Protein AF-0000000086150475 (afdb_homodimer)

pLDDT: mean 94.27, std 13.55, range [22.12, 98.94]

Sequence (758 aa):
MKFTTTAAAFAAITGTALAKKCQNITVPVTISARNGYFDPALVPANDVDVTNIILDLGQLGKNFTQMELKSYKTVHSSYELATTYCAPDKGAPNVVQVLTHGVGFDRSYWDLPFNNYNYSYVNVAVDHYGYATFSHDRLGIGMSSKGDPLNEIQVLLEVAALKALTNMLRAGHIPNVPKFQKVLHVGHSFGSIMSYALTAQHPTISDGLGLTGFSQNGSFIAEFLNGNNFRQANAFPQFAQLPKGYFAPASEQGVQLSFLSPGDFDPALLPVFFKSGQPVTIGELLTQGGAAGAPNPIKAPVHIITGERDVPFCGGNCFSAPTGLQSIPESSKAMFKNACPFKVSIIDGAAHGLNLLYSHKETYMSILDFFVQNGVAPGMKFTTTAAAFAAITGTALAKKCQNITVPVTISARNGYFDPALVPANDVDVTNIILDLGQLGKNFTQMELKSYKTVHSSYELATTYCAPDKGAPNVVQVLTHGVGFDRSYWDLPFNNYNYSYVNVAVDHYGYATFSHDRLGIGMSSKGDPLNEIQVLLEVAALKALTNMLRAGHIPNVPKFQKVLHVGHSFGSIMSYALTAQHPTISDGLGLTGFSQNGSFIAEFLNGNNFRQANAFPQFAQLPKGYFAPASEQGVQLSFLSPGDFDPALLPVFFKSGQPVTIGELLTQGGAAGAPNPIKAPVHIITGERDVPFCGGNCFSAPTGLQSIPESSKAMFKNACPFKVSIIDGAAHGLNLLYSHKETYMSILDFFVQNGVAPG

Structure (mmCIF, N/CA/C/O backbone):
data_AF-0000000086150475-model_v1
#
loop_
_entity.id
_entity.type
_entity.pdbx_description
1 polymer 'AB hydrolase-1 domain-containing protein'
#
loop_
_atom_site.group_PDB
_atom_site.id
_atom_site.type_symbol
_atom_site.label_atom_id
_atom_site.label_alt_id
_atom_site.label_comp_id
_atom_site.label_asym_id
_atom_site.label_entity_id
_atom_site.label_seq_id
_atom_site.pdbx_PDB_ins_code
_atom_site.Cartn_x
_atom_site.Cartn_y
_atom_site.Cartn_z
_atom_site.occupancy
_atom_site.B_iso_or_equiv
_atom_site.auth_seq_id
_atom_site.auth_comp_id
_atom_site.auth_asym_id
_atom_site.auth_atom_id
_atom_site.pdbx_PDB_model_num
ATOM 1 N N . MET A 1 1 ? -48.5 -16.188 -40.281 1 22.12 1 MET A N 1
ATOM 2 C CA . MET A 1 1 ? -47.5 -17.219 -40.125 1 22.12 1 MET A CA 1
ATOM 3 C C . MET A 1 1 ? -47 -17.312 -38.688 1 22.12 1 MET A C 1
ATOM 5 O O . MET A 1 1 ? -46.344 -16.375 -38.219 1 22.12 1 MET A O 1
ATOM 9 N N . LYS A 1 2 ? -47.938 -17.875 -37.875 1 32.53 2 LYS A N 1
ATOM 10 C CA . LYS A 1 2 ? -47.844 -18.062 -36.438 1 32.53 2 LYS A CA 1
ATOM 11 C C . LYS A 1 2 ? -46.594 -18.844 -36.062 1 32.53 2 LYS A C 1
ATOM 13 O O . LYS A 1 2 ? -46.406 -19.969 -36.5 1 32.53 2 LYS A O 1
ATOM 18 N N . PHE A 1 3 ? -45.469 -18.172 -35.844 1 28.14 3 PHE A N 1
ATOM 19 C CA . PHE A 1 3 ? -44.156 -18.688 -35.531 1 28.14 3 PHE A CA 1
ATOM 20 C C . PHE A 1 3 ? -44.188 -19.547 -34.25 1 28.14 3 PHE A C 1
ATOM 22 O O . PHE A 1 3 ? -44.562 -19.078 -33.188 1 28.14 3 PHE A O 1
ATOM 29 N N . THR A 1 4 ? -44.531 -20.844 -34.438 1 34.69 4 THR A N 1
ATOM 30 C CA . THR A 1 4 ? -44.5 -21.797 -33.344 1 34.69 4 THR A CA 1
ATOM 31 C C . THR A 1 4 ? -43.094 -21.938 -32.781 1 34.69 4 THR A C 1
ATOM 33 O O . THR A 1 4 ? -42.188 -22.281 -33.531 1 34.69 4 THR A O 1
ATOM 36 N N . THR A 1 5 ? -42.719 -21.156 -31.75 1 33.81 5 THR A N 1
ATOM 37 C CA . THR A 1 5 ? -41.438 -21.203 -31.062 1 33.81 5 THR A CA 1
ATOM 38 C C . THR A 1 5 ? -41.25 -22.562 -30.391 1 33.81 5 THR A C 1
ATOM 40 O O . THR A 1 5 ? -42.031 -22.953 -29.531 1 33.81 5 THR A O 1
ATOM 43 N N . THR A 1 6 ? -40.781 -23.531 -31.094 1 29.48 6 THR A N 1
ATOM 44 C CA . THR A 1 6 ? -40.438 -24.812 -30.484 1 29.48 6 THR A CA 1
ATOM 45 C C . THR A 1 6 ? -39.469 -24.625 -29.328 1 29.48 6 THR A C 1
ATOM 47 O O . THR A 1 6 ? -38.375 -24.094 -29.516 1 29.48 6 THR A O 1
ATOM 50 N N . ALA A 1 7 ? -39.906 -24.672 -28.125 1 38.78 7 ALA A N 1
ATOM 51 C CA . ALA A 1 7 ? -39.125 -24.703 -26.891 1 38.78 7 ALA A CA 1
ATOM 52 C C . ALA A 1 7 ? -38.219 -25.922 -26.875 1 38.78 7 ALA A C 1
ATOM 54 O O . ALA A 1 7 ? -38.688 -27.062 -26.906 1 38.78 7 ALA A O 1
ATOM 55 N N . ALA A 1 8 ? -36.906 -25.812 -27.391 1 37.59 8 ALA A N 1
ATOM 56 C CA . ALA A 1 8 ? -35.906 -26.859 -27.281 1 37.59 8 ALA A CA 1
ATOM 57 C C . ALA A 1 8 ? -35.75 -27.312 -25.828 1 37.59 8 ALA A C 1
ATOM 59 O O . ALA A 1 8 ? -35.562 -26.484 -24.922 1 37.59 8 ALA A O 1
ATOM 60 N N . ALA A 1 9 ? -36.156 -28.5 -25.5 1 37 9 ALA A N 1
ATOM 61 C CA . ALA A 1 9 ? -35.938 -29.172 -24.219 1 37 9 ALA A CA 1
ATOM 62 C C . ALA A 1 9 ? -34.438 -29.297 -23.906 1 37 9 ALA A C 1
ATOM 64 O O . ALA A 1 9 ? -33.719 -29.953 -24.656 1 37 9 ALA A O 1
ATOM 65 N N . PHE A 1 10 ? -33.812 -28.328 -23.344 1 32.72 10 PHE A N 1
ATOM 66 C CA . PHE A 1 10 ? -32.469 -28.531 -22.797 1 32.72 10 PHE A CA 1
ATOM 67 C C . PHE A 1 10 ? -32.469 -29.688 -21.812 1 32.72 10 PHE A C 1
ATOM 69 O O . PHE A 1 10 ? -33.188 -29.688 -20.828 1 32.72 10 PHE A O 1
ATOM 76 N N . ALA A 1 11 ? -32.25 -30.922 -22.359 1 33.72 11 ALA A N 1
ATOM 77 C CA . ALA A 1 11 ? -32.031 -32.062 -21.5 1 33.72 11 ALA A CA 1
ATOM 78 C C . ALA A 1 11 ? -31.031 -31.75 -20.391 1 33.72 11 ALA A C 1
ATOM 80 O O . ALA A 1 11 ? -29.906 -31.328 -20.672 1 33.72 11 ALA A O 1
ATOM 81 N N . ALA A 1 12 ? -31.547 -31.484 -19.266 1 37.06 12 ALA A N 1
ATOM 82 C CA . ALA A 1 12 ? -30.719 -31.453 -18.062 1 37.06 12 ALA A CA 1
ATOM 83 C C . ALA A 1 12 ? -29.984 -32.781 -17.875 1 37.06 12 ALA A C 1
ATOM 85 O O . ALA A 1 12 ? -30.594 -33.781 -17.5 1 37.06 12 ALA A O 1
ATOM 86 N N . ILE A 1 13 ? -28.953 -33.062 -18.688 1 34.19 13 ILE A N 1
ATOM 87 C CA . ILE A 1 13 ? -28.125 -34.188 -18.281 1 34.19 13 ILE A CA 1
ATOM 88 C C . ILE A 1 13 ? -27.766 -34.062 -16.797 1 34.19 13 ILE A C 1
ATOM 90 O O . ILE A 1 13 ? -27.094 -33.094 -16.406 1 34.19 13 ILE A O 1
ATOM 94 N N . THR A 1 14 ? -28.656 -34.469 -16 1 36.5 14 THR A N 1
ATOM 95 C CA . THR A 1 14 ? -28.266 -34.688 -14.609 1 36.5 14 THR A CA 1
ATOM 96 C C . THR A 1 14 ? -27.016 -35.594 -14.531 1 36.5 14 THR A C 1
ATOM 98 O O . THR A 1 14 ? -27.125 -36.812 -14.586 1 36.5 14 THR A O 1
ATOM 101 N N . GLY A 1 15 ? -25.875 -35.344 -15.258 1 35.81 15 GLY A N 1
ATOM 102 C CA . GLY A 1 15 ? -24.672 -36.125 -15.047 1 35.81 15 GLY A CA 1
ATOM 103 C C . GLY A 1 15 ? -24.344 -36.312 -13.578 1 35.81 15 GLY A C 1
ATOM 104 O O . GLY A 1 15 ? -24.391 -35.375 -12.805 1 35.81 15 GLY A O 1
ATOM 105 N N . THR A 1 16 ? -24.547 -37.438 -13 1 39.88 16 THR A N 1
ATOM 106 C CA . THR A 1 16 ? -23.859 -37.781 -11.75 1 39.88 16 THR A CA 1
ATOM 107 C C . THR A 1 16 ? -22.469 -37.188 -11.711 1 39.88 16 THR A C 1
ATOM 109 O O . THR A 1 16 ? -21.672 -37.375 -12.648 1 39.88 16 THR A O 1
ATOM 112 N N . ALA A 1 17 ? -22.234 -36.094 -11.18 1 47.25 17 ALA A N 1
ATOM 113 C CA . ALA A 1 17 ? -20.906 -35.5 -11.008 1 47.25 17 ALA A CA 1
ATOM 114 C C . ALA A 1 17 ? -19.875 -36.562 -10.641 1 47.25 17 ALA A C 1
ATOM 116 O O . ALA A 1 17 ? -19.953 -37.156 -9.562 1 47.25 17 ALA A O 1
ATOM 117 N N . LEU A 1 18 ? -19.312 -37.438 -11.492 1 51.41 18 LEU A N 1
ATOM 118 C CA . LEU A 1 18 ? -18.141 -38.312 -11.352 1 51.41 18 LEU A CA 1
ATOM 119 C C . LEU A 1 18 ? -17 -37.562 -10.664 1 51.41 18 LEU A C 1
ATOM 121 O O . LEU A 1 18 ? -16.609 -36.469 -11.109 1 51.41 18 LEU A O 1
ATOM 125 N N . ALA A 1 19 ? -16.781 -37.875 -9.32 1 68.25 19 ALA A N 1
ATOM 126 C CA . ALA A 1 19 ? -15.859 -37.25 -8.375 1 68.25 19 ALA A CA 1
ATOM 127 C C . ALA A 1 19 ? -14.414 -37.438 -8.828 1 68.25 19 ALA A C 1
ATOM 129 O O . ALA A 1 19 ? -14.016 -38.531 -9.227 1 68.25 19 ALA A O 1
ATOM 130 N N . LYS A 1 20 ? -13.609 -36.438 -9.078 1 80.12 20 LYS A N 1
ATOM 131 C CA . LYS A 1 20 ? -12.172 -36.438 -9.336 1 80.12 20 LYS A CA 1
ATOM 132 C C . LYS A 1 20 ? -11.461 -37.469 -8.438 1 80.12 20 LYS A C 1
ATOM 134 O O . LYS A 1 20 ? -11.859 -37.656 -7.285 1 80.12 20 LYS A O 1
ATOM 139 N N . LYS A 1 21 ? -10.594 -38.281 -9.102 1 90.62 21 LYS A N 1
ATOM 140 C CA . LYS A 1 21 ? -9.695 -39.125 -8.32 1 90.62 21 LYS A CA 1
ATOM 141 C C . LYS A 1 21 ? -8.367 -38.406 -8.039 1 90.62 21 LYS A C 1
ATOM 143 O O . LYS A 1 21 ? -7.609 -38.125 -8.969 1 90.62 21 LYS A O 1
ATOM 148 N N . CYS A 1 22 ? -8.141 -38.188 -6.848 1 95.88 22 CYS A N 1
ATOM 149 C CA . CYS A 1 22 ? -6.93 -37.438 -6.488 1 95.88 22 CYS A CA 1
ATOM 150 C C . CYS A 1 22 ? -6.039 -38.281 -5.57 1 95.88 22 CYS A C 1
ATOM 152 O O . CYS A 1 22 ? -6.531 -39.125 -4.824 1 95.88 22 CYS A O 1
ATOM 154 N N . GLN A 1 23 ? -4.758 -38.062 -5.676 1 96.25 23 GLN A N 1
ATOM 155 C CA . GLN A 1 23 ? -3.77 -38.688 -4.793 1 96.25 23 GLN A CA 1
ATOM 156 C C . GLN A 1 23 ? -2.705 -37.656 -4.375 1 96.25 23 GLN A C 1
ATOM 158 O O . GLN A 1 23 ? -2.217 -36.906 -5.203 1 96.25 23 GLN A O 1
ATOM 163 N N . ASN A 1 24 ? -2.41 -37.625 -3.107 1 98 24 ASN A N 1
ATOM 164 C CA . ASN A 1 24 ? -1.271 -36.844 -2.6 1 98 24 ASN A CA 1
ATOM 165 C C . ASN A 1 24 ? 0.02 -37.656 -2.68 1 98 24 ASN A C 1
ATOM 167 O O . ASN A 1 24 ? 0.05 -38.844 -2.285 1 98 24 ASN A O 1
ATOM 171 N N . ILE A 1 25 ? 0.982 -37.062 -3.256 1 98.56 25 ILE A N 1
ATOM 172 C CA . ILE A 1 25 ? 2.252 -37.75 -3.463 1 98.56 25 ILE A CA 1
ATOM 173 C C . ILE A 1 25 ? 3.402 -36.844 -3.02 1 98.56 25 ILE A C 1
ATOM 175 O O . ILE A 1 25 ? 3.467 -35.688 -3.404 1 98.56 25 ILE A O 1
ATOM 179 N N . THR A 1 26 ? 4.309 -37.312 -2.17 1 98.75 26 THR A N 1
ATOM 180 C CA . THR A 1 26 ? 5.57 -36.625 -1.889 1 98.75 26 THR A CA 1
ATOM 181 C C . THR A 1 26 ? 6.633 -37 -2.918 1 98.75 26 THR A C 1
ATOM 183 O O . THR A 1 26 ? 6.953 -38.188 -3.074 1 98.75 26 THR A O 1
ATOM 186 N N . VAL A 1 27 ? 7.152 -36.125 -3.611 1 98.81 27 VAL A N 1
ATOM 187 C CA . VAL A 1 27 ? 8.102 -36.375 -4.691 1 98.81 27 VAL A CA 1
ATOM 188 C C . VAL A 1 27 ? 9.484 -35.875 -4.293 1 98.81 27 VAL A C 1
ATOM 190 O O . VAL A 1 27 ? 9.695 -34.656 -4.137 1 98.81 27 VAL A O 1
ATOM 193 N N . PRO A 1 28 ? 10.461 -36.75 -4.133 1 98.69 28 PRO A N 1
ATOM 194 C CA . PRO A 1 28 ? 11.836 -36.281 -3.896 1 98.69 28 PRO A CA 1
ATOM 195 C C . PRO A 1 28 ? 12.516 -35.75 -5.16 1 98.69 28 PRO A C 1
ATOM 197 O O . PRO A 1 28 ? 12.328 -36.312 -6.246 1 98.69 28 PRO A O 1
ATOM 200 N N . VAL A 1 29 ? 13.195 -34.719 -5.02 1 98.62 29 VAL A N 1
ATOM 201 C CA . VAL A 1 29 ? 13.977 -34.188 -6.133 1 98.62 29 VAL A CA 1
ATOM 202 C C . VAL A 1 29 ? 15.367 -33.781 -5.648 1 98.62 29 VAL A C 1
ATOM 204 O O . VAL A 1 29 ? 15.547 -33.406 -4.488 1 98.62 29 VAL A O 1
ATOM 207 N N . THR A 1 30 ? 16.375 -33.938 -6.484 1 98.69 30 THR A N 1
ATOM 208 C CA . THR A 1 30 ? 17.703 -33.375 -6.328 1 98.69 30 THR A CA 1
ATOM 209 C C . THR A 1 30 ? 17.969 -32.312 -7.406 1 98.69 30 THR A C 1
ATOM 211 O O . THR A 1 30 ? 17.969 -32.656 -8.602 1 98.69 30 THR A O 1
ATOM 214 N N . ILE A 1 31 ? 18.188 -31.141 -6.926 1 98.69 31 ILE A N 1
ATOM 215 C CA . ILE A 1 31 ? 18.219 -30.062 -7.902 1 98.69 31 ILE A CA 1
ATOM 216 C C . ILE A 1 31 ? 19.359 -29.109 -7.582 1 98.69 31 ILE A C 1
ATOM 218 O O . ILE A 1 31 ? 19.953 -29.172 -6.504 1 98.69 31 ILE A O 1
ATOM 222 N N . SER A 1 32 ? 19.703 -28.25 -8.609 1 98.62 32 SER A N 1
ATOM 223 C CA . SER A 1 32 ? 20.703 -27.203 -8.531 1 98.62 32 SER A CA 1
ATOM 224 C C . SER A 1 32 ? 20.188 -25.906 -9.125 1 98.62 32 SER A C 1
ATOM 226 O O . SER A 1 32 ? 19.484 -25.906 -10.141 1 98.62 32 SER A O 1
ATOM 228 N N . ALA A 1 33 ? 20.5 -24.844 -8.477 1 98.38 33 ALA A N 1
ATOM 229 C CA . ALA A 1 33 ? 20.172 -23.516 -8.992 1 98.38 33 ALA A CA 1
ATOM 230 C C . ALA A 1 33 ? 21.219 -22.484 -8.586 1 98.38 33 ALA A C 1
ATOM 232 O O . ALA A 1 33 ? 21.703 -22.5 -7.453 1 98.38 33 ALA A O 1
ATOM 233 N N . ARG A 1 34 ? 21.547 -21.562 -9.508 1 98.12 34 ARG A N 1
ATOM 234 C CA . ARG A 1 34 ? 22.406 -20.438 -9.195 1 98.12 34 ARG A CA 1
ATOM 235 C C . ARG A 1 34 ? 21.609 -19.297 -8.57 1 98.12 34 ARG A C 1
ATOM 237 O O . ARG A 1 34 ? 21.031 -18.469 -9.289 1 98.12 34 ARG A O 1
ATOM 244 N N . ASN A 1 35 ? 21.656 -19.156 -7.242 1 98.38 35 ASN A N 1
ATOM 245 C CA . ASN A 1 35 ? 20.922 -18.156 -6.477 1 98.38 35 ASN A CA 1
ATOM 246 C C . ASN A 1 35 ? 21.734 -16.891 -6.27 1 98.38 35 ASN A C 1
ATOM 248 O O . ASN A 1 35 ? 22.969 -16.922 -6.324 1 98.38 35 ASN A O 1
ATOM 252 N N . GLY A 1 36 ? 21 -15.797 -6.172 1 98.38 36 GLY A N 1
ATOM 253 C CA . GLY A 1 36 ? 21.672 -14.641 -5.609 1 98.38 36 GLY A CA 1
ATOM 254 C C . GLY A 1 36 ? 22.109 -14.852 -4.172 1 98.38 36 GLY A C 1
ATOM 255 O O . GLY A 1 36 ? 21.406 -15.492 -3.389 1 98.38 36 GLY A O 1
ATOM 256 N N . TYR A 1 37 ? 23.297 -14.336 -3.832 1 98.81 37 TYR A N 1
ATOM 257 C CA . TYR A 1 37 ? 23.781 -14.422 -2.459 1 98.81 37 TYR A CA 1
ATOM 258 C C . TYR A 1 37 ? 23.719 -13.062 -1.77 1 98.81 37 TYR A C 1
ATOM 260 O O . TYR A 1 37 ? 24.281 -12.078 -2.258 1 98.81 37 TYR A O 1
ATOM 268 N N . PHE A 1 38 ? 23.047 -13.062 -0.656 1 98.88 38 PHE A N 1
ATOM 269 C CA . PHE A 1 38 ? 22.891 -11.859 0.153 1 98.88 38 PHE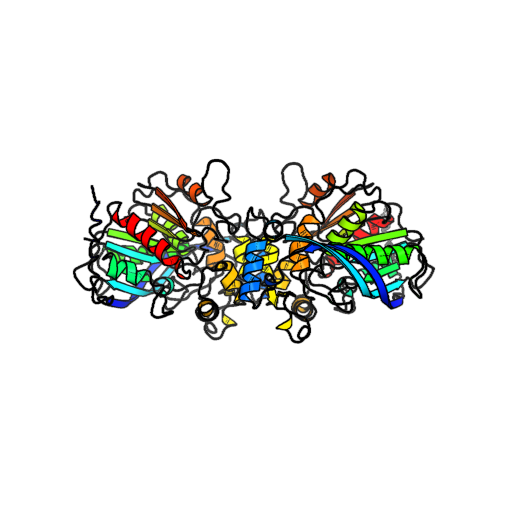 A CA 1
ATOM 270 C C . PHE A 1 38 ? 23.531 -12.031 1.521 1 98.88 38 PHE A C 1
ATOM 272 O O . PHE A 1 38 ? 23.641 -13.148 2.025 1 98.88 38 PHE A O 1
ATOM 279 N N . ASP A 1 39 ? 23.969 -10.922 2.141 1 98.69 39 ASP A N 1
ATOM 280 C CA . ASP A 1 39 ? 24.484 -10.953 3.502 1 98.69 39 ASP A CA 1
ATOM 281 C C . ASP A 1 39 ? 23.453 -11.5 4.48 1 98.69 39 ASP A C 1
ATOM 283 O O . ASP A 1 39 ? 22.344 -10.969 4.586 1 98.69 39 ASP A O 1
ATOM 287 N N . PRO A 1 40 ? 23.828 -12.57 5.227 1 98.38 40 PRO A N 1
ATOM 288 C CA . PRO A 1 40 ? 22.875 -13.164 6.168 1 98.38 40 PRO A CA 1
ATOM 289 C C . PRO A 1 40 ? 22.312 -12.148 7.16 1 98.38 40 PRO A C 1
ATOM 291 O O . PRO A 1 40 ? 21.219 -12.336 7.688 1 98.38 40 PRO A O 1
ATOM 294 N N . ALA A 1 41 ? 23 -11.055 7.371 1 98.06 41 ALA A N 1
ATOM 295 C CA . ALA A 1 41 ? 22.547 -10.008 8.281 1 98.06 41 ALA A CA 1
ATOM 296 C C . ALA A 1 41 ? 21.297 -9.312 7.746 1 98.06 41 ALA A C 1
ATOM 298 O O . ALA A 1 41 ? 20.625 -8.578 8.477 1 98.06 41 ALA A O 1
ATOM 299 N N . LEU A 1 42 ? 20.984 -9.586 6.5 1 98.5 42 LEU A N 1
ATOM 300 C CA . LEU A 1 42 ? 19.797 -8.992 5.883 1 98.5 42 LEU A CA 1
ATOM 301 C C . LEU A 1 42 ? 18.516 -9.641 6.422 1 98.5 42 LEU A C 1
ATOM 303 O O . LEU A 1 42 ? 17.438 -9.086 6.262 1 98.5 42 LEU A O 1
ATOM 307 N N . VAL A 1 43 ? 18.547 -10.844 7.039 1 98.81 43 VAL A N 1
ATOM 308 C CA . VAL A 1 43 ? 17.375 -11.445 7.676 1 98.81 43 VAL A CA 1
ATOM 309 C C . VAL A 1 43 ? 16.906 -10.547 8.812 1 98.81 43 VAL A C 1
ATOM 311 O O . VAL A 1 43 ? 17.656 -10.25 9.742 1 98.81 43 VAL A O 1
ATOM 314 N N . PRO A 1 44 ? 15.711 -10.148 8.727 1 98.62 44 PRO A N 1
ATOM 315 C CA . PRO A 1 44 ? 15.242 -9.203 9.742 1 98.62 44 PRO A CA 1
ATOM 316 C C . PRO A 1 44 ? 15.133 -9.836 11.125 1 98.62 44 PRO A C 1
ATOM 318 O O . PRO A 1 44 ? 14.648 -10.961 11.258 1 98.62 44 PRO A O 1
ATOM 321 N N . ALA A 1 45 ? 15.516 -9.086 12.102 1 97.75 45 ALA A N 1
ATOM 322 C CA . ALA A 1 45 ? 15.508 -9.578 13.477 1 97.75 45 ALA A CA 1
ATOM 323 C C . ALA A 1 45 ? 14.133 -9.406 14.117 1 97.75 45 ALA A C 1
ATOM 325 O O . ALA A 1 45 ? 13.773 -10.156 15.031 1 97.75 45 ALA A O 1
ATOM 326 N N . ASN A 1 46 ? 13.43 -8.453 13.719 1 97.62 46 ASN A N 1
ATOM 327 C CA . ASN A 1 46 ? 12.117 -8.133 14.266 1 97.62 46 ASN A CA 1
ATOM 328 C C . ASN A 1 46 ? 11.203 -7.531 13.211 1 97.62 46 ASN A C 1
ATOM 330 O O . ASN A 1 46 ? 11.586 -7.406 12.047 1 97.62 46 ASN A O 1
ATOM 334 N N . ASP A 1 47 ? 10 -7.191 13.57 1 98.25 47 ASP A N 1
ATOM 335 C CA . ASP A 1 47 ? 8.992 -6.734 12.625 1 98.25 47 ASP A CA 1
ATOM 336 C C . ASP A 1 47 ? 9.32 -5.34 12.094 1 98.25 47 ASP A C 1
ATOM 338 O O . ASP A 1 47 ? 8.984 -5.004 10.961 1 98.25 47 ASP A O 1
ATOM 342 N N . VAL A 1 48 ? 9.992 -4.461 12.859 1 98.56 48 VAL A N 1
ATOM 343 C CA . VAL A 1 48 ? 10.453 -3.168 12.359 1 98.56 48 VAL A CA 1
ATOM 344 C C . VAL A 1 48 ? 11.383 -3.377 11.164 1 98.56 48 VAL A C 1
ATOM 346 O O . VAL A 1 48 ? 11.25 -2.699 10.141 1 98.56 48 VAL A O 1
ATOM 349 N N . ASP A 1 49 ? 12.266 -4.371 11.305 1 98.56 49 ASP A N 1
ATOM 350 C CA . ASP A 1 49 ? 13.18 -4.695 10.219 1 98.56 49 ASP A CA 1
ATOM 351 C C . ASP A 1 49 ? 12.43 -5.203 8.992 1 98.56 49 ASP A C 1
ATOM 353 O O . ASP A 1 49 ? 12.805 -4.91 7.859 1 98.56 49 ASP A O 1
ATOM 357 N N . VAL A 1 50 ? 11.406 -6.016 9.219 1 98.81 50 VAL A N 1
ATOM 358 C CA . VAL A 1 50 ? 10.602 -6.508 8.102 1 98.81 50 VAL A CA 1
ATOM 359 C C . VAL A 1 50 ? 10.008 -5.328 7.328 1 98.81 50 VAL A C 1
ATOM 361 O O . VAL A 1 50 ? 10.141 -5.258 6.105 1 98.81 50 VAL A O 1
ATOM 364 N N . THR A 1 51 ? 9.406 -4.418 8.055 1 98.75 51 THR A N 1
ATOM 365 C CA . THR A 1 51 ? 8.789 -3.26 7.418 1 98.75 51 THR A CA 1
ATOM 366 C C . THR A 1 51 ? 9.844 -2.4 6.723 1 98.75 51 THR A C 1
ATOM 368 O O . THR A 1 51 ? 9.594 -1.859 5.645 1 98.75 51 THR A O 1
ATOM 371 N N . ASN A 1 52 ? 11.023 -2.283 7.328 1 98.69 52 ASN A N 1
ATOM 372 C CA . ASN A 1 52 ? 12.109 -1.566 6.676 1 98.69 52 ASN A CA 1
ATOM 373 C C . ASN A 1 52 ? 12.461 -2.186 5.328 1 98.69 52 ASN A C 1
ATOM 375 O O . ASN A 1 52 ? 12.633 -1.473 4.336 1 98.69 52 ASN A O 1
ATOM 379 N N . ILE A 1 53 ? 12.539 -3.461 5.266 1 98.69 53 ILE A N 1
ATOM 380 C CA . ILE A 1 53 ? 12.859 -4.172 4.035 1 98.69 53 ILE A CA 1
ATOM 381 C C . ILE A 1 53 ? 11.766 -3.939 3 1 98.69 53 ILE A C 1
ATOM 383 O O . ILE A 1 53 ? 12.055 -3.723 1.82 1 98.69 53 ILE A O 1
ATOM 387 N N . ILE A 1 54 ? 10.523 -3.969 3.436 1 98.69 54 ILE A N 1
ATOM 388 C CA . ILE A 1 54 ? 9.398 -3.748 2.535 1 98.69 54 ILE A CA 1
ATOM 389 C C . ILE A 1 54 ? 9.477 -2.34 1.948 1 98.69 54 ILE A C 1
ATOM 391 O O . ILE A 1 54 ? 9.289 -2.15 0.745 1 98.69 54 ILE A O 1
ATOM 395 N N . LEU A 1 55 ? 9.781 -1.341 2.758 1 98.62 55 LEU A N 1
ATOM 396 C CA . LEU A 1 55 ? 9.945 0.036 2.303 1 98.62 55 LEU A CA 1
ATOM 397 C C . LEU A 1 55 ? 11.078 0.139 1.285 1 98.62 55 LEU A C 1
ATOM 399 O O . LEU A 1 55 ? 10.953 0.848 0.284 1 98.62 55 LEU A O 1
ATOM 403 N N . ASP A 1 56 ? 12.156 -0.562 1.538 1 98.44 56 ASP A N 1
ATOM 404 C CA . ASP A 1 56 ? 13.297 -0.528 0.629 1 98.44 56 ASP A CA 1
ATOM 405 C C . ASP A 1 56 ? 12.969 -1.22 -0.692 1 98.44 56 ASP A C 1
ATOM 407 O O . ASP A 1 56 ? 13.336 -0.732 -1.763 1 98.44 56 ASP A O 1
ATOM 411 N N . LEU A 1 57 ? 12.242 -2.305 -0.637 1 97.88 57 LEU A N 1
ATOM 412 C CA . LEU A 1 57 ? 11.875 -3.068 -1.824 1 97.88 57 LEU A CA 1
ATOM 413 C C . LEU A 1 57 ? 10.945 -2.262 -2.723 1 97.88 57 LEU A C 1
ATOM 415 O O . LEU A 1 57 ? 11 -2.381 -3.949 1 97.88 57 LEU A O 1
ATOM 419 N N . GLY A 1 58 ? 10.094 -1.479 -2.1 1 96.94 58 GLY A N 1
ATOM 420 C CA . GLY A 1 58 ? 9.094 -0.745 -2.852 1 96.94 58 GLY A CA 1
ATOM 421 C C . GLY A 1 58 ? 9.508 0.68 -3.166 1 96.94 58 GLY A C 1
ATOM 422 O O . GLY A 1 58 ? 8.711 1.457 -3.705 1 96.94 58 GLY A O 1
ATOM 423 N N . GLN A 1 59 ? 10.773 1.081 -2.879 1 97.62 59 GLN A N 1
ATOM 424 C CA . GLN A 1 59 ? 11.211 2.467 -3.01 1 97.62 59 GLN A CA 1
ATOM 425 C C . GLN A 1 59 ? 11.281 2.885 -4.477 1 97.62 59 GLN A C 1
ATOM 427 O O . GLN A 1 59 ? 11.93 2.221 -5.285 1 97.62 59 GLN A O 1
ATOM 432 N N . LEU A 1 60 ? 10.578 3.994 -4.805 1 97.19 60 LEU A N 1
ATOM 433 C CA . LEU A 1 60 ? 10.523 4.516 -6.164 1 97.19 60 LEU A CA 1
ATOM 434 C C . LEU A 1 60 ? 11.93 4.723 -6.727 1 97.19 60 LEU A C 1
ATOM 436 O O . LEU A 1 60 ? 12.766 5.375 -6.098 1 97.19 60 LEU A O 1
ATOM 440 N N . GLY A 1 61 ? 12.172 4.152 -7.875 1 95.38 61 GLY A N 1
ATOM 441 C CA . GLY A 1 61 ? 13.383 4.414 -8.625 1 95.38 61 GLY A CA 1
ATOM 442 C C . GLY A 1 61 ? 14.602 3.691 -8.078 1 95.38 61 GLY A C 1
ATOM 443 O O . GLY A 1 61 ? 15.719 3.92 -8.531 1 95.38 61 GLY A O 1
ATOM 444 N N . LYS A 1 62 ? 14.453 2.805 -7.098 1 96.12 62 LYS A N 1
ATOM 445 C CA . LYS A 1 62 ? 15.562 2.051 -6.512 1 96.12 62 LYS A CA 1
ATOM 446 C C . LYS A 1 62 ? 15.391 0.552 -6.75 1 96.12 62 LYS A C 1
ATOM 448 O O . LYS A 1 62 ? 14.266 0.06 -6.852 1 96.12 62 LYS A O 1
ATOM 453 N N . ASN A 1 63 ? 16.5 -0.097 -6.93 1 96.75 63 ASN A N 1
ATOM 454 C CA . ASN A 1 63 ? 16.562 -1.552 -7.027 1 96.75 63 ASN A CA 1
ATOM 455 C C . ASN A 1 63 ? 17.266 -2.168 -5.82 1 96.75 63 ASN A C 1
ATOM 457 O O . ASN A 1 63 ? 18.453 -2.443 -5.863 1 96.75 63 ASN A O 1
ATOM 461 N N . PHE A 1 64 ? 16.5 -2.375 -4.797 1 97.81 64 PHE A N 1
ATOM 462 C CA . PHE A 1 64 ? 17.031 -2.846 -3.521 1 97.81 64 PHE A CA 1
ATOM 463 C C . PHE A 1 64 ? 17.719 -4.195 -3.686 1 97.81 64 PHE A C 1
ATOM 465 O O . PHE A 1 64 ? 18.734 -4.457 -3.049 1 97.81 64 PHE A O 1
ATOM 472 N N . THR A 1 65 ? 17.141 -5.09 -4.523 1 98 65 THR A N 1
ATOM 473 C CA . THR A 1 65 ? 17.766 -6.383 -4.785 1 98 65 THR A CA 1
ATOM 474 C C . THR A 1 65 ? 19.203 -6.203 -5.281 1 98 65 THR A C 1
ATOM 476 O O . THR A 1 65 ? 20.125 -6.824 -4.758 1 98 65 THR A O 1
ATOM 479 N N . GLN A 1 66 ? 19.344 -5.344 -6.293 1 97.62 66 GLN A N 1
ATOM 480 C CA . GLN A 1 66 ? 20.656 -5.09 -6.852 1 97.62 66 GLN A CA 1
ATOM 481 C C . GLN A 1 66 ? 21.594 -4.492 -5.805 1 97.62 66 GLN A C 1
ATOM 483 O O . GLN A 1 66 ? 22.781 -4.832 -5.754 1 97.62 66 GLN A O 1
ATOM 488 N N . MET A 1 67 ? 21.078 -3.613 -4.938 1 97.88 67 MET A N 1
ATOM 489 C CA . MET A 1 67 ? 21.891 -2.941 -3.926 1 97.88 67 MET A CA 1
ATOM 490 C C . MET A 1 67 ? 22.406 -3.938 -2.9 1 97.88 67 MET A C 1
ATOM 492 O O . MET A 1 67 ? 23.516 -3.777 -2.383 1 97.88 67 MET A O 1
ATOM 496 N N . GLU A 1 68 ? 21.641 -4.98 -2.629 1 98.5 68 GLU A N 1
ATOM 497 C CA . GLU A 1 68 ? 21.984 -5.898 -1.544 1 98.5 68 GLU A CA 1
ATOM 498 C C . GLU A 1 68 ? 22.688 -7.145 -2.074 1 98.5 68 GLU A C 1
ATOM 500 O O . GLU A 1 68 ? 23.266 -7.906 -1.304 1 98.5 68 GLU A O 1
ATOM 505 N N . LEU A 1 69 ? 22.594 -7.375 -3.4 1 98.62 69 LEU A N 1
ATOM 506 C CA . LEU A 1 69 ? 23.188 -8.562 -3.996 1 98.62 69 LEU A CA 1
ATOM 507 C C . LEU A 1 69 ? 24.703 -8.531 -3.857 1 98.62 69 LEU A C 1
ATOM 509 O O . LEU A 1 69 ? 25.359 -7.566 -4.273 1 98.62 69 LEU A O 1
ATOM 513 N N . LYS A 1 70 ? 25.328 -9.531 -3.287 1 98.62 70 LYS A N 1
ATOM 514 C CA . LYS A 1 70 ? 26.766 -9.594 -3.084 1 98.62 70 LYS A CA 1
ATOM 515 C C . LYS A 1 70 ? 27.438 -10.422 -4.176 1 98.62 70 LYS A C 1
ATOM 517 O O . LYS A 1 70 ? 28.531 -10.078 -4.637 1 98.62 70 LYS A O 1
ATOM 522 N N . SER A 1 71 ? 26.812 -11.523 -4.48 1 98.31 71 SER A N 1
ATOM 523 C CA . SER A 1 71 ? 27.312 -12.477 -5.465 1 98.31 71 SER A CA 1
ATOM 524 C C . SER A 1 71 ? 26.25 -13.5 -5.832 1 98.31 71 SER A C 1
ATOM 526 O O . SER A 1 71 ? 25.047 -13.242 -5.691 1 98.31 71 SER A O 1
ATOM 528 N N . TYR A 1 72 ? 26.688 -14.539 -6.418 1 98.38 72 TYR A N 1
ATOM 529 C CA . TYR A 1 72 ? 25.844 -15.695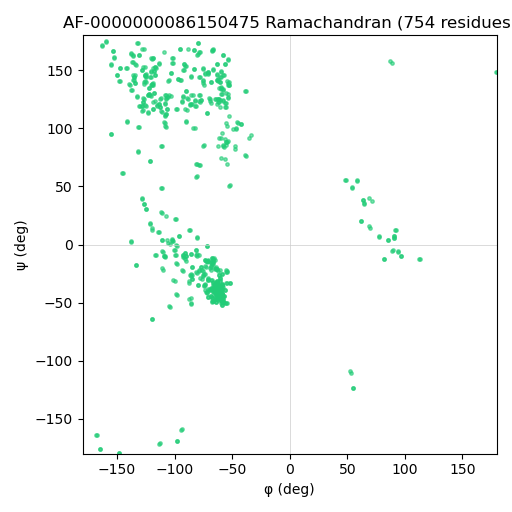 -6.703 1 98.38 72 TYR A CA 1
ATOM 530 C C . TYR A 1 72 ? 26.469 -16.969 -6.129 1 98.38 72 TYR A C 1
ATOM 532 O O . TYR A 1 72 ? 27.688 -17.078 -6.016 1 98.38 72 TYR A O 1
ATOM 540 N N . LYS A 1 73 ? 25.609 -17.812 -5.719 1 98.31 73 LYS A N 1
ATOM 541 C CA . LYS A 1 73 ? 26.031 -19.109 -5.223 1 98.31 73 LYS A CA 1
ATOM 542 C C . LYS A 1 73 ? 25.094 -20.219 -5.723 1 98.31 73 LYS A C 1
ATOM 544 O O . LYS A 1 73 ? 23.875 -20.031 -5.762 1 98.31 73 LYS A O 1
ATOM 549 N N . THR A 1 74 ? 25.703 -21.328 -6.129 1 98.56 74 THR A N 1
ATOM 550 C CA . THR A 1 74 ? 24.891 -22.469 -6.555 1 98.56 74 THR A CA 1
ATOM 551 C C . THR A 1 74 ? 24.422 -23.266 -5.348 1 98.56 74 THR A C 1
ATOM 553 O O . THR A 1 74 ? 25.219 -23.672 -4.504 1 98.56 74 THR A O 1
ATOM 556 N N . VAL A 1 75 ? 23.172 -23.406 -5.273 1 98.38 75 VAL A N 1
ATOM 557 C CA . VAL A 1 75 ? 22.562 -24.297 -4.289 1 98.38 75 VAL A CA 1
ATOM 558 C C . VAL A 1 75 ? 22.328 -25.672 -4.91 1 98.38 75 VAL A C 1
ATOM 560 O O . VAL A 1 75 ? 21.734 -25.781 -5.988 1 98.38 75 VAL A O 1
ATOM 563 N N . HIS A 1 76 ? 22.859 -26.688 -4.34 1 98.44 76 HIS A N 1
ATOM 564 C CA . HIS A 1 76 ? 22.641 -28.078 -4.738 1 98.44 76 HIS A CA 1
ATOM 565 C C . HIS A 1 76 ? 22.219 -28.922 -3.553 1 98.44 76 HIS A C 1
ATOM 567 O O . HIS A 1 76 ? 22.969 -29.094 -2.592 1 98.44 76 HIS A O 1
ATOM 573 N N . SER A 1 77 ? 21.016 -29.438 -3.609 1 98.31 77 SER A N 1
ATOM 574 C CA . SER A 1 77 ? 20.484 -30.219 -2.486 1 98.31 77 SER A CA 1
ATOM 575 C C . SER A 1 77 ? 19.281 -31.047 -2.902 1 98.31 77 SER A C 1
ATOM 577 O O . SER A 1 77 ? 18.859 -31 -4.059 1 98.31 77 SER A O 1
ATOM 579 N N . SER A 1 78 ? 18.844 -31.922 -1.995 1 98.75 78 SER A N 1
ATOM 580 C CA . SER A 1 78 ? 17.656 -32.75 -2.193 1 98.75 78 SER A CA 1
ATOM 581 C C . SER A 1 78 ? 16.484 -32.219 -1.362 1 98.75 78 SER A C 1
ATOM 583 O O . SER A 1 78 ? 16.672 -31.781 -0.23 1 98.75 78 SER A O 1
ATOM 585 N N . TYR A 1 79 ? 15.336 -32.281 -1.94 1 98.81 79 TYR A N 1
ATOM 586 C CA . TYR A 1 79 ? 14.109 -31.812 -1.306 1 98.81 79 TYR A CA 1
ATOM 587 C C . TYR A 1 79 ? 12.969 -32.781 -1.516 1 98.81 79 TYR A C 1
ATOM 589 O O . TYR A 1 79 ? 13.07 -33.719 -2.338 1 98.81 79 TYR A O 1
ATOM 597 N N . GLU A 1 80 ? 11.945 -32.625 -0.683 1 98.81 80 GLU A N 1
ATOM 598 C CA . GLU A 1 80 ? 10.656 -33.281 -0.872 1 98.81 80 GLU A CA 1
ATOM 599 C C . GLU A 1 80 ? 9.57 -32.281 -1.212 1 98.81 80 GLU A C 1
ATOM 601 O O . GLU A 1 80 ? 9.367 -31.312 -0.481 1 98.81 80 GLU A O 1
ATOM 606 N N . LEU A 1 81 ? 8.891 -32.531 -2.316 1 98.88 81 LEU A N 1
ATOM 607 C CA . LEU A 1 81 ? 7.781 -31.672 -2.725 1 98.88 81 LEU A CA 1
ATOM 608 C C . LEU A 1 81 ? 6.445 -32.375 -2.504 1 98.88 81 LEU A C 1
ATOM 610 O O . LEU A 1 81 ? 6.258 -33.5 -2.932 1 98.88 81 LEU A O 1
ATOM 614 N N . ALA A 1 82 ? 5.562 -31.688 -1.784 1 98.94 82 ALA A N 1
ATOM 615 C CA . ALA A 1 82 ? 4.191 -32.188 -1.655 1 98.94 82 ALA A CA 1
ATOM 616 C C . ALA A 1 82 ? 3.379 -31.875 -2.912 1 98.94 82 ALA A C 1
ATOM 618 O O . ALA A 1 82 ? 3.332 -30.734 -3.367 1 98.94 82 ALA A O 1
ATOM 619 N N . THR A 1 83 ? 2.738 -32.906 -3.465 1 98.88 83 THR A N 1
ATOM 620 C CA . THR A 1 83 ? 2.01 -32.75 -4.719 1 98.88 83 THR A CA 1
ATOM 621 C C . THR A 1 83 ? 0.655 -33.469 -4.648 1 98.88 83 THR A C 1
ATOM 623 O O . THR A 1 83 ? 0.421 -34.281 -3.764 1 98.88 83 THR A O 1
ATOM 626 N N . THR A 1 84 ? -0.276 -33.031 -5.48 1 98.75 84 THR A N 1
ATOM 627 C CA . THR A 1 84 ? -1.556 -33.719 -5.688 1 98.75 84 THR A CA 1
ATOM 628 C C . THR A 1 84 ? -1.795 -33.969 -7.172 1 98.75 84 THR A C 1
ATOM 630 O O . THR A 1 84 ? -1.748 -33.031 -7.984 1 98.75 84 THR A O 1
ATOM 633 N N . TYR A 1 85 ? -1.984 -35.25 -7.461 1 98.19 85 TYR A N 1
ATOM 634 C CA . TYR A 1 85 ? -2.363 -35.656 -8.805 1 98.19 85 TYR A CA 1
ATOM 635 C C . TYR A 1 85 ? -3.846 -36.031 -8.867 1 98.19 85 TYR A C 1
ATOM 637 O O . TYR A 1 85 ? -4.352 -36.75 -8.023 1 98.19 85 TYR A O 1
ATOM 645 N N . CYS A 1 86 ? -4.559 -35.438 -9.844 1 97.5 86 CYS A N 1
ATOM 646 C CA . CYS A 1 86 ? -5.965 -35.719 -10.07 1 97.5 86 CYS A CA 1
ATOM 647 C C . CYS A 1 86 ? -6.207 -36.125 -11.523 1 97.5 86 CYS A C 1
ATOM 649 O O . CYS A 1 86 ? -5.66 -35.5 -12.438 1 97.5 86 CYS A O 1
ATOM 651 N N . ALA A 1 87 ? -7.008 -37.094 -11.734 1 95.19 87 ALA A N 1
ATOM 652 C CA . ALA A 1 87 ? -7.348 -37.594 -13.07 1 95.19 87 ALA A CA 1
ATOM 653 C C . ALA A 1 87 ? -8.852 -37.781 -13.211 1 95.19 87 ALA A C 1
ATOM 655 O O . ALA A 1 87 ? -9.562 -37.969 -12.219 1 95.19 87 ALA A O 1
ATOM 656 N N . PRO A 1 88 ? -9.258 -37.688 -14.508 1 92.31 88 PRO A N 1
ATOM 657 C CA . PRO A 1 88 ? -10.664 -38 -14.734 1 92.31 88 PRO A CA 1
ATOM 658 C C . PRO A 1 88 ? -11.016 -39.469 -14.375 1 92.31 88 PRO A C 1
ATOM 660 O O . PRO A 1 88 ? -10.133 -40.312 -14.32 1 92.31 88 PRO A O 1
ATOM 663 N N . ASP A 1 89 ? -12.273 -39.656 -14.078 1 86.75 89 ASP A N 1
ATOM 664 C CA . ASP A 1 89 ? -12.75 -40.969 -13.656 1 86.75 89 ASP A CA 1
ATOM 665 C C . ASP A 1 89 ? -12.586 -42 -14.773 1 86.75 89 ASP A C 1
ATOM 667 O O . ASP A 1 89 ? -12.328 -43.156 -14.508 1 86.75 89 ASP A O 1
ATOM 671 N N . LYS A 1 90 ? -12.797 -41.5 -15.938 1 81.38 90 LYS A N 1
ATOM 672 C CA . LYS A 1 90 ? -12.719 -42.438 -17.047 1 81.38 90 LYS A CA 1
ATOM 673 C C . LYS A 1 90 ? -11.617 -42.031 -18.031 1 81.38 90 LYS A C 1
ATOM 675 O O . LYS A 1 90 ? -11.414 -40.875 -18.297 1 81.38 90 LYS A O 1
ATOM 680 N N . GLY A 1 91 ? -10.953 -43.094 -18.422 1 76.62 91 GLY A N 1
ATOM 681 C CA . GLY A 1 91 ? -9.938 -42.906 -19.453 1 76.62 91 GLY A CA 1
ATOM 682 C C . GLY A 1 91 ? -8.578 -42.531 -18.891 1 76.62 91 GLY A C 1
ATOM 683 O O . GLY A 1 91 ? -8.453 -42.25 -17.688 1 76.62 91 GLY A O 1
ATOM 684 N N . ALA A 1 92 ? -7.543 -42.781 -19.656 1 79.25 92 ALA A N 1
ATOM 685 C CA . ALA A 1 92 ? -6.18 -42.375 -19.328 1 79.25 92 ALA A CA 1
ATOM 686 C C . ALA A 1 92 ? -5.863 -41 -19.875 1 79.25 92 ALA A C 1
ATOM 688 O O . ALA A 1 92 ? -5.738 -40.812 -21.094 1 79.25 92 ALA A O 1
ATOM 689 N N . PRO A 1 93 ? -5.82 -40.031 -19 1 87.44 93 PRO A N 1
ATOM 690 C CA . PRO A 1 93 ? -5.527 -38.688 -19.547 1 87.44 93 PRO A CA 1
ATOM 691 C C . PRO A 1 93 ? -4.152 -38.625 -20.203 1 87.44 93 PRO A C 1
ATOM 693 O O . PRO A 1 93 ? -3.201 -39.25 -19.734 1 87.44 93 PRO A O 1
ATOM 696 N N . ASN A 1 94 ? -4.055 -37.906 -21.328 1 92.31 94 ASN A N 1
ATOM 697 C CA . ASN A 1 94 ? -2.791 -37.75 -22.047 1 92.31 94 ASN A CA 1
ATOM 698 C C . ASN A 1 94 ? -2.219 -36.344 -21.906 1 92.31 94 ASN A C 1
ATOM 700 O O . ASN A 1 94 ? -1.088 -36.094 -22.312 1 92.31 94 ASN A O 1
ATOM 704 N N . VAL A 1 95 ? -2.988 -35.438 -21.375 1 97 95 VAL A N 1
ATOM 705 C CA . VAL A 1 95 ? -2.547 -34.062 -21.141 1 97 95 VAL A CA 1
ATOM 706 C C . VAL A 1 95 ? -2.639 -33.719 -19.656 1 97 95 VAL A C 1
ATOM 708 O O . VAL A 1 95 ? -3.674 -33.969 -19.031 1 97 95 VAL A O 1
ATOM 711 N N . VAL A 1 96 ? -1.551 -33.219 -19.047 1 98.12 96 VAL A N 1
ATOM 712 C CA . VAL A 1 96 ? -1.544 -32.844 -17.641 1 98.12 96 VAL A CA 1
ATOM 713 C C . VAL A 1 96 ? -1.25 -31.344 -17.516 1 98.12 96 VAL A C 1
ATOM 715 O O . VAL A 1 96 ? -0.426 -30.812 -18.266 1 98.12 96 VAL A O 1
ATOM 718 N N . GLN A 1 97 ? -1.981 -30.688 -16.641 1 98.81 97 GLN A N 1
ATOM 719 C CA . GLN A 1 97 ? -1.679 -29.312 -16.266 1 98.81 97 GLN A CA 1
ATOM 720 C C . GLN A 1 97 ? -0.905 -29.25 -14.953 1 98.81 97 GLN A C 1
ATOM 722 O O . GLN A 1 97 ? -1.398 -29.703 -13.922 1 98.81 97 GLN A O 1
ATOM 727 N N . VAL A 1 98 ? 0.324 -28.75 -15.023 1 98.94 98 VAL A N 1
ATOM 728 C CA . VAL A 1 98 ? 1.079 -28.469 -13.805 1 98.94 98 VAL A CA 1
ATOM 729 C C . VAL A 1 98 ? 0.653 -27.109 -13.242 1 98.94 98 VAL A C 1
ATOM 731 O O . VAL A 1 98 ? 0.779 -26.094 -13.914 1 98.94 98 VAL A O 1
ATOM 734 N N . LEU A 1 99 ? 0.125 -27.156 -12 1 98.94 99 LEU A N 1
ATOM 735 C CA . LEU A 1 99 ? -0.474 -25.984 -11.375 1 98.94 99 LEU A CA 1
ATOM 736 C C . LEU A 1 99 ? 0.434 -25.422 -10.289 1 98.94 99 LEU A C 1
ATOM 738 O O . LEU A 1 99 ? 0.719 -26.109 -9.297 1 98.94 99 LEU A O 1
ATOM 742 N N . THR A 1 100 ? 0.891 -24.219 -10.484 1 98.94 100 THR A N 1
ATOM 743 C CA . THR A 1 100 ? 1.816 -23.594 -9.547 1 98.94 100 THR A CA 1
ATOM 744 C C . THR A 1 100 ? 1.175 -22.375 -8.891 1 98.94 100 THR A C 1
ATOM 746 O O . THR A 1 100 ? 0.802 -21.406 -9.57 1 98.94 100 THR A O 1
ATOM 749 N N . HIS A 1 101 ? 1.056 -22.406 -7.543 1 98.88 101 HIS A N 1
ATOM 750 C CA . HIS A 1 101 ? 0.427 -21.344 -6.785 1 98.88 101 HIS A CA 1
ATOM 751 C C . HIS A 1 101 ? 1.393 -20.172 -6.57 1 98.88 101 HIS A C 1
ATOM 753 O O . HIS A 1 101 ? 2.605 -20.328 -6.727 1 98.88 101 HIS A O 1
ATOM 759 N N . GLY A 1 102 ? 0.844 -19.047 -6.207 1 98.62 102 GLY A N 1
ATOM 760 C CA . GLY A 1 102 ? 1.623 -17.844 -5.961 1 98.62 102 GLY A CA 1
ATOM 761 C C . GLY A 1 102 ? 1.911 -17.609 -4.492 1 98.62 102 GLY A C 1
ATOM 762 O O . GLY A 1 102 ? 1.737 -18.516 -3.668 1 98.62 102 GLY A O 1
ATOM 763 N N . VAL A 1 103 ? 2.428 -16.406 -4.195 1 98.25 103 VAL A N 1
ATOM 764 C CA . VAL A 1 103 ? 2.652 -15.977 -2.822 1 98.25 103 VAL A CA 1
ATOM 765 C C . VAL A 1 103 ? 1.326 -15.945 -2.064 1 98.25 103 VAL A C 1
ATOM 767 O O . VAL A 1 103 ? 0.297 -15.555 -2.617 1 98.25 103 VAL A O 1
ATOM 770 N N . GLY A 1 104 ? 1.393 -16.391 -0.829 1 97.94 104 GLY A N 1
ATOM 771 C CA . GLY A 1 104 ? 0.21 -16.344 0.017 1 97.94 104 GLY A CA 1
ATOM 772 C C . GLY A 1 104 ? -0.589 -17.641 0.002 1 97.94 104 GLY A C 1
ATOM 773 O O . GLY A 1 104 ? -1.517 -17.812 0.796 1 97.94 104 GLY A O 1
ATOM 774 N N . PHE A 1 105 ? -0.174 -18.562 -0.86 1 98.44 105 PHE A N 1
ATOM 775 C CA . PHE A 1 105 ? -0.988 -19.75 -1.043 1 98.44 105 PHE A CA 1
ATOM 776 C C . PHE A 1 105 ? -0.131 -21.016 -0.954 1 98.44 105 PHE A C 1
ATOM 778 O O . PHE A 1 105 ? 1.1 -20.938 -0.955 1 98.44 105 PHE A O 1
ATOM 785 N N . ASP A 1 106 ? -0.818 -22.141 -0.749 1 98.56 106 ASP A N 1
ATOM 786 C CA . ASP A 1 106 ? -0.309 -23.469 -1.092 1 98.56 106 ASP A CA 1
ATOM 787 C C . ASP A 1 106 ? -1.121 -24.094 -2.227 1 98.56 106 ASP A C 1
ATOM 789 O O . ASP A 1 106 ? -1.927 -23.406 -2.865 1 98.56 106 ASP A O 1
ATOM 793 N N . ARG A 1 107 ? -0.883 -25.312 -2.492 1 98.75 107 ARG A N 1
ATOM 794 C CA . ARG A 1 107 ? -1.47 -25.906 -3.691 1 98.75 107 ARG A CA 1
ATOM 795 C C . ARG A 1 107 ? -2.988 -25.984 -3.574 1 98.75 107 ARG A C 1
ATOM 797 O O . ARG A 1 107 ? -3.688 -26.141 -4.578 1 98.75 107 ARG A O 1
ATOM 804 N N . SER A 1 108 ? -3.582 -25.797 -2.379 1 97.88 108 SER A N 1
ATOM 805 C CA . SER A 1 108 ? -5.031 -25.797 -2.221 1 97.88 108 SER A CA 1
ATOM 806 C C . SER A 1 108 ? -5.664 -24.625 -2.951 1 97.88 108 SER A C 1
ATOM 808 O O . SER A 1 108 ? -6.879 -24.594 -3.168 1 97.88 108 SER A O 1
ATOM 810 N N . TYR A 1 109 ? -4.871 -23.688 -3.363 1 98.38 109 TYR A N 1
ATOM 811 C CA . TYR A 1 109 ? -5.352 -22.578 -4.18 1 98.38 109 TYR A CA 1
ATOM 812 C C . TYR A 1 109 ? -6.133 -23.078 -5.383 1 98.38 109 TYR A C 1
ATOM 814 O O . TYR A 1 109 ? -7.113 -22.453 -5.805 1 98.38 109 TYR A O 1
ATOM 822 N N . TRP A 1 110 ? -5.777 -24.188 -5.914 1 98.75 110 TRP A N 1
ATOM 823 C CA . TRP A 1 110 ? -6.359 -24.719 -7.148 1 98.75 110 TRP A CA 1
ATOM 824 C C . TRP A 1 110 ? -7.566 -25.594 -6.848 1 98.75 110 TRP A C 1
ATOM 826 O O . TRP A 1 110 ? -8.312 -25.969 -7.758 1 98.75 110 TRP A O 1
ATOM 836 N N . ASP A 1 111 ? -7.699 -25.938 -5.637 1 98 111 ASP A N 1
ATOM 837 C CA . ASP A 1 111 ? -8.75 -26.828 -5.148 1 98 111 ASP A CA 1
ATOM 838 C C . ASP A 1 111 ? -9.211 -26.406 -3.752 1 98 111 ASP A C 1
ATOM 840 O O . ASP A 1 111 ? -9.18 -27.219 -2.82 1 98 111 ASP A O 1
ATOM 844 N N . LEU A 1 112 ? -9.727 -25.234 -3.611 1 96.19 112 LEU A N 1
ATOM 845 C CA . LEU A 1 112 ? -10.039 -24.641 -2.316 1 96.19 112 LEU A CA 1
ATOM 846 C C . LEU A 1 112 ? -11.203 -25.359 -1.65 1 96.19 112 LEU A C 1
ATOM 848 O O . LEU A 1 112 ? -12.289 -25.469 -2.223 1 96.19 112 LEU A O 1
ATOM 852 N N . PRO A 1 113 ? -10.969 -25.859 -0.442 1 94.38 113 PRO A N 1
ATOM 853 C CA . PRO A 1 113 ? -12.055 -26.547 0.274 1 94.38 113 PRO A CA 1
ATOM 854 C C . PRO A 1 113 ? -12.992 -25.562 0.973 1 94.38 113 PRO A C 1
ATOM 856 O O . PRO A 1 113 ? -13.117 -25.594 2.201 1 94.38 113 PRO A O 1
ATOM 859 N N . PHE A 1 114 ? -13.539 -24.734 0.309 1 95.44 114 PHE A N 1
ATOM 860 C CA . PHE A 1 114 ? -14.484 -23.734 0.792 1 95.44 114 PHE A CA 1
ATOM 861 C C . PHE A 1 114 ? -15.82 -23.859 0.072 1 95.44 114 PHE A C 1
ATOM 863 O O . PHE A 1 114 ? -15.859 -23.984 -1.153 1 95.44 114 PHE A O 1
ATOM 870 N N . ASN A 1 115 ? -16.969 -23.922 0.843 1 95.19 115 ASN A N 1
ATOM 871 C CA . ASN A 1 115 ? -18.312 -24.031 0.295 1 95.19 115 ASN A CA 1
ATOM 872 C C . ASN A 1 115 ? -18.438 -25.219 -0.661 1 95.19 115 ASN A C 1
ATOM 874 O O . ASN A 1 115 ? -18.859 -25.047 -1.809 1 95.19 115 ASN A O 1
ATOM 878 N N . ASN A 1 116 ? -17.953 -26.391 -0.183 1 93.88 116 ASN A N 1
ATOM 879 C CA . ASN A 1 116 ? -18.047 -27.641 -0.93 1 93.88 116 ASN A CA 1
ATOM 880 C C . ASN A 1 116 ? -17.25 -27.578 -2.23 1 93.88 116 ASN A C 1
ATOM 882 O O . ASN A 1 116 ? -17.75 -27.938 -3.295 1 93.88 116 ASN A O 1
ATOM 886 N N . TYR A 1 117 ? -16.078 -26.938 -2.201 1 93.62 117 TYR A N 1
ATOM 887 C CA . TYR A 1 117 ? -15.141 -26.844 -3.314 1 93.62 117 TYR A CA 1
ATOM 888 C C . TYR A 1 117 ? -15.742 -26.062 -4.473 1 93.62 117 TYR A C 1
ATOM 890 O O . TYR A 1 117 ? -15.516 -26.391 -5.637 1 93.62 117 TYR A O 1
ATOM 898 N N . ASN A 1 118 ? -16.531 -25.078 -4.137 1 94.44 118 ASN A N 1
ATOM 899 C CA . ASN A 1 118 ? -17.109 -24.203 -5.148 1 94.44 118 ASN A CA 1
ATOM 900 C C . ASN A 1 118 ? -16.047 -23.469 -5.957 1 94.44 118 ASN A C 1
ATOM 902 O O . ASN A 1 118 ? -16.297 -23.062 -7.09 1 94.44 118 ASN A O 1
ATOM 906 N N . TYR A 1 119 ? -14.852 -23.344 -5.391 1 96.69 119 TYR A N 1
ATOM 907 C CA . TYR A 1 119 ? -13.75 -22.609 -6.004 1 96.69 119 TYR A CA 1
ATOM 908 C C . TYR A 1 119 ? -12.633 -23.562 -6.418 1 96.69 119 TYR A C 1
ATOM 910 O O . TYR A 1 119 ? -11.461 -23.297 -6.148 1 96.69 119 TYR A O 1
ATOM 918 N N . SER A 1 120 ? -13.008 -24.609 -7.098 1 98 120 SER A N 1
ATOM 919 C CA . SER A 1 120 ? -12.031 -25.609 -7.496 1 98 120 SER A CA 1
ATOM 92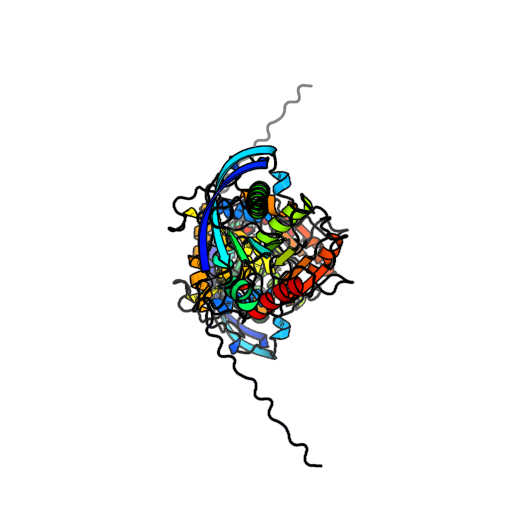0 C C . SER A 1 120 ? -11.781 -25.578 -9 1 98 120 SER A C 1
ATOM 922 O O . SER A 1 120 ? -12.609 -26.047 -9.781 1 98 120 SER A O 1
ATOM 924 N N . TYR A 1 121 ? -10.641 -25.047 -9.352 1 98.62 121 TYR A N 1
ATOM 925 C CA . TYR A 1 121 ? -10.164 -25.156 -10.727 1 98.62 121 TYR A CA 1
ATOM 926 C C . TYR A 1 121 ? -10.008 -26.609 -11.133 1 98.62 121 TYR A C 1
ATOM 928 O O . TYR A 1 121 ? -10.336 -26.984 -12.266 1 98.62 121 TYR A O 1
ATOM 936 N N . VAL A 1 122 ? -9.547 -27.438 -10.258 1 98.38 122 VAL A N 1
ATOM 937 C CA . VAL A 1 122 ? -9.281 -28.859 -10.484 1 98.38 122 VAL A CA 1
ATOM 938 C C . VAL A 1 122 ? -10.57 -29.578 -10.859 1 98.38 122 VAL A C 1
ATOM 940 O O . VAL A 1 122 ? -10.594 -30.344 -11.82 1 98.38 122 VAL A O 1
ATOM 943 N N . ASN A 1 123 ? -11.633 -29.281 -10.133 1 97 123 ASN A N 1
ATOM 944 C CA . ASN A 1 123 ? -12.914 -29.906 -10.469 1 97 123 ASN A CA 1
ATOM 945 C C . ASN A 1 123 ? -13.32 -29.625 -11.906 1 97 123 ASN A C 1
ATOM 947 O O . ASN A 1 123 ? -13.727 -30.531 -12.633 1 97 123 ASN A O 1
ATOM 951 N N . VAL A 1 124 ? -13.172 -28.422 -12.312 1 97.5 124 VAL A N 1
ATOM 952 C CA . VAL A 1 124 ? -13.602 -28.031 -13.648 1 97.5 124 VAL A CA 1
ATOM 953 C C . VAL A 1 124 ? -12.672 -28.641 -14.695 1 97.5 124 VAL A C 1
ATOM 955 O O . VAL A 1 124 ? -13.125 -29.234 -15.672 1 97.5 124 VAL A O 1
ATOM 958 N N . ALA A 1 125 ? -11.391 -28.578 -14.477 1 97.75 125 ALA A N 1
ATOM 959 C CA . ALA A 1 125 ? -10.391 -29.078 -15.43 1 97.75 125 ALA A CA 1
ATOM 960 C C . ALA A 1 125 ? -10.492 -30.594 -15.594 1 97.75 125 ALA A C 1
ATOM 962 O O . ALA A 1 125 ? -10.43 -31.109 -16.719 1 97.75 125 ALA A O 1
ATOM 963 N N . VAL A 1 126 ? -10.719 -31.281 -14.484 1 96.94 126 VAL A N 1
ATOM 964 C CA . VAL A 1 126 ? -10.648 -32.75 -14.477 1 96.94 126 VAL A CA 1
ATOM 965 C C . VAL A 1 126 ? -12.008 -33.312 -14.867 1 96.94 126 VAL A C 1
ATOM 967 O O . VAL A 1 126 ? -12.102 -34.156 -15.766 1 96.94 126 VAL A O 1
ATOM 970 N N . ASP A 1 127 ? -13.039 -32.812 -14.297 1 93.81 127 ASP A N 1
ATOM 971 C CA . ASP A 1 127 ? -14.344 -33.469 -14.43 1 93.81 127 ASP A CA 1
ATOM 972 C C . ASP A 1 127 ? -15.062 -32.969 -15.688 1 93.81 127 ASP A C 1
ATOM 974 O O . ASP A 1 127 ? -15.789 -33.719 -16.328 1 93.81 127 ASP A O 1
ATOM 978 N N . HIS A 1 128 ? -14.836 -31.719 -16.031 1 93.62 128 HIS A N 1
ATOM 979 C CA . HIS A 1 128 ? -15.625 -31.156 -17.141 1 93.62 128 HIS A CA 1
ATOM 980 C C . HIS A 1 128 ? -14.82 -31.156 -18.438 1 93.62 128 HIS A C 1
ATOM 982 O O . HIS A 1 128 ? -15.391 -31.328 -19.516 1 93.62 128 HIS A O 1
ATOM 988 N N . TYR A 1 129 ? -13.539 -31.016 -18.328 1 95.06 129 TYR A N 1
ATOM 989 C CA . TYR A 1 129 ? -12.766 -30.844 -19.547 1 95.06 129 TYR A CA 1
ATOM 990 C C . TYR A 1 129 ? -11.914 -32.094 -19.828 1 95.06 129 TYR A C 1
ATOM 992 O O . TYR A 1 129 ? -11.414 -32.25 -20.938 1 95.06 129 TYR A O 1
ATOM 1000 N N . GLY A 1 130 ? -11.648 -32.875 -18.781 1 94.94 130 GLY A N 1
ATOM 1001 C CA . GLY A 1 130 ? -10.977 -34.156 -19 1 94.94 130 GLY A CA 1
ATOM 1002 C C . GLY A 1 130 ? -9.469 -34.062 -18.891 1 94.94 130 GLY A C 1
ATOM 1003 O O . GLY A 1 130 ? -8.75 -34.969 -19.266 1 94.94 130 GLY A O 1
ATOM 1004 N N . TYR A 1 131 ? -8.93 -32.969 -18.375 1 96.94 131 TYR A N 1
ATOM 1005 C CA . TYR A 1 131 ? -7.496 -32.875 -18.109 1 96.94 131 TYR A CA 1
ATOM 1006 C C . TYR A 1 131 ? -7.098 -33.656 -16.875 1 96.94 131 TYR A C 1
ATOM 1008 O O . TYR A 1 131 ? -7.918 -33.875 -15.977 1 96.94 131 TYR A O 1
ATOM 1016 N N . ALA A 1 132 ? -5.883 -34.125 -16.812 1 97.31 132 ALA A N 1
ATOM 1017 C CA . ALA A 1 132 ? -5.254 -34.375 -15.516 1 97.31 132 ALA A CA 1
ATOM 1018 C C . ALA A 1 132 ? -4.656 -33.094 -14.938 1 97.31 132 ALA A C 1
ATOM 1020 O O . ALA A 1 132 ? -4.309 -32.188 -15.672 1 97.31 132 ALA A O 1
ATOM 1021 N N . THR A 1 133 ? -4.609 -33.031 -13.648 1 98.44 133 THR A N 1
ATOM 1022 C CA . THR A 1 133 ? -3.924 -31.906 -13.008 1 98.44 133 THR A CA 1
ATOM 1023 C C . THR A 1 133 ? -2.873 -32.406 -12.023 1 98.44 133 THR A C 1
ATOM 1025 O O . THR A 1 133 ? -3.008 -33.5 -11.469 1 98.44 133 THR A O 1
ATOM 1028 N N . PHE A 1 134 ? -1.832 -31.703 -11.922 1 98.81 134 PHE A N 1
ATOM 1029 C CA . PHE A 1 134 ? -0.736 -31.922 -10.984 1 98.81 134 PHE A CA 1
ATOM 1030 C C . PHE A 1 134 ? -0.369 -30.625 -10.266 1 98.81 134 PHE A C 1
ATOM 1032 O O . PHE A 1 134 ? 0.325 -29.781 -10.82 1 98.81 134 PHE A O 1
ATOM 1039 N N . SER A 1 135 ? -0.828 -30.484 -9.023 1 98.88 135 SER A N 1
ATOM 1040 C CA . SER A 1 135 ? -0.502 -29.312 -8.219 1 98.88 135 SER A CA 1
ATOM 1041 C C . SER A 1 135 ? 0.588 -29.625 -7.199 1 98.88 135 SER A C 1
ATOM 1043 O O . SER A 1 135 ? 0.807 -30.797 -6.859 1 98.88 135 SER A O 1
ATOM 1045 N N . HIS A 1 136 ? 1.285 -28.609 -6.781 1 98.94 136 HIS A N 1
ATOM 1046 C CA . HIS A 1 136 ? 2.367 -28.797 -5.82 1 98.94 136 HIS A CA 1
ATOM 1047 C C . HIS A 1 136 ? 2.512 -27.594 -4.898 1 98.94 136 HIS A C 1
ATOM 1049 O O . HIS A 1 136 ? 2.098 -26.484 -5.25 1 98.94 136 HIS A O 1
ATOM 1055 N N . ASP A 1 137 ? 3.01 -27.812 -3.65 1 98.94 137 ASP A N 1
ATOM 1056 C CA . ASP A 1 137 ? 3.523 -26.75 -2.809 1 98.94 137 ASP A CA 1
ATOM 1057 C C . ASP A 1 137 ? 4.93 -26.328 -3.238 1 98.94 137 ASP A C 1
ATOM 1059 O O . ASP A 1 137 ? 5.828 -27.172 -3.328 1 98.94 137 ASP A O 1
ATOM 1063 N N . ARG A 1 138 ? 5.074 -25.109 -3.541 1 98.94 138 ARG A N 1
ATOM 1064 C CA . ARG A 1 138 ? 6.418 -24.625 -3.846 1 98.94 138 ARG A CA 1
ATOM 1065 C C . ARG A 1 138 ? 7.375 -24.906 -2.691 1 98.94 138 ARG A C 1
ATOM 1067 O O . ARG A 1 138 ? 6.941 -25.109 -1.556 1 98.94 138 ARG A O 1
ATOM 1074 N N . LEU A 1 139 ? 8.633 -24.984 -3.057 1 98.75 139 LEU A N 1
ATOM 1075 C CA . LEU A 1 139 ? 9.625 -25.125 -1.996 1 98.75 139 LEU A CA 1
ATOM 1076 C C . LEU A 1 139 ? 9.461 -24.016 -0.954 1 98.75 139 LEU A C 1
ATOM 1078 O O . LEU A 1 139 ? 9.25 -22.859 -1.304 1 98.75 139 LEU A O 1
ATOM 1082 N N . GLY A 1 140 ? 9.555 -24.422 0.334 1 98.5 140 GLY A N 1
ATOM 1083 C CA . GLY A 1 140 ? 9.398 -23.469 1.424 1 98.5 140 GLY A CA 1
ATOM 1084 C C . GLY A 1 140 ? 7.965 -23.312 1.882 1 98.5 140 GLY A C 1
ATOM 1085 O O . GLY A 1 140 ? 7.703 -22.719 2.93 1 98.5 140 GLY A O 1
ATOM 1086 N N . ILE A 1 141 ? 7.004 -23.938 1.23 1 98.69 141 ILE A N 1
ATOM 1087 C CA . ILE A 1 141 ? 5.594 -23.641 1.461 1 98.69 141 ILE A CA 1
ATOM 1088 C C . ILE A 1 141 ? 4.832 -24.922 1.736 1 98.69 141 ILE A C 1
ATOM 1090 O O . ILE A 1 141 ? 5.156 -25.984 1.181 1 98.69 141 ILE A O 1
ATOM 1094 N N . GLY A 1 142 ? 3.812 -24.75 2.52 1 98.25 142 GLY A N 1
ATOM 1095 C CA . GLY A 1 142 ? 2.922 -25.859 2.771 1 98.25 142 GLY A CA 1
ATOM 1096 C C . GLY A 1 142 ? 3.641 -27.094 3.303 1 98.25 142 GLY A C 1
ATOM 1097 O O . GLY A 1 142 ? 4.367 -27 4.293 1 98.25 142 GLY A O 1
ATOM 1098 N N . MET A 1 143 ? 3.492 -28.219 2.609 1 98.5 143 MET A N 1
ATOM 1099 C CA . MET A 1 143 ? 4.02 -29.484 3.111 1 98.5 143 MET A CA 1
ATOM 1100 C C . MET A 1 143 ? 5.328 -29.844 2.412 1 98.5 143 MET A C 1
ATOM 1102 O O . MET A 1 143 ? 5.895 -30.906 2.658 1 98.5 143 MET A O 1
ATOM 1106 N N . SER A 1 144 ? 5.801 -28.953 1.537 1 98.88 144 SER A N 1
ATOM 1107 C CA . SER A 1 144 ? 7.094 -29.172 0.894 1 98.88 144 SER A CA 1
ATOM 1108 C C . SER A 1 144 ? 8.242 -28.812 1.832 1 98.88 144 SER A C 1
ATOM 1110 O O . SER A 1 144 ? 8.031 -28.156 2.857 1 98.88 144 SER A O 1
ATOM 1112 N N . SER A 1 145 ? 9.461 -29.266 1.447 1 98.81 145 SER A N 1
ATOM 1113 C CA . SER A 1 145 ? 10.664 -28.953 2.215 1 98.81 145 SER A CA 1
ATOM 1114 C C . SER A 1 145 ? 10.805 -27.469 2.457 1 98.81 145 SER A C 1
ATOM 1116 O O . SER A 1 145 ? 10.523 -26.656 1.569 1 98.81 145 SER A O 1
ATOM 1118 N N . LYS A 1 146 ? 11.25 -27.188 3.719 1 98.5 146 LYS A N 1
ATOM 1119 C CA . LYS A 1 146 ? 11.625 -25.812 4.055 1 98.5 146 LYS A CA 1
ATOM 1120 C C . LYS A 1 146 ? 13.125 -25.594 3.898 1 98.5 146 LYS A C 1
ATOM 1122 O O . LYS A 1 146 ? 13.875 -26.547 3.701 1 98.5 146 LYS A O 1
ATOM 1127 N N . GLY A 1 147 ? 13.531 -24.391 3.934 1 98.06 147 GLY A N 1
ATOM 1128 C CA . GLY A 1 147 ? 14.938 -24.047 3.82 1 98.06 147 GLY A CA 1
ATOM 1129 C C . GLY A 1 147 ? 15.25 -22.625 4.246 1 98.06 147 GLY A C 1
ATOM 1130 O O . GLY A 1 147 ? 14.383 -21.938 4.785 1 98.06 147 GLY A O 1
ATOM 1131 N N . ASP A 1 148 ? 16.562 -22.266 4.066 1 98.62 148 ASP A N 1
ATOM 1132 C CA . ASP A 1 148 ? 16.984 -20.891 4.363 1 98.62 148 ASP A CA 1
ATOM 1133 C C . ASP A 1 148 ? 16.156 -19.875 3.58 1 98.62 148 ASP A C 1
ATOM 1135 O O . ASP A 1 148 ? 16.094 -19.938 2.352 1 98.62 148 ASP A O 1
ATOM 1139 N N . PRO A 1 149 ? 15.539 -19.016 4.332 1 98.81 149 PRO A N 1
ATOM 1140 C CA . PRO A 1 149 ? 14.586 -18.109 3.68 1 98.81 149 PRO A CA 1
ATOM 1141 C C . PRO A 1 149 ? 15.266 -17.047 2.824 1 98.81 149 PRO A C 1
ATOM 1143 O O . PRO A 1 149 ? 14.602 -16.359 2.041 1 98.81 149 PRO A O 1
ATOM 1146 N N . LEU A 1 150 ? 16.484 -16.828 2.947 1 98.88 150 LEU A N 1
ATOM 1147 C CA . LEU A 1 150 ? 17.172 -15.742 2.268 1 98.88 150 LEU A CA 1
ATOM 1148 C C . LEU A 1 150 ? 17.984 -16.266 1.093 1 98.88 150 LEU A C 1
ATOM 1150 O O . LEU A 1 150 ? 17.781 -15.844 -0.049 1 98.88 150 LEU A O 1
ATOM 1154 N N . ASN A 1 151 ? 18.844 -17.234 1.289 1 98.81 151 ASN A N 1
ATOM 1155 C CA . ASN A 1 151 ? 19.828 -17.594 0.277 1 98.81 151 ASN A CA 1
ATOM 1156 C C . ASN A 1 151 ? 19.531 -18.969 -0.321 1 98.81 151 ASN A C 1
ATOM 1158 O O . ASN A 1 151 ? 20.328 -19.5 -1.108 1 98.81 151 ASN A O 1
ATOM 1162 N N . GLU A 1 152 ? 18.453 -19.625 0.05 1 98.69 152 GLU A N 1
ATOM 1163 C CA . GLU A 1 152 ? 18.062 -20.922 -0.498 1 98.69 152 GLU A CA 1
ATOM 1164 C C . GLU A 1 152 ? 16.703 -20.859 -1.175 1 98.69 152 GLU A C 1
ATOM 1166 O O . GLU A 1 152 ? 16.609 -20.922 -2.402 1 98.69 152 GLU A O 1
ATOM 1171 N N . ILE A 1 153 ? 15.648 -20.578 -0.419 1 98.81 153 ILE A N 1
ATOM 1172 C CA . ILE A 1 153 ? 14.305 -20.516 -0.979 1 98.81 153 ILE A CA 1
ATOM 1173 C C . ILE A 1 153 ? 14.125 -19.234 -1.769 1 98.81 153 ILE A C 1
ATOM 1175 O O . ILE A 1 153 ? 13.602 -18.234 -1.244 1 98.81 153 ILE A O 1
ATOM 1179 N N . GLN A 1 154 ? 14.555 -19.266 -3.051 1 98.75 154 GLN A N 1
ATOM 1180 C CA . GLN A 1 154 ? 14.477 -18.203 -4.047 1 98.75 154 GLN A CA 1
ATOM 1181 C C . GLN A 1 154 ? 13.797 -18.688 -5.324 1 98.75 154 GLN A C 1
ATOM 1183 O O . GLN A 1 154 ? 13.641 -19.891 -5.523 1 98.75 154 GLN A O 1
ATOM 1188 N N . VAL A 1 155 ? 13.484 -17.75 -6.156 1 98.69 155 VAL A N 1
ATOM 1189 C CA . VAL A 1 155 ? 12.688 -18.031 -7.348 1 98.69 155 VAL A CA 1
ATOM 1190 C C . VAL A 1 155 ? 13.43 -19.031 -8.234 1 98.69 155 VAL A C 1
ATOM 1192 O O . VAL A 1 155 ? 12.82 -19.969 -8.766 1 98.69 155 VAL A O 1
ATOM 1195 N N . LEU A 1 156 ? 14.719 -18.953 -8.383 1 98.44 156 LEU A N 1
ATOM 1196 C CA . LEU A 1 156 ? 15.406 -19.812 -9.344 1 98.44 156 LEU A CA 1
ATOM 1197 C C . LEU A 1 156 ? 15.508 -21.234 -8.836 1 98.44 156 LEU A C 1
ATOM 1199 O O . LEU A 1 156 ? 15.461 -22.188 -9.617 1 98.44 156 LEU A O 1
ATOM 1203 N N . LEU A 1 157 ? 15.688 -21.422 -7.484 1 98.88 157 LEU A N 1
ATOM 1204 C CA . LEU A 1 157 ? 15.633 -22.766 -6.934 1 98.88 157 LEU A CA 1
ATOM 1205 C C . LEU A 1 157 ? 14.25 -23.375 -7.121 1 98.88 157 LEU A C 1
ATOM 1207 O O . LEU A 1 157 ? 14.117 -24.562 -7.434 1 98.88 157 LEU A O 1
ATOM 1211 N N . GLU A 1 158 ? 13.258 -22.594 -6.91 1 98.88 158 GLU A N 1
ATOM 1212 C CA . GLU A 1 158 ? 11.891 -23.062 -7.074 1 98.88 158 GLU A CA 1
ATOM 1213 C C . GLU A 1 158 ? 11.594 -23.391 -8.531 1 98.88 158 GLU A C 1
ATOM 1215 O O . GLU A 1 158 ? 10.844 -24.328 -8.82 1 98.88 158 GLU A O 1
ATOM 1220 N N . VAL A 1 159 ? 12.133 -22.609 -9.477 1 98.88 159 VAL A N 1
ATOM 1221 C CA . VAL A 1 159 ? 12.008 -22.922 -10.891 1 98.88 159 VAL A CA 1
ATOM 1222 C C . VAL A 1 159 ? 12.695 -24.25 -11.195 1 98.88 159 VAL A C 1
ATOM 1224 O O . VAL A 1 159 ? 12.188 -25.062 -11.969 1 98.88 159 VAL A O 1
ATOM 1227 N N . ALA A 1 160 ? 13.852 -24.516 -10.555 1 98.94 160 ALA A N 1
ATOM 1228 C CA . ALA A 1 160 ? 14.539 -25.797 -10.727 1 98.94 160 ALA A CA 1
ATOM 1229 C C . ALA A 1 160 ? 13.68 -26.953 -10.234 1 98.94 160 ALA A C 1
ATOM 1231 O O . ALA A 1 160 ? 13.672 -28.031 -10.836 1 98.94 160 ALA A O 1
ATOM 1232 N N . ALA A 1 161 ? 13.031 -26.734 -9.133 1 98.94 161 ALA A N 1
ATOM 1233 C CA . ALA A 1 161 ? 12.117 -27.75 -8.617 1 98.94 161 ALA A CA 1
ATOM 1234 C C . ALA A 1 161 ? 10.977 -28.016 -9.594 1 98.94 161 ALA A C 1
ATOM 1236 O O . ALA A 1 161 ? 10.609 -29.172 -9.844 1 98.94 161 ALA A O 1
ATOM 1237 N N . LEU A 1 162 ? 10.391 -26.969 -10.117 1 98.94 162 LEU A N 1
ATOM 1238 C CA . LEU A 1 162 ? 9.32 -27.078 -11.102 1 98.94 162 LEU A CA 1
ATOM 1239 C C . LEU A 1 162 ? 9.789 -27.844 -12.336 1 98.94 162 LEU A C 1
ATOM 1241 O O . LEU A 1 162 ? 9.062 -28.656 -12.883 1 98.94 162 LEU A O 1
ATOM 1245 N N . LYS A 1 163 ? 10.984 -27.547 -12.789 1 98.94 163 LYS A N 1
ATOM 1246 C CA . LYS A 1 163 ? 11.562 -28.25 -13.922 1 98.94 163 LYS A CA 1
ATOM 1247 C C . LYS A 1 163 ? 11.695 -29.75 -13.633 1 98.94 163 LYS A C 1
ATOM 1249 O O . LYS A 1 163 ? 11.352 -30.578 -14.469 1 98.94 163 LYS A O 1
ATOM 1254 N N . ALA A 1 164 ? 12.188 -30.031 -12.453 1 98.88 164 ALA A N 1
ATOM 1255 C CA . ALA A 1 164 ? 12.367 -31.438 -12.07 1 98.88 164 ALA A CA 1
ATOM 1256 C C . ALA A 1 164 ? 11.039 -32.188 -12.086 1 98.88 164 ALA A C 1
ATOM 1258 O O . ALA A 1 164 ? 10.945 -33.281 -12.617 1 98.88 164 ALA A O 1
ATOM 1259 N N . LEU A 1 165 ? 10.031 -31.578 -11.477 1 98.81 165 LEU A N 1
ATOM 1260 C CA . LEU A 1 165 ? 8.703 -32.188 -11.484 1 98.81 165 LEU A CA 1
ATOM 1261 C C . LEU A 1 165 ? 8.219 -32.406 -12.914 1 98.81 165 LEU A C 1
ATOM 1263 O O . LEU A 1 165 ? 7.656 -33.469 -13.227 1 98.81 165 LEU A O 1
ATOM 1267 N N . THR A 1 166 ? 8.391 -31.438 -13.766 1 98.75 166 THR A N 1
ATOM 1268 C CA . THR A 1 166 ? 7.941 -31.5 -15.148 1 98.75 166 THR A CA 1
ATOM 1269 C C . THR A 1 166 ? 8.625 -32.656 -15.891 1 98.75 166 THR A C 1
ATOM 1271 O O . THR A 1 166 ? 7.969 -33.406 -16.594 1 98.75 166 THR A O 1
ATOM 1274 N N . ASN A 1 167 ? 9.945 -32.75 -15.703 1 98.38 167 ASN A N 1
ATOM 1275 C CA . ASN A 1 167 ? 10.695 -33.812 -16.344 1 98.38 167 ASN A CA 1
ATOM 1276 C C . ASN A 1 167 ? 10.227 -35.188 -15.875 1 98.38 167 ASN A C 1
ATOM 1278 O O . ASN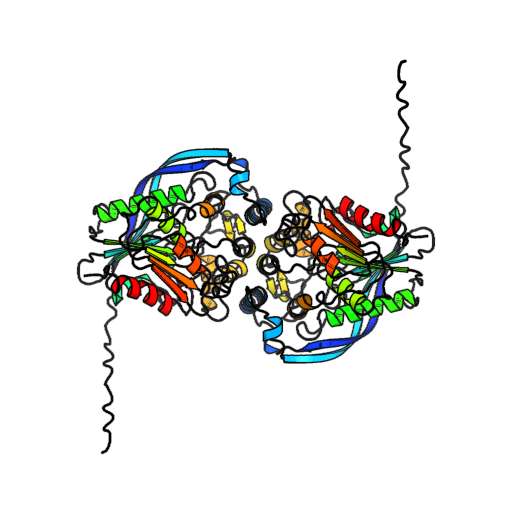 A 1 167 ? 10.117 -36.125 -16.672 1 98.38 167 ASN A O 1
ATOM 1282 N N . MET A 1 168 ? 9.953 -35.281 -14.648 1 98.25 168 MET A N 1
ATOM 1283 C CA . MET A 1 168 ? 9.5 -36.562 -14.102 1 98.25 168 MET A CA 1
ATOM 1284 C C . MET A 1 168 ? 8.117 -36.938 -14.648 1 98.25 168 MET A C 1
ATOM 1286 O O . MET A 1 168 ? 7.84 -38.094 -14.906 1 98.25 168 MET A O 1
ATOM 1290 N N . LEU A 1 169 ? 7.262 -35.969 -14.789 1 97.75 169 LEU A N 1
ATOM 1291 C CA . LEU A 1 169 ? 5.941 -36.219 -15.359 1 97.75 169 LEU A CA 1
ATOM 1292 C C . LEU A 1 169 ? 6.047 -36.688 -16.812 1 97.75 169 LEU A C 1
ATOM 1294 O O . LEU A 1 169 ? 5.359 -37.625 -17.219 1 97.75 169 LEU A O 1
ATOM 1298 N N . ARG A 1 170 ? 6.918 -36.062 -17.578 1 96.62 170 ARG A N 1
ATOM 1299 C CA . ARG A 1 170 ? 7.098 -36.406 -18.984 1 96.62 170 ARG A CA 1
ATOM 1300 C C . ARG A 1 170 ? 7.707 -37.812 -19.125 1 96.62 170 ARG A C 1
ATOM 1302 O O . ARG A 1 170 ? 7.406 -38.531 -20.062 1 96.62 170 ARG A O 1
ATOM 1309 N N . ALA A 1 171 ? 8.5 -38.156 -18.141 1 96.31 171 ALA A N 1
ATOM 1310 C CA . ALA A 1 171 ? 9.203 -39.438 -18.203 1 96.31 171 ALA A CA 1
ATOM 1311 C C . ALA A 1 171 ? 8.383 -40.562 -17.562 1 96.31 171 ALA A C 1
ATOM 1313 O O . ALA A 1 171 ? 8.703 -41.75 -17.703 1 96.31 171 ALA A O 1
ATOM 1314 N N . GLY A 1 172 ? 7.344 -40.219 -16.906 1 96.5 172 GLY A N 1
ATOM 1315 C CA . GLY A 1 172 ? 6.551 -41.219 -16.188 1 96.5 172 GLY A CA 1
ATOM 1316 C C . GLY A 1 172 ? 7.25 -41.75 -14.961 1 96.5 172 GLY A C 1
ATOM 1317 O O . GLY A 1 172 ? 7.16 -42.938 -14.664 1 96.5 172 GLY A O 1
ATOM 1318 N N . HIS A 1 173 ? 7.957 -40.844 -14.266 1 97.62 173 HIS A N 1
ATOM 1319 C CA . HIS A 1 173 ? 8.805 -41.281 -13.164 1 97.62 173 HIS A CA 1
ATOM 1320 C C . HIS A 1 173 ? 8.18 -40.969 -11.812 1 97.62 173 HIS A C 1
ATOM 1322 O O . HIS A 1 173 ? 8.789 -41.188 -10.773 1 97.62 173 HIS A O 1
ATOM 1328 N N . ILE A 1 174 ? 7.012 -40.375 -11.75 1 97.69 174 ILE A N 1
ATOM 1329 C CA . ILE A 1 174 ? 6.297 -40.156 -10.492 1 97.69 174 ILE A CA 1
ATOM 1330 C C . ILE A 1 174 ? 5.41 -41.375 -10.195 1 97.69 174 ILE A C 1
ATOM 1332 O O . ILE A 1 174 ? 4.59 -41.75 -11.031 1 97.69 174 ILE A O 1
ATOM 1336 N N . PRO A 1 175 ? 5.547 -41.969 -9.031 1 94.75 175 PRO A N 1
ATOM 1337 C CA . PRO A 1 175 ? 4.789 -43.156 -8.703 1 94.75 175 PRO A CA 1
ATOM 1338 C C . PRO A 1 175 ? 3.283 -42.969 -8.852 1 94.75 175 PRO A C 1
ATOM 1340 O O . PRO A 1 175 ? 2.729 -41.969 -8.375 1 94.75 175 PRO A O 1
ATOM 1343 N N . ASN A 1 176 ? 2.662 -43.906 -9.555 1 92.06 176 ASN A N 1
ATOM 1344 C CA . ASN A 1 176 ? 1.216 -43.969 -9.727 1 92.06 176 ASN A CA 1
ATOM 1345 C C . ASN A 1 176 ? 0.698 -42.812 -10.602 1 92.06 176 ASN A C 1
ATOM 1347 O O . ASN A 1 176 ? -0.486 -42.5 -10.547 1 92.06 176 ASN A O 1
ATOM 1351 N N . VAL A 1 177 ? 1.559 -42.156 -11.305 1 96.06 177 VAL A N 1
ATOM 1352 C CA . VAL A 1 177 ? 1.204 -41.125 -12.273 1 96.06 177 VAL A CA 1
ATOM 1353 C C . VAL A 1 177 ? 1.671 -41.531 -13.664 1 96.06 177 VAL A C 1
ATOM 1355 O O . VAL A 1 177 ? 2.834 -41.875 -13.852 1 96.06 177 VAL A O 1
ATOM 1358 N N . PRO A 1 178 ? 0.794 -41.594 -14.555 1 94.12 178 PRO A N 1
ATOM 1359 C CA . PRO A 1 178 ? 1.209 -42.031 -15.891 1 94.12 178 PRO A CA 1
ATOM 1360 C C . PRO A 1 178 ? 2.139 -41.031 -16.578 1 94.12 178 PRO A C 1
ATOM 1362 O O . PRO A 1 178 ? 2.348 -39.906 -16.062 1 94.12 178 PRO A O 1
ATOM 1365 N N . LYS A 1 179 ? 2.711 -41.531 -17.672 1 94.88 179 LYS A N 1
ATOM 1366 C CA . LYS A 1 179 ? 3.412 -40.625 -18.578 1 94.88 179 LYS A CA 1
ATOM 1367 C C . LYS A 1 179 ? 2.43 -39.781 -19.375 1 94.88 179 LYS A C 1
ATOM 1369 O O . LYS A 1 179 ? 1.344 -40.25 -19.734 1 94.88 179 LYS A O 1
ATOM 1374 N N . PHE A 1 180 ? 2.834 -38.562 -19.688 1 95.44 180 PHE A N 1
ATOM 1375 C CA . PHE A 1 180 ? 1.944 -37.656 -20.422 1 95.44 180 PHE A CA 1
ATOM 1376 C C . PHE A 1 180 ? 2.564 -37.25 -21.75 1 95.44 180 PHE A C 1
ATOM 1378 O O . PHE A 1 180 ? 3.77 -37 -21.828 1 95.44 180 PHE A O 1
ATOM 1385 N N . GLN A 1 181 ? 1.778 -37.219 -22.75 1 92.44 181 GLN A N 1
ATOM 1386 C CA . GLN A 1 181 ? 2.199 -36.75 -24.062 1 92.44 181 GLN A CA 1
ATOM 1387 C C . GLN A 1 181 ? 2.404 -35.25 -24.078 1 92.44 181 GLN A C 1
ATOM 1389 O O . GLN A 1 181 ? 3.328 -34.75 -24.719 1 92.44 181 GLN A O 1
ATOM 1394 N N . LYS A 1 182 ? 1.481 -34.562 -23.406 1 96.94 182 LYS A N 1
ATOM 1395 C CA . LYS A 1 182 ? 1.555 -33.094 -23.328 1 96.94 182 LYS A CA 1
ATOM 1396 C C . LYS A 1 182 ? 1.527 -32.625 -21.875 1 96.94 182 LYS A C 1
ATOM 1398 O O . LYS A 1 182 ? 0.814 -33.188 -21.047 1 96.94 182 LYS A O 1
ATOM 1403 N N . VAL A 1 183 ? 2.344 -31.609 -21.625 1 98.44 183 VAL A N 1
ATOM 1404 C CA . VAL A 1 183 ? 2.418 -30.984 -20.312 1 98.44 183 VAL A CA 1
ATOM 1405 C C . VAL A 1 183 ? 2.186 -29.484 -20.453 1 98.44 183 VAL A C 1
ATOM 1407 O O . VAL A 1 183 ? 2.867 -28.797 -21.234 1 98.44 183 VAL A O 1
ATOM 1410 N N . LEU A 1 184 ? 1.162 -28.984 -19.812 1 98.81 184 LEU A N 1
ATOM 1411 C CA . LEU A 1 184 ? 0.85 -27.562 -19.75 1 98.81 184 LEU A CA 1
ATOM 1412 C C . LEU A 1 184 ? 1.239 -26.984 -18.406 1 98.81 184 LEU A C 1
ATOM 1414 O O . LEU A 1 184 ? 1.22 -27.688 -17.391 1 98.81 184 LEU A O 1
ATOM 1418 N N . HIS A 1 185 ? 1.639 -25.734 -18.375 1 98.94 185 HIS A N 1
ATOM 1419 C CA . HIS A 1 185 ? 1.92 -25.031 -17.125 1 98.94 185 HIS A CA 1
ATOM 1420 C C . HIS A 1 185 ? 0.924 -23.891 -16.891 1 98.94 185 HIS A C 1
ATOM 1422 O O . HIS A 1 185 ? 0.779 -23 -17.734 1 98.94 185 HIS A O 1
ATOM 1428 N N . VAL A 1 186 ? 0.219 -23.938 -15.812 1 98.94 186 VAL A N 1
ATOM 1429 C CA . VAL A 1 186 ? -0.688 -22.891 -15.367 1 98.94 186 VAL A CA 1
ATOM 1430 C C . VAL A 1 186 ? -0.231 -22.344 -14.008 1 98.94 186 VAL A C 1
ATOM 1432 O O . VAL A 1 186 ? -0.164 -23.094 -13.031 1 98.94 186 VAL A O 1
ATOM 1435 N N . GLY A 1 187 ? 0.13 -21.109 -13.945 1 98.94 187 GLY A N 1
ATOM 1436 C CA . GLY A 1 187 ? 0.594 -20.484 -12.727 1 98.94 187 GLY A CA 1
ATOM 1437 C C . GLY A 1 187 ? -0.263 -19.297 -12.297 1 98.94 187 GLY A C 1
ATOM 1438 O O . GLY A 1 187 ? -1 -18.734 -13.109 1 98.94 187 GLY A O 1
ATOM 1439 N N . HIS A 1 188 ? -0.158 -18.953 -11.039 1 98.88 188 HIS A N 1
ATOM 1440 C CA . HIS A 1 188 ? -0.776 -17.75 -10.508 1 98.88 188 HIS A CA 1
ATOM 1441 C C . HIS A 1 188 ? 0.26 -16.844 -9.859 1 98.88 188 HIS A C 1
ATOM 1443 O O . HIS A 1 188 ? 1.018 -17.281 -8.992 1 98.88 188 HIS A O 1
ATOM 1449 N N . SER A 1 189 ? 0.249 -15.508 -10.273 1 98.5 189 SER A N 1
ATOM 1450 C CA . SER A 1 189 ? 1.088 -14.5 -9.625 1 98.5 189 SER A CA 1
ATOM 1451 C C . SER A 1 189 ? 2.549 -14.945 -9.594 1 98.5 189 SER A C 1
ATOM 1453 O O . SER A 1 189 ? 3.164 -15.156 -10.641 1 98.5 189 SER A O 1
ATOM 1455 N N . PHE A 1 190 ? 3.104 -15.266 -8.461 1 98.75 190 PHE A N 1
ATOM 1456 C CA . PHE A 1 190 ? 4.465 -15.773 -8.344 1 98.75 190 PHE A CA 1
ATOM 1457 C C . PHE A 1 190 ? 4.617 -17.094 -9.086 1 98.75 190 PHE A C 1
ATOM 1459 O O . PHE A 1 190 ? 5.656 -17.359 -9.703 1 98.75 190 PHE A O 1
ATOM 1466 N N . GLY A 1 191 ? 3.6 -17.938 -9.094 1 98.88 191 GLY A N 1
ATOM 1467 C CA . GLY A 1 191 ? 3.604 -19.156 -9.883 1 98.88 191 GLY A CA 1
ATOM 1468 C C . GLY A 1 191 ? 3.637 -18.906 -11.375 1 98.88 191 GLY A C 1
ATOM 1469 O O . GLY A 1 191 ? 4.242 -19.656 -12.133 1 98.88 191 GLY A O 1
ATOM 1470 N N . SER A 1 192 ? 2.963 -17.859 -11.805 1 98.94 192 SER A N 1
ATOM 1471 C CA . SER A 1 192 ? 3.072 -17.438 -13.195 1 98.94 192 SER A CA 1
ATOM 1472 C C . SER A 1 192 ? 4.488 -16.984 -13.531 1 98.94 192 SER A C 1
ATOM 1474 O O . SER A 1 192 ? 5.012 -17.281 -14.602 1 98.94 192 SER A O 1
ATOM 1476 N N . ILE A 1 193 ? 5.113 -16.297 -12.57 1 98.81 193 ILE A N 1
ATOM 1477 C CA . ILE A 1 193 ? 6.488 -15.852 -12.758 1 98.81 193 ILE A CA 1
ATOM 1478 C C . ILE A 1 193 ? 7.406 -17.062 -12.898 1 98.81 193 ILE A C 1
ATOM 1480 O O . ILE A 1 193 ? 8.258 -17.094 -13.789 1 98.81 193 ILE A O 1
ATOM 1484 N N . MET A 1 194 ? 7.184 -18.016 -12.102 1 98.88 194 MET A N 1
ATOM 1485 C CA . MET A 1 194 ? 7.977 -19.234 -12.164 1 98.88 194 MET A CA 1
ATOM 1486 C C . MET A 1 194 ? 7.762 -19.953 -13.484 1 98.88 194 MET A C 1
ATOM 1488 O O . MET A 1 194 ? 8.719 -20.422 -14.109 1 98.88 194 MET A O 1
ATOM 1492 N N . SER A 1 195 ? 6.527 -20.094 -13.883 1 98.94 195 SER A N 1
ATOM 1493 C CA . SER A 1 195 ? 6.207 -20.766 -15.133 1 98.94 195 SER A CA 1
ATOM 1494 C C . SER A 1 195 ? 6.793 -20.016 -16.328 1 98.94 195 SER A C 1
ATOM 1496 O O . SER A 1 195 ? 7.305 -20.641 -17.266 1 98.94 195 SER A O 1
ATOM 1498 N N . TYR A 1 196 ? 6.711 -18.734 -16.281 1 98.88 196 TYR A N 1
ATOM 1499 C CA . TYR A 1 196 ? 7.34 -17.891 -17.312 1 98.88 196 TYR A CA 1
ATOM 1500 C C . TYR A 1 196 ? 8.836 -18.141 -17.375 1 98.88 196 TYR A C 1
ATOM 1502 O O . TYR A 1 196 ? 9.383 -18.391 -18.453 1 98.88 196 TYR A O 1
ATOM 1510 N N . ALA A 1 197 ? 9.492 -18.062 -16.234 1 98.81 197 ALA A N 1
ATOM 1511 C CA . ALA A 1 197 ? 10.938 -18.25 -16.172 1 98.81 197 ALA A CA 1
ATOM 1512 C C . ALA A 1 197 ? 11.344 -19.625 -16.672 1 98.81 197 ALA A C 1
ATOM 1514 O O . ALA A 1 197 ? 12.305 -19.766 -17.438 1 98.81 197 ALA A O 1
ATOM 1515 N N . LEU A 1 198 ? 10.602 -20.625 -16.297 1 98.81 198 LEU A N 1
ATOM 1516 C CA . LEU A 1 198 ? 10.859 -21.984 -16.719 1 98.81 198 LEU A CA 1
ATOM 1517 C C . LEU A 1 198 ? 10.844 -22.094 -18.25 1 98.81 198 LEU A C 1
ATOM 1519 O O . LEU A 1 198 ? 11.781 -22.625 -18.844 1 98.81 198 LEU A O 1
ATOM 1523 N N . THR A 1 199 ? 9.844 -21.531 -18.906 1 98.69 199 THR A N 1
ATOM 1524 C CA . THR A 1 199 ? 9.656 -21.688 -20.344 1 98.69 199 THR A CA 1
ATOM 1525 C C . THR A 1 199 ? 10.562 -20.75 -21.109 1 98.69 199 THR A C 1
ATOM 1527 O O . THR A 1 199 ? 10.859 -20.984 -22.297 1 98.69 199 THR A O 1
ATOM 1530 N N . ALA A 1 200 ? 10.945 -19.656 -20.453 1 98.56 200 ALA A N 1
ATOM 1531 C CA . ALA A 1 200 ? 11.961 -18.812 -21.062 1 98.56 200 ALA A CA 1
ATOM 1532 C C . ALA A 1 200 ? 13.312 -19.531 -21.125 1 98.56 200 ALA A C 1
ATOM 1534 O O . ALA A 1 200 ? 14.039 -19.406 -22.109 1 98.56 200 ALA A O 1
ATOM 1535 N N . GLN A 1 201 ? 13.625 -20.281 -20.094 1 98.06 201 GLN A N 1
ATOM 1536 C CA . GLN A 1 201 ? 14.883 -21 -20 1 98.06 201 GLN A CA 1
ATOM 1537 C C . GLN A 1 201 ? 14.844 -22.297 -20.812 1 98.06 201 GLN A C 1
ATOM 1539 O O . GLN A 1 201 ? 15.859 -22.719 -21.359 1 98.06 201 GLN A O 1
ATOM 1544 N N . HIS A 1 202 ? 13.703 -22.922 -20.859 1 98.31 202 HIS A N 1
ATOM 1545 C CA . HIS A 1 202 ? 13.477 -24.188 -21.562 1 98.31 202 HIS A CA 1
ATOM 1546 C C . HIS A 1 202 ? 12.234 -24.125 -22.438 1 98.31 202 HIS A C 1
ATOM 1548 O O . HIS A 1 202 ? 11.211 -24.734 -22.109 1 98.31 202 HIS A O 1
ATOM 1554 N N . PRO A 1 203 ? 12.359 -23.547 -23.578 1 97.62 203 PRO A N 1
ATOM 1555 C CA . PRO A 1 203 ? 11.188 -23.156 -24.359 1 97.62 203 PRO A CA 1
ATOM 1556 C C . PRO A 1 203 ? 10.391 -24.359 -24.859 1 97.62 203 PRO A C 1
ATOM 1558 O O . PRO A 1 203 ? 9.242 -24.219 -25.281 1 97.62 203 PRO A O 1
ATOM 1561 N N . THR A 1 204 ? 10.961 -25.625 -24.828 1 97.62 204 THR A N 1
ATOM 1562 C CA . THR A 1 204 ? 10.266 -26.797 -25.359 1 97.62 204 THR A CA 1
ATOM 1563 C C . THR A 1 204 ? 9.672 -27.625 -24.234 1 97.62 204 THR A C 1
ATOM 1565 O O . THR A 1 204 ? 9.055 -28.672 -24.484 1 97.62 204 THR A O 1
ATOM 1568 N N . ILE A 1 205 ? 9.789 -27.141 -23.016 1 98.31 205 ILE A N 1
ATOM 1569 C CA . ILE A 1 205 ? 9.43 -27.953 -21.875 1 98.31 205 ILE A CA 1
ATOM 1570 C C . ILE A 1 205 ? 7.914 -27.969 -21.688 1 98.31 205 ILE A C 1
ATOM 1572 O O . ILE A 1 205 ? 7.359 -28.859 -21.062 1 98.31 205 ILE A O 1
ATOM 1576 N N . SER A 1 206 ? 7.23 -26.984 -22.203 1 98.56 206 SER A N 1
ATOM 1577 C CA . SER A 1 206 ? 5.789 -26.828 -22.031 1 98.56 206 SER A CA 1
ATOM 1578 C C . SER A 1 206 ? 5.062 -26.828 -23.375 1 98.56 206 SER A C 1
ATOM 1580 O O . SER A 1 206 ? 5.547 -26.25 -24.344 1 98.56 206 SER A O 1
ATOM 1582 N N . ASP A 1 207 ? 3.891 -27.406 -23.406 1 98.5 207 ASP A N 1
ATOM 1583 C CA . ASP A 1 207 ? 3.076 -27.438 -24.625 1 98.5 207 ASP A CA 1
ATOM 1584 C C . ASP A 1 207 ? 2.016 -26.328 -24.594 1 98.5 207 ASP A C 1
ATOM 1586 O O . ASP A 1 207 ? 1.264 -26.172 -25.562 1 98.5 207 ASP A O 1
ATOM 1590 N N . GLY A 1 208 ? 1.946 -25.562 -23.578 1 98.62 208 GLY A N 1
ATOM 1591 C CA . GLY A 1 208 ? 1.031 -24.453 -23.391 1 98.62 208 GLY A CA 1
ATOM 1592 C C . GLY A 1 208 ? 1.204 -23.75 -22.062 1 98.62 208 GLY A C 1
ATOM 1593 O O . GLY A 1 208 ? 1.504 -24.406 -21.047 1 98.62 208 GLY A O 1
ATOM 1594 N N . LEU A 1 209 ? 0.936 -22.5 -22.078 1 98.69 209 LEU A N 1
ATOM 1595 C CA . LEU A 1 209 ? 1.206 -21.688 -20.891 1 98.69 209 LEU A CA 1
ATOM 1596 C C . LEU A 1 209 ? -0.01 -20.844 -20.531 1 98.69 209 LEU A C 1
ATOM 1598 O O . LEU A 1 209 ? -0.543 -20.109 -21.359 1 98.69 209 LEU A O 1
ATOM 1602 N N . GLY A 1 210 ? -0.576 -21.031 -19.328 1 98.81 210 GLY A N 1
ATOM 1603 C CA . GLY A 1 210 ? -1.567 -20.156 -18.719 1 98.81 210 GLY A CA 1
ATOM 1604 C C . GLY A 1 210 ? -1.02 -19.359 -17.562 1 98.81 210 GLY A C 1
ATOM 1605 O O . GLY A 1 210 ? -0.716 -19.922 -16.5 1 98.81 210 GLY A O 1
ATOM 1606 N N . LEU A 1 211 ? -0.877 -18.047 -17.688 1 98.88 211 LEU A N 1
ATOM 1607 C CA . LEU A 1 211 ? -0.323 -17.172 -16.672 1 98.88 211 LEU A CA 1
ATOM 1608 C C . LEU A 1 211 ? -1.414 -16.297 -16.047 1 98.88 211 LEU A C 1
ATOM 1610 O O . LEU A 1 211 ? -1.851 -15.32 -16.641 1 98.88 211 LEU A O 1
ATOM 1614 N N . THR A 1 212 ? -1.864 -16.688 -14.836 1 98.88 212 THR A N 1
ATOM 1615 C CA . THR A 1 212 ? -2.953 -15.969 -14.18 1 98.88 212 THR A CA 1
ATOM 1616 C C . THR A 1 212 ? -2.406 -14.961 -13.164 1 98.88 212 THR A C 1
ATOM 1618 O O . THR A 1 212 ? -1.4 -15.227 -12.5 1 98.88 212 THR A O 1
ATOM 1621 N N . GLY A 1 213 ? -3.084 -13.781 -13.086 1 98.62 213 GLY A N 1
ATOM 1622 C CA . GLY A 1 213 ? -2.588 -12.734 -12.203 1 98.62 213 GLY A CA 1
ATOM 1623 C C . GLY A 1 213 ? -1.168 -12.305 -12.523 1 98.62 213 GLY A C 1
ATOM 1624 O O . GLY A 1 213 ? -0.297 -12.32 -11.648 1 98.62 213 GLY A O 1
ATOM 1625 N N . PHE A 1 214 ? -1.012 -11.906 -13.836 1 98.19 214 PHE A N 1
ATOM 1626 C CA . PHE A 1 214 ? 0.36 -11.688 -14.273 1 98.19 214 PHE A CA 1
ATOM 1627 C C . PHE A 1 214 ? 0.413 -10.625 -15.359 1 98.19 214 PHE A C 1
ATOM 1629 O O . PHE A 1 214 ? -0.494 -10.531 -16.188 1 98.19 214 PHE A O 1
ATOM 1636 N N . SER A 1 215 ? 1.421 -9.875 -15.367 1 97.19 215 SER A N 1
ATOM 1637 C CA . SER A 1 215 ? 1.986 -9.078 -16.453 1 97.19 215 SER A CA 1
ATOM 1638 C C . SER A 1 215 ? 3.447 -8.734 -16.188 1 97.19 215 SER A C 1
ATOM 1640 O O . SER A 1 215 ? 3.982 -9.062 -15.125 1 97.19 215 SER A O 1
ATOM 1642 N N . GLN A 1 216 ? 4.098 -8.086 -17.172 1 95.94 216 GLN A N 1
ATOM 1643 C CA . GLN A 1 216 ? 5.465 -7.609 -16.969 1 95.94 216 GLN A CA 1
ATOM 1644 C C . GLN A 1 216 ? 5.477 -6.277 -16.219 1 95.94 216 GLN A C 1
ATOM 1646 O O . GLN A 1 216 ? 6.535 -5.793 -15.812 1 95.94 216 GLN A O 1
ATOM 1651 N N . ASN A 1 217 ? 4.336 -5.719 -15.953 1 94.69 217 ASN A N 1
ATOM 1652 C CA . ASN A 1 217 ? 4.285 -4.398 -15.336 1 94.69 217 ASN A CA 1
ATOM 1653 C C . ASN A 1 217 ? 4.582 -4.469 -13.844 1 94.69 217 ASN A C 1
ATOM 1655 O O . ASN A 1 217 ? 3.908 -5.184 -13.102 1 94.69 217 ASN A O 1
ATOM 1659 N N . GLY A 1 218 ? 5.535 -3.744 -13.391 1 93.12 218 GLY A N 1
ATOM 1660 C CA . GLY A 1 218 ? 5.926 -3.754 -11.992 1 93.12 218 GLY A CA 1
ATOM 1661 C C . GLY A 1 218 ? 5.66 -2.434 -11.289 1 93.12 218 GLY A C 1
ATOM 1662 O O . GLY A 1 218 ? 6.094 -2.23 -10.148 1 93.12 218 GLY A O 1
ATOM 1663 N N . SER A 1 219 ? 4.918 -1.496 -11.906 1 93.44 219 SER A N 1
ATOM 1664 C CA . SER A 1 219 ? 4.777 -0.126 -11.43 1 93.44 219 SER A CA 1
ATOM 1665 C C . SER A 1 219 ? 4.012 -0.078 -10.109 1 93.44 219 SER A C 1
ATOM 1667 O O . SER A 1 219 ? 4.086 0.911 -9.375 1 93.44 219 SER A O 1
ATOM 1669 N N . PHE A 1 220 ? 3.295 -1.17 -9.766 1 96.12 220 PHE A N 1
ATOM 1670 C CA . PHE A 1 220 ? 2.369 -1.101 -8.641 1 96.12 220 PHE A CA 1
ATOM 1671 C C . PHE A 1 220 ? 2.758 -2.096 -7.555 1 96.12 220 PHE A C 1
ATOM 1673 O O . PHE A 1 220 ? 1.965 -2.389 -6.656 1 96.12 220 PHE A O 1
ATOM 1680 N N . ILE A 1 221 ? 3.953 -2.65 -7.648 1 95.25 221 ILE A N 1
ATOM 1681 C CA . ILE A 1 221 ? 4.383 -3.691 -6.723 1 95.25 221 ILE A CA 1
ATOM 1682 C C . ILE A 1 221 ? 4.414 -3.139 -5.301 1 95.25 221 ILE A C 1
ATOM 1684 O O . ILE A 1 221 ? 4.137 -3.863 -4.34 1 95.25 221 ILE A O 1
ATOM 1688 N N . ALA A 1 222 ? 4.785 -1.774 -5.133 1 96.94 222 ALA A N 1
ATOM 1689 C CA . ALA A 1 222 ? 4.836 -1.163 -3.807 1 96.94 222 ALA A CA 1
ATOM 1690 C C . ALA A 1 222 ? 3.463 -1.187 -3.139 1 96.94 222 ALA A C 1
ATOM 1692 O O . ALA A 1 222 ? 3.361 -1.33 -1.919 1 96.94 222 ALA A O 1
ATOM 1693 N N . GLU A 1 223 ? 2.379 -1.006 -3.93 1 96.94 223 GLU A N 1
ATOM 1694 C CA . GLU A 1 223 ? 1.029 -1.092 -3.383 1 96.94 223 GLU A CA 1
ATOM 1695 C C . GLU A 1 223 ? 0.771 -2.461 -2.76 1 96.94 223 GLU A C 1
ATOM 1697 O O . GLU A 1 223 ? 0.199 -2.557 -1.672 1 96.94 223 GLU A O 1
ATOM 1702 N N . PHE A 1 224 ? 1.215 -3.477 -3.475 1 96.62 224 PHE A N 1
ATOM 1703 C CA . PHE A 1 224 ? 1.067 -4.848 -3.002 1 96.62 224 PHE A CA 1
ATOM 1704 C C . PHE A 1 224 ? 1.924 -5.09 -1.764 1 96.62 224 PHE A C 1
ATOM 1706 O O . PHE A 1 224 ? 1.443 -5.629 -0.765 1 96.62 224 PHE A O 1
ATOM 1713 N N . LEU A 1 225 ? 3.205 -4.715 -1.813 1 97.88 225 LEU A N 1
ATOM 1714 C CA . LEU A 1 225 ? 4.125 -4.914 -0.7 1 97.88 225 LEU A CA 1
ATOM 1715 C C . LEU A 1 225 ? 3.621 -4.211 0.555 1 97.88 225 LEU A C 1
ATOM 1717 O O . LEU A 1 225 ? 3.504 -4.828 1.615 1 97.88 225 LEU A O 1
ATOM 1721 N N . ASN A 1 226 ? 3.258 -2.93 0.427 1 98 226 ASN A N 1
ATOM 1722 C CA . ASN A 1 226 ? 2.773 -2.164 1.571 1 98 226 ASN A CA 1
ATOM 1723 C C . ASN A 1 226 ? 1.43 -2.689 2.068 1 98 226 ASN A C 1
ATOM 1725 O O . ASN A 1 226 ? 1.197 -2.766 3.275 1 98 226 ASN A O 1
ATOM 1729 N N . GLY A 1 227 ? 0.569 -3.039 1.16 1 98.25 227 GLY A N 1
ATOM 1730 C CA . GLY A 1 227 ? -0.774 -3.477 1.506 1 98.25 227 GLY A CA 1
ATOM 1731 C C . GLY A 1 227 ? -0.791 -4.715 2.385 1 98.25 227 GLY A C 1
ATOM 1732 O O . GLY A 1 227 ? -1.705 -4.898 3.191 1 98.25 227 GLY A O 1
ATOM 1733 N N . ASN A 1 228 ? 0.193 -5.551 2.266 1 98.31 228 ASN A N 1
ATOM 1734 C CA . ASN A 1 228 ? 0.202 -6.812 2.998 1 98.31 228 ASN A CA 1
ATOM 1735 C C . ASN A 1 228 ? 0.534 -6.602 4.473 1 98.31 228 ASN A C 1
ATOM 1737 O O . ASN A 1 228 ? 0.264 -7.473 5.305 1 98.31 228 ASN A O 1
ATOM 1741 N N . ASN A 1 229 ? 1.216 -5.465 4.852 1 98.31 229 ASN A N 1
ATOM 1742 C CA . ASN A 1 229 ? 1.615 -5.242 6.234 1 98.31 229 ASN A CA 1
ATOM 1743 C C . ASN A 1 229 ? 2.311 -6.469 6.82 1 98.31 229 ASN A C 1
ATOM 1745 O O . ASN A 1 229 ? 1.937 -6.945 7.895 1 98.31 229 ASN A O 1
ATOM 1749 N N . PHE A 1 230 ? 3.4 -6.918 6.109 1 98.69 230 PHE A N 1
ATOM 1750 C CA . PHE A 1 230 ? 4.051 -8.172 6.48 1 98.69 230 PHE A CA 1
ATOM 1751 C C . PHE A 1 230 ? 4.648 -8.078 7.879 1 98.69 230 PHE A C 1
ATOM 1753 O O . PHE A 1 230 ? 5.188 -7.035 8.258 1 98.69 230 PHE A O 1
ATOM 1760 N N . ARG A 1 231 ? 4.637 -9.164 8.578 1 98 231 ARG A N 1
ATOM 1761 C CA . ARG A 1 231 ? 5.406 -9.422 9.797 1 98 231 ARG A CA 1
ATOM 1762 C C . ARG A 1 231 ? 6.102 -10.781 9.719 1 98 231 ARG A C 1
ATOM 1764 O O . ARG A 1 231 ? 5.906 -11.531 8.766 1 98 231 ARG A O 1
ATOM 1771 N N . GLN A 1 232 ? 6.938 -11.039 10.727 1 98.69 232 GLN A N 1
ATOM 1772 C CA . GLN A 1 232 ? 7.516 -12.375 10.812 1 98.69 232 GLN A CA 1
ATOM 1773 C C . GLN A 1 232 ? 6.43 -13.438 10.93 1 98.69 232 GLN A C 1
ATOM 1775 O O . GLN A 1 232 ? 5.539 -13.328 11.781 1 98.69 232 GLN A O 1
ATOM 1780 N N . ALA A 1 233 ? 6.543 -14.414 10.094 1 98.62 233 ALA A N 1
ATOM 1781 C CA . ALA A 1 233 ? 5.516 -15.453 10.055 1 98.62 233 ALA A CA 1
ATOM 1782 C C . ALA A 1 233 ? 5.477 -16.234 11.367 1 98.62 233 ALA A C 1
ATOM 1784 O O . ALA A 1 233 ? 4.406 -16.656 11.812 1 98.62 233 ALA A O 1
ATOM 1785 N N . ASN A 1 234 ? 6.621 -16.422 12.008 1 98.12 234 ASN A N 1
ATOM 1786 C CA . ASN A 1 234 ? 6.68 -17.281 13.195 1 98.12 234 ASN A CA 1
ATOM 1787 C C . ASN A 1 234 ? 6.008 -16.609 14.391 1 98.12 234 ASN A C 1
ATOM 1789 O O . ASN A 1 234 ? 5.965 -17.188 15.484 1 98.12 234 ASN A O 1
ATOM 1793 N N . ALA A 1 235 ? 5.5 -15.383 14.219 1 95.56 235 ALA A N 1
ATOM 1794 C CA . ALA A 1 235 ? 4.641 -14.766 15.227 1 95.56 235 ALA A CA 1
ATOM 1795 C C . ALA A 1 235 ? 3.287 -15.461 15.305 1 95.56 235 ALA A C 1
ATOM 1797 O O . ALA A 1 235 ? 2.557 -15.312 16.281 1 95.56 235 ALA A O 1
ATOM 1798 N N . PHE A 1 236 ? 2.91 -16.156 14.297 1 96.38 236 PHE A N 1
ATOM 1799 C CA . PHE A 1 236 ? 1.662 -16.906 14.258 1 96.38 236 PHE A CA 1
ATOM 1800 C C . PHE A 1 236 ? 1.89 -18.359 14.664 1 96.38 236 PHE A C 1
ATOM 1802 O O . PHE A 1 236 ? 2.871 -18.969 14.25 1 96.38 236 PHE A O 1
ATOM 1809 N N . PRO A 1 237 ? 0.957 -18.922 15.391 1 96.38 237 PRO A N 1
ATOM 1810 C CA . PRO A 1 237 ? 1.158 -20.266 15.922 1 96.38 237 PRO A CA 1
ATOM 1811 C C . PRO A 1 237 ? 1.361 -21.312 14.828 1 96.38 237 PRO A C 1
ATOM 1813 O O . PRO A 1 237 ? 2.178 -22.234 14.977 1 96.38 237 PRO A O 1
ATOM 1816 N N . GLN A 1 238 ? 0.702 -21.172 13.727 1 94.88 238 GLN A N 1
ATOM 1817 C CA . GLN A 1 238 ? 0.759 -22.188 12.68 1 94.88 238 GLN A CA 1
ATOM 1818 C C . GLN A 1 238 ? 2.117 -22.188 11.984 1 94.88 238 GLN A C 1
ATOM 1820 O O . GLN A 1 238 ? 2.457 -23.125 11.273 1 94.88 238 GLN A O 1
ATOM 1825 N N . PHE A 1 239 ? 2.932 -21.078 12.219 1 97.69 239 PHE A N 1
ATOM 1826 C CA . PHE A 1 239 ? 4.23 -20.953 11.57 1 97.69 239 PHE A CA 1
ATOM 1827 C C . PHE A 1 239 ? 5.344 -20.844 12.609 1 97.69 239 PHE A C 1
ATOM 1829 O O . PHE A 1 239 ? 6.438 -20.359 12.297 1 97.69 239 PHE A O 1
ATOM 1836 N N . ALA A 1 240 ? 5.109 -21.219 13.836 1 97.31 240 ALA A N 1
ATOM 1837 C CA . ALA A 1 240 ? 5.996 -21 14.977 1 97.31 240 ALA A CA 1
ATOM 1838 C C . ALA A 1 240 ? 7.359 -21.641 14.75 1 97.31 240 ALA A C 1
ATOM 1840 O O . ALA A 1 240 ? 8.375 -21.172 15.266 1 97.31 240 ALA A O 1
ATOM 1841 N N . GLN A 1 241 ? 7.422 -22.672 13.914 1 97 241 GLN A N 1
ATOM 1842 C CA . GLN A 1 241 ? 8.656 -23.438 13.742 1 97 241 GLN A CA 1
ATOM 1843 C C . GLN A 1 241 ? 9.484 -22.891 12.586 1 97 241 GLN A C 1
ATOM 1845 O O . GLN A 1 241 ? 10.617 -23.328 12.367 1 97 241 GLN A O 1
ATOM 1850 N N . LEU A 1 242 ? 8.945 -21.969 11.805 1 98.38 242 LEU A N 1
ATOM 1851 C CA . LEU A 1 242 ? 9.695 -21.391 10.695 1 98.38 242 LEU A CA 1
ATOM 1852 C C . LEU A 1 242 ? 10.734 -20.391 11.195 1 98.38 242 LEU A C 1
ATOM 1854 O O . LEU A 1 242 ? 10.492 -19.672 12.172 1 98.38 242 LEU A O 1
ATOM 1858 N N . PRO A 1 243 ? 11.883 -20.406 10.578 1 98.25 243 PRO A N 1
ATOM 1859 C CA . PRO A 1 243 ? 12.867 -19.406 10.961 1 98.25 243 PRO A CA 1
ATOM 1860 C C . PRO A 1 243 ? 12.445 -17.984 10.578 1 98.25 243 PRO A C 1
ATOM 1862 O O . PRO A 1 243 ? 11.492 -17.812 9.812 1 98.25 243 PRO A O 1
ATOM 1865 N N . LYS A 1 244 ? 13.188 -17 11.156 1 98.56 244 LYS A N 1
ATOM 1866 C CA . LYS A 1 244 ? 13.016 -15.617 10.703 1 98.56 244 LYS A CA 1
ATOM 1867 C C . LYS A 1 244 ? 13.344 -15.484 9.219 1 98.56 244 LYS A C 1
ATOM 1869 O O . LYS A 1 244 ? 14.25 -16.156 8.711 1 98.56 244 LYS A O 1
ATOM 1874 N N . GLY A 1 245 ? 12.586 -14.625 8.578 1 98.81 245 GLY A N 1
ATOM 1875 C CA . GLY A 1 245 ? 12.781 -14.422 7.152 1 98.81 245 GLY A CA 1
ATOM 1876 C C . GLY A 1 245 ? 11.617 -14.914 6.316 1 98.81 245 GLY A C 1
ATOM 1877 O O . GLY A 1 245 ? 11.555 -14.648 5.109 1 98.81 245 GLY A O 1
ATOM 1878 N N . TYR A 1 246 ? 10.727 -15.68 6.973 1 98.94 246 TYR A N 1
ATOM 1879 C CA . TYR A 1 246 ? 9.398 -15.914 6.414 1 98.94 246 TYR A CA 1
ATOM 1880 C C . TYR A 1 246 ? 8.406 -14.859 6.891 1 98.94 246 TYR A C 1
ATOM 1882 O O . TYR A 1 246 ? 8.352 -14.547 8.086 1 98.94 246 TYR A O 1
ATOM 1890 N N . PHE A 1 247 ? 7.641 -14.297 5.953 1 98.88 247 PHE A N 1
ATOM 1891 C CA . PHE A 1 247 ? 6.727 -13.211 6.285 1 98.88 247 PHE A CA 1
ATOM 1892 C C . PHE A 1 247 ? 5.285 -13.617 6.012 1 98.88 247 PHE A C 1
ATOM 1894 O O . PHE A 1 247 ? 5.016 -14.406 5.098 1 98.88 247 PHE A O 1
ATOM 1901 N N . ALA A 1 248 ? 4.371 -13.109 6.734 1 98.56 248 ALA A N 1
ATOM 1902 C CA . ALA A 1 248 ? 2.932 -13.25 6.527 1 98.56 248 ALA A CA 1
ATOM 1903 C C . ALA A 1 248 ? 2.201 -11.945 6.84 1 98.56 248 ALA A C 1
ATOM 1905 O O . ALA A 1 248 ? 2.697 -11.117 7.602 1 98.56 248 ALA A O 1
ATOM 1906 N N . PRO A 1 249 ? 1.053 -11.711 6.203 1 98.06 249 PRO A N 1
ATOM 1907 C CA . PRO A 1 249 ? 0.302 -10.484 6.492 1 98.06 249 PRO A CA 1
ATOM 1908 C C . PRO A 1 249 ? -0.106 -10.375 7.957 1 98.06 249 PRO A C 1
ATOM 1910 O O . PRO A 1 249 ? -0.445 -11.375 8.586 1 98.06 249 PRO A O 1
ATOM 1913 N N . ALA A 1 250 ? -0.168 -9.156 8.398 1 97.06 250 ALA A N 1
ATOM 1914 C CA . ALA A 1 250 ? -0.443 -8.891 9.812 1 97.06 250 ALA A CA 1
ATOM 1915 C C . ALA A 1 250 ? -1.943 -8.898 10.086 1 97.06 250 ALA A C 1
ATOM 1917 O O . ALA A 1 250 ? -2.369 -9.031 11.234 1 97.06 250 ALA A O 1
ATOM 1918 N N . SER A 1 251 ? -2.758 -8.734 9.039 1 96.69 251 SER A N 1
ATOM 1919 C CA . SER A 1 251 ? -4.191 -8.555 9.266 1 96.69 251 SER A CA 1
ATOM 1920 C C . SER A 1 251 ? -5 -9.023 8.062 1 96.69 251 SER A C 1
ATOM 1922 O O . SER A 1 251 ? -4.453 -9.219 6.973 1 96.69 251 SER A O 1
ATOM 1924 N N . GLU A 1 252 ? -6.324 -9.164 8.281 1 97.62 252 GLU A N 1
ATOM 1925 C CA . GLU A 1 252 ? -7.242 -9.523 7.207 1 97.62 252 GLU A CA 1
ATOM 1926 C C . GLU A 1 252 ? -7.277 -8.453 6.121 1 97.62 252 GLU A C 1
ATOM 1928 O O . GLU A 1 252 ? -7.461 -8.758 4.941 1 97.62 252 GLU A O 1
ATOM 1933 N N . GLN A 1 253 ? -7.07 -7.199 6.535 1 98.19 253 GLN A N 1
ATOM 1934 C CA . GLN A 1 253 ? -7.07 -6.098 5.578 1 98.19 253 GLN A CA 1
ATOM 1935 C C . GLN A 1 253 ? -6.012 -6.301 4.5 1 98.19 253 GLN A C 1
ATOM 1937 O O . GLN A 1 253 ? -6.273 -6.09 3.314 1 98.19 253 GLN A O 1
ATOM 1942 N N . GLY A 1 254 ? -4.824 -6.738 4.973 1 98.12 254 GLY A N 1
ATOM 1943 C CA . GLY A 1 254 ? -3.754 -6.969 4.016 1 98.12 254 GLY A CA 1
ATOM 1944 C C . GLY A 1 254 ? -4.09 -8.031 2.988 1 98.12 254 GLY A C 1
ATOM 1945 O O . GLY A 1 254 ? -3.793 -7.871 1.802 1 98.12 254 GLY A O 1
ATOM 1946 N N . VAL A 1 255 ? -4.758 -9.07 3.4 1 98.19 255 VAL A N 1
ATOM 1947 C CA . VAL A 1 255 ? -5.18 -10.156 2.518 1 98.19 255 VAL A CA 1
ATOM 1948 C C . VAL A 1 255 ? -6.238 -9.641 1.541 1 98.19 255 VAL A C 1
ATOM 1950 O O . VAL A 1 255 ? -6.145 -9.883 0.334 1 98.19 255 VAL A O 1
ATOM 1953 N N . GLN A 1 256 ? -7.176 -8.938 2.037 1 98.62 256 GLN A N 1
ATOM 1954 C CA . GLN A 1 256 ? -8.242 -8.414 1.188 1 98.62 256 GLN A CA 1
ATOM 1955 C C . GLN A 1 256 ? -7.691 -7.457 0.139 1 98.62 256 GLN A C 1
ATOM 1957 O O . GLN A 1 256 ? -8.016 -7.57 -1.045 1 98.62 256 GLN A O 1
ATOM 1962 N N . LEU A 1 257 ? -6.852 -6.527 0.529 1 98.38 257 LEU A N 1
ATOM 1963 C CA . LEU A 1 257 ? -6.273 -5.543 -0.379 1 98.38 257 LEU A CA 1
ATOM 1964 C C . LEU A 1 257 ? -5.504 -6.227 -1.504 1 98.38 257 LEU A C 1
ATOM 1966 O O . LEU A 1 257 ? -5.543 -5.777 -2.652 1 98.38 257 LEU A O 1
ATOM 1970 N N . SER A 1 258 ? -4.867 -7.301 -1.159 1 97.44 258 SER A N 1
ATOM 1971 C CA . SER A 1 258 ? -3.93 -7.922 -2.092 1 97.44 258 SER A CA 1
ATOM 1972 C C . SER A 1 258 ? -4.648 -8.859 -3.057 1 97.44 258 SER A C 1
ATOM 1974 O O . SER A 1 258 ? -4.203 -9.047 -4.188 1 97.44 258 SER A O 1
ATOM 1976 N N . PHE A 1 259 ? -5.844 -9.422 -2.629 1 98.5 259 PHE A N 1
ATOM 1977 C CA . PHE A 1 259 ? -6.285 -10.57 -3.41 1 98.5 259 PHE A CA 1
ATOM 1978 C C . PHE A 1 259 ? -7.762 -10.453 -3.764 1 98.5 259 PHE A C 1
ATOM 1980 O O . PHE A 1 259 ? -8.25 -11.148 -4.652 1 98.5 259 PHE A O 1
ATOM 1987 N N . LEU A 1 260 ? -8.508 -9.602 -3.061 1 98.56 260 LEU A N 1
ATOM 1988 C CA . LEU A 1 260 ? -9.953 -9.625 -3.221 1 98.56 260 LEU A CA 1
ATOM 1989 C C . LEU A 1 260 ? -10.469 -8.289 -3.746 1 98.56 260 LEU A C 1
ATOM 1991 O O . LEU A 1 260 ? -9.742 -7.293 -3.73 1 98.56 260 LEU A O 1
ATOM 1995 N N . SER A 1 261 ? -11.633 -8.258 -4.297 1 97.19 261 SER A N 1
ATOM 1996 C CA . SER A 1 261 ? -12.188 -7.051 -4.898 1 97.19 261 SER A CA 1
ATOM 1997 C C . SER A 1 261 ? -13.562 -6.727 -4.32 1 97.19 261 SER A C 1
ATOM 1999 O O . SER A 1 261 ? -14.289 -7.625 -3.887 1 97.19 261 SER A O 1
ATOM 2001 N N . PRO A 1 262 ? -13.883 -5.457 -4.34 1 96.94 262 PRO A N 1
ATOM 2002 C CA . PRO A 1 262 ? -15.211 -5.043 -3.865 1 96.94 262 PRO A CA 1
ATOM 2003 C C . PRO A 1 262 ? -16.344 -5.758 -4.594 1 96.94 262 PRO A C 1
ATOM 2005 O O . PRO A 1 262 ? -16.484 -5.629 -5.812 1 96.94 262 PRO A O 1
ATOM 2008 N N . GLY A 1 263 ? -17.125 -6.516 -3.814 1 96.69 263 GLY A N 1
ATOM 2009 C CA . GLY A 1 263 ? -18.359 -7.082 -4.336 1 96.69 263 GLY A CA 1
ATOM 2010 C C . GLY A 1 263 ? -18.156 -8.398 -5.062 1 96.69 263 GLY A C 1
ATOM 2011 O O . GLY A 1 263 ? -19.109 -9 -5.547 1 96.69 263 GLY A O 1
ATOM 2012 N N . ASP A 1 264 ? -16.969 -8.945 -5.102 1 98.12 264 ASP A N 1
ATOM 2013 C CA . ASP A 1 264 ? -16.734 -10.117 -5.941 1 98.12 264 ASP A CA 1
ATOM 2014 C C . ASP A 1 264 ? -16.156 -11.273 -5.125 1 98.12 264 ASP A C 1
ATOM 2016 O O . ASP A 1 264 ? -15.328 -12.031 -5.621 1 98.12 264 ASP A O 1
ATOM 2020 N N . PHE A 1 265 ? -16.531 -11.328 -3.838 1 98.19 265 PHE A N 1
ATOM 2021 C CA . PHE A 1 265 ? -16.109 -12.484 -3.057 1 98.19 265 PHE A CA 1
ATOM 2022 C C . PHE A 1 265 ? -17.062 -12.727 -1.889 1 98.19 265 PHE A C 1
ATOM 2024 O O . PHE A 1 265 ? -17.781 -11.82 -1.476 1 98.19 265 PHE A O 1
ATOM 2031 N N . ASP A 1 266 ? -17.125 -13.969 -1.413 1 97.94 266 ASP A N 1
ATOM 2032 C CA . ASP A 1 266 ? -17.859 -14.32 -0.202 1 97.94 266 ASP A CA 1
ATOM 2033 C C . ASP A 1 266 ? -17.141 -13.812 1.044 1 97.94 266 ASP A C 1
ATOM 2035 O O . ASP A 1 266 ? -16.047 -14.281 1.373 1 97.94 266 ASP A O 1
ATOM 2039 N N . PRO A 1 267 ? -17.734 -12.844 1.76 1 97.31 267 PRO A N 1
ATOM 2040 C CA . PRO A 1 267 ? -17.047 -12.273 2.92 1 97.31 267 PRO A CA 1
ATOM 2041 C C . PRO A 1 267 ? -16.625 -13.336 3.938 1 97.31 267 PRO A C 1
ATOM 2043 O O . PRO A 1 267 ? -15.656 -13.148 4.672 1 97.31 267 PRO A O 1
ATOM 2046 N N . ALA A 1 268 ? -17.297 -14.461 3.924 1 97.38 268 ALA A N 1
ATOM 2047 C CA . ALA A 1 268 ? -16.969 -15.531 4.855 1 97.38 268 ALA A CA 1
ATOM 2048 C C . ALA A 1 268 ? -15.633 -16.188 4.488 1 97.38 268 ALA A C 1
ATOM 2050 O O . ALA A 1 268 ? -15.039 -16.891 5.301 1 97.38 268 ALA A O 1
ATOM 2051 N N . LEU A 1 269 ? -15.156 -15.906 3.311 1 97.62 269 LEU A N 1
ATOM 2052 C CA . LEU A 1 269 ? -13.898 -16.484 2.832 1 97.62 269 LEU A CA 1
ATOM 2053 C C . LEU A 1 269 ? -12.703 -15.766 3.459 1 97.62 269 LEU A C 1
ATOM 2055 O O . LEU A 1 269 ? -11.656 -16.375 3.682 1 97.62 269 LEU A O 1
ATOM 2059 N N . LEU A 1 270 ? -12.852 -14.508 3.797 1 98.12 270 LEU A N 1
ATOM 2060 C CA . LEU A 1 270 ? -11.727 -13.664 4.184 1 98.12 270 LEU A CA 1
ATOM 2061 C C . LEU A 1 270 ? -11.07 -14.18 5.461 1 98.12 270 LEU A C 1
ATOM 2063 O O . LEU A 1 270 ? -9.859 -14.391 5.5 1 98.12 270 LEU A O 1
ATOM 2067 N N . PRO A 1 271 ? -11.836 -14.484 6.555 1 97.31 271 PRO A N 1
ATOM 2068 C CA . PRO A 1 271 ? -11.172 -15.016 7.746 1 97.31 271 PRO A CA 1
ATOM 2069 C C . PRO A 1 271 ? -10.516 -16.375 7.504 1 97.31 271 PRO A C 1
ATOM 2071 O O . PRO A 1 271 ? -9.469 -16.672 8.086 1 97.31 271 PRO A O 1
ATOM 2074 N N . VAL A 1 272 ? -11.102 -17.172 6.629 1 95.94 272 VAL A N 1
ATOM 2075 C CA . VAL A 1 272 ? -10.547 -18.484 6.312 1 95.94 272 VAL A CA 1
ATOM 2076 C C . VAL A 1 272 ? -9.234 -18.312 5.555 1 95.94 272 VAL A C 1
ATOM 2078 O O . VAL A 1 272 ? -8.242 -18.984 5.871 1 95.94 272 VAL A O 1
ATOM 2081 N N . PHE A 1 273 ? -9.273 -17.422 4.629 1 95.94 273 PHE A N 1
ATOM 2082 C CA . PHE A 1 273 ? -8.078 -17.172 3.824 1 95.94 273 PHE A CA 1
ATOM 2083 C C . PHE A 1 273 ? -6.961 -16.594 4.684 1 95.94 273 PHE A C 1
ATOM 2085 O O . PHE A 1 273 ? -5.809 -17.016 4.57 1 95.94 273 PHE A O 1
ATOM 2092 N N . PHE A 1 274 ? -7.266 -15.695 5.594 1 96.94 274 PHE A N 1
ATOM 2093 C CA . PHE A 1 274 ? -6.254 -15.117 6.473 1 96.94 274 PHE A CA 1
ATOM 2094 C C . PHE A 1 274 ? -5.625 -16.188 7.352 1 96.94 274 PHE A C 1
ATOM 2096 O O . PHE A 1 274 ? -4.402 -16.219 7.516 1 96.94 274 PHE A O 1
ATOM 2103 N N . LYS A 1 275 ? -6.422 -17.078 7.863 1 95.5 275 LYS A N 1
ATOM 2104 C CA . LYS A 1 275 ? -5.953 -18.109 8.797 1 95.5 275 LYS A CA 1
ATOM 2105 C C . LYS A 1 275 ? -5.152 -19.188 8.07 1 95.5 275 LYS A C 1
ATOM 2107 O O . LYS A 1 275 ? -4.172 -19.703 8.609 1 95.5 275 LYS A O 1
ATOM 2112 N N . SER A 1 276 ? -5.562 -19.484 6.805 1 95.31 276 SER A N 1
ATOM 2113 C CA . SER A 1 276 ? -4.965 -20.625 6.117 1 95.31 276 SER A CA 1
ATOM 2114 C C . SER A 1 276 ? -3.873 -20.172 5.148 1 95.31 276 SER A C 1
ATOM 2116 O O . SER A 1 276 ? -3.18 -21.016 4.559 1 95.31 276 SER A O 1
ATOM 2118 N N . GLY A 1 277 ? -3.744 -18.828 4.922 1 97.31 277 GLY A N 1
ATOM 2119 C CA . GLY A 1 277 ? -2.721 -18.312 4.027 1 97.31 277 GLY A CA 1
ATOM 2120 C C . GLY A 1 277 ? -1.326 -18.797 4.375 1 97.31 277 GLY A C 1
ATOM 2121 O O . GLY A 1 277 ? -1.086 -19.266 5.492 1 97.31 277 GLY A O 1
ATOM 2122 N N . GLN A 1 278 ? -0.408 -18.75 3.42 1 98.5 278 GLN A N 1
ATOM 2123 C CA . GLN A 1 278 ? 0.961 -19.234 3.561 1 98.5 278 GLN A CA 1
ATOM 2124 C C . GLN A 1 278 ? 1.961 -18.078 3.504 1 98.5 278 GLN A C 1
ATOM 2126 O O . GLN A 1 278 ? 1.665 -17.016 2.949 1 98.5 278 GLN A O 1
ATOM 2131 N N . PRO A 1 279 ? 3.143 -18.25 4.074 1 98.56 279 PRO A N 1
ATOM 2132 C CA . PRO A 1 279 ? 4.137 -17.172 4.113 1 98.56 279 PRO A CA 1
ATOM 2133 C C . PRO A 1 279 ? 4.891 -17.016 2.797 1 98.56 279 PRO A C 1
ATOM 2135 O O . PRO A 1 279 ? 4.664 -17.781 1.856 1 98.56 279 PRO A O 1
ATOM 2138 N N . VAL A 1 280 ? 5.672 -16.031 2.713 1 98.81 280 VAL A N 1
ATOM 2139 C CA . VAL A 1 280 ? 6.633 -15.758 1.65 1 98.81 280 VAL A CA 1
ATOM 2140 C C . VAL A 1 280 ? 8.023 -15.57 2.25 1 98.81 280 VAL A C 1
ATOM 2142 O O . VAL A 1 280 ? 8.164 -15.039 3.355 1 98.81 280 VAL A O 1
ATOM 2145 N N . THR A 1 281 ? 9.047 -15.977 1.588 1 98.88 281 THR A N 1
ATOM 2146 C CA . THR A 1 281 ? 10.391 -15.766 2.113 1 98.88 281 THR A CA 1
ATOM 2147 C C . THR A 1 281 ? 10.961 -14.438 1.62 1 98.88 281 THR A C 1
ATOM 2149 O O . THR A 1 281 ? 10.609 -13.969 0.537 1 98.88 281 THR A O 1
ATOM 2152 N N . ILE A 1 282 ? 11.867 -13.844 2.367 1 98.88 282 ILE A N 1
ATOM 2153 C CA . ILE A 1 282 ? 12.586 -12.648 1.938 1 98.88 282 ILE A CA 1
ATOM 2154 C C . ILE A 1 282 ? 13.352 -12.938 0.646 1 98.88 282 ILE A C 1
ATOM 2156 O O . ILE A 1 282 ? 13.469 -12.062 -0.219 1 98.88 282 ILE A O 1
ATOM 2160 N N . GLY A 1 283 ? 13.867 -14.141 0.447 1 98.88 283 GLY A N 1
ATOM 2161 C CA . GLY A 1 283 ? 14.539 -14.523 -0.789 1 98.88 283 GLY A CA 1
ATOM 2162 C C . GLY A 1 283 ? 13.625 -14.461 -2 1 98.88 283 GLY A C 1
ATOM 2163 O O . GLY A 1 283 ? 14.031 -14.008 -3.07 1 98.88 283 GLY A O 1
ATOM 2164 N N . GLU A 1 284 ? 12.398 -14.945 -1.832 1 98.75 284 GLU A N 1
ATOM 2165 C CA . GLU A 1 284 ? 11.414 -14.852 -2.902 1 98.75 284 GLU A CA 1
ATOM 2166 C C . GLU A 1 284 ? 11.133 -13.398 -3.268 1 98.75 284 GLU A C 1
ATOM 2168 O O . GLU A 1 284 ? 11.102 -13.039 -4.449 1 98.75 284 GLU A O 1
ATOM 2173 N N . LEU A 1 285 ? 10.938 -12.562 -2.238 1 98.62 285 LEU A N 1
ATOM 2174 C CA . LEU A 1 285 ? 10.625 -11.156 -2.477 1 98.62 285 LEU A CA 1
ATOM 2175 C C . LEU A 1 285 ? 11.773 -10.453 -3.189 1 98.62 285 LEU A C 1
ATOM 2177 O O . LEU A 1 285 ? 11.547 -9.609 -4.062 1 98.62 285 LEU A O 1
ATOM 2181 N N . LEU A 1 286 ? 12.969 -10.797 -2.896 1 98.56 286 LEU A N 1
ATOM 2182 C CA . LEU A 1 286 ? 14.141 -10.148 -3.463 1 98.56 286 LEU A CA 1
ATOM 2183 C C . LEU A 1 286 ? 14.367 -10.586 -4.906 1 98.56 286 LEU A C 1
ATOM 2185 O O . LEU A 1 286 ? 14.883 -9.812 -5.719 1 98.56 286 LEU A O 1
ATOM 2189 N N . THR A 1 287 ? 13.906 -11.789 -5.285 1 98.12 287 THR A N 1
ATOM 2190 C CA . THR A 1 287 ? 14.445 -12.336 -6.527 1 98.12 287 THR A CA 1
ATOM 2191 C C . THR A 1 287 ? 13.344 -12.492 -7.57 1 98.12 287 THR A C 1
ATOM 2193 O O . THR A 1 287 ? 13.625 -12.719 -8.75 1 98.12 287 THR A O 1
ATOM 2196 N N . GLN A 1 288 ? 12.07 -12.305 -7.195 1 95.38 288 GLN A N 1
ATOM 2197 C CA . GLN A 1 288 ? 10.984 -12.586 -8.125 1 95.38 288 GLN A CA 1
ATOM 2198 C C . GLN A 1 288 ? 10.938 -11.547 -9.242 1 95.38 288 GLN A C 1
ATOM 2200 O O . GLN A 1 288 ? 10.547 -11.859 -10.375 1 95.38 288 GLN A O 1
ATOM 2205 N N . GLY A 1 289 ? 11.352 -10.328 -9 1 90.88 289 GLY A N 1
ATOM 2206 C CA . GLY A 1 289 ? 11.211 -9.242 -9.969 1 90.88 289 GLY A CA 1
ATOM 2207 C C . GLY A 1 289 ? 11.977 -9.492 -11.25 1 90.88 289 GLY A C 1
ATOM 2208 O O . GLY A 1 289 ? 11.484 -9.203 -12.344 1 90.88 289 GLY A O 1
ATOM 2209 N N . GLY A 1 290 ? 13.141 -10.07 -11.188 1 90.81 290 GLY A N 1
ATOM 2210 C CA . GLY A 1 290 ? 13.984 -10.289 -12.352 1 90.81 290 GLY A CA 1
ATOM 2211 C C . GLY A 1 290 ? 13.656 -11.562 -13.102 1 90.81 290 GLY A C 1
ATOM 2212 O O . GLY A 1 290 ? 14.078 -11.742 -14.242 1 90.81 290 GLY A O 1
ATOM 2213 N N . ALA A 1 291 ? 12.828 -12.344 -12.562 1 92.81 291 ALA A N 1
ATOM 2214 C CA . ALA A 1 291 ? 12.641 -13.695 -13.086 1 92.81 291 ALA A CA 1
ATOM 2215 C C . ALA A 1 291 ? 11.789 -13.68 -14.352 1 92.81 291 ALA A C 1
ATOM 2217 O O . ALA A 1 291 ? 11.812 -14.633 -15.133 1 92.81 291 ALA A O 1
ATOM 2218 N N . ALA A 1 292 ? 11.031 -12.617 -14.594 1 93.19 292 ALA A N 1
ATOM 2219 C CA . ALA A 1 292 ? 10.211 -12.531 -15.797 1 93.19 292 ALA A CA 1
ATOM 2220 C C . ALA A 1 292 ? 10.734 -11.445 -16.734 1 93.19 292 ALA A C 1
ATOM 2222 O O . ALA A 1 292 ? 9.984 -10.906 -17.547 1 93.19 292 ALA A O 1
ATOM 2223 N N . GLY A 1 293 ? 11.984 -11.164 -16.688 1 94.25 293 GLY A N 1
ATOM 2224 C CA . GLY A 1 293 ? 12.547 -10.047 -17.422 1 94.25 293 GLY A CA 1
ATOM 2225 C C . GLY A 1 293 ? 13.078 -10.438 -18.797 1 94.25 293 GLY A C 1
ATOM 2226 O O . GLY A 1 293 ? 13.195 -9.594 -19.688 1 94.25 293 GLY A O 1
ATOM 2227 N N . ALA A 1 294 ? 13.398 -11.695 -18.984 1 96.56 294 ALA A N 1
ATOM 2228 C CA . ALA A 1 294 ? 13.953 -12.141 -20.266 1 96.56 294 ALA A CA 1
ATOM 2229 C C . ALA A 1 294 ? 12.836 -12.469 -21.25 1 96.56 294 ALA A C 1
ATOM 2231 O O . ALA A 1 294 ? 11.805 -13.023 -20.875 1 96.56 294 ALA A O 1
ATOM 2232 N N . PRO A 1 295 ? 13.164 -12.148 -22.516 1 98.06 295 PRO A N 1
ATOM 2233 C CA . PRO A 1 295 ? 12.188 -12.602 -23.516 1 98.06 295 PRO A CA 1
ATOM 2234 C C . PRO A 1 295 ? 11.961 -14.109 -23.484 1 98.06 295 PRO A C 1
ATOM 2236 O O . PRO A 1 295 ? 12.891 -14.867 -23.188 1 98.06 295 PRO A O 1
ATOM 2239 N N . ASN A 1 296 ? 10.797 -14.516 -23.75 1 98.69 296 ASN A N 1
ATOM 2240 C CA . ASN A 1 296 ? 10.406 -15.922 -23.734 1 98.69 296 ASN A CA 1
ATOM 2241 C C . ASN A 1 296 ? 10.195 -16.469 -25.141 1 98.69 296 ASN A C 1
ATOM 2243 O O . ASN A 1 296 ? 9.242 -16.094 -25.812 1 98.69 296 ASN A O 1
ATOM 2247 N N . PRO A 1 297 ? 11 -17.391 -25.672 1 98.31 297 PRO A N 1
ATOM 2248 C CA . PRO A 1 297 ? 10.93 -17.859 -27.047 1 98.31 297 PRO A CA 1
ATOM 2249 C C . PRO A 1 297 ? 9.953 -19.016 -27.234 1 98.31 297 PRO A C 1
ATOM 2251 O O . PRO A 1 297 ? 9.93 -19.656 -28.281 1 98.31 297 PRO A O 1
ATOM 2254 N N . ILE A 1 298 ? 9.117 -19.328 -26.312 1 98.5 298 ILE A N 1
ATOM 2255 C CA . ILE A 1 298 ? 8.188 -20.438 -26.375 1 98.5 298 ILE A CA 1
ATOM 2256 C C . ILE A 1 298 ? 7.375 -20.359 -27.672 1 98.5 298 ILE A C 1
ATOM 2258 O O . ILE A 1 298 ? 6.984 -19.266 -28.094 1 98.5 298 ILE A O 1
ATOM 2262 N N . LYS A 1 299 ? 7.172 -21.5 -28.344 1 98.12 299 LYS A N 1
ATOM 2263 C CA . LYS A 1 299 ? 6.371 -21.578 -29.562 1 98.12 299 LYS A CA 1
ATOM 2264 C C . LYS A 1 299 ? 5.035 -22.266 -29.312 1 98.12 299 LYS A C 1
ATOM 2266 O O . LYS A 1 299 ? 4.391 -22.75 -30.234 1 98.12 299 LYS A O 1
ATOM 2271 N N . ALA A 1 300 ? 4.52 -22.281 -28.172 1 98.38 300 ALA A N 1
ATOM 2272 C CA . ALA A 1 300 ? 3.254 -22.891 -27.766 1 98.38 300 ALA A CA 1
ATOM 2273 C C . ALA A 1 300 ? 2.207 -21.828 -27.453 1 98.38 300 ALA A C 1
ATOM 2275 O O . ALA A 1 300 ? 2.52 -20.625 -27.422 1 98.38 300 ALA A O 1
ATOM 2276 N N . PRO A 1 301 ? 0.888 -22.234 -27.344 1 98.62 301 PRO A N 1
ATOM 2277 C CA . PRO A 1 301 ? -0.134 -21.266 -26.938 1 98.62 301 PRO A CA 1
ATOM 2278 C C . PRO A 1 301 ? 0.139 -20.672 -25.562 1 98.62 301 PRO A C 1
ATOM 2280 O O . PRO A 1 301 ? 0.518 -21.391 -24.625 1 98.62 301 PRO A O 1
ATOM 2283 N N . VAL A 1 302 ? 0.004 -19.344 -25.484 1 98.81 302 VAL A N 1
ATOM 2284 C CA . VAL A 1 302 ? 0.194 -18.625 -24.234 1 98.81 302 VAL A CA 1
ATOM 2285 C C . VAL A 1 302 ? -1.029 -17.75 -23.938 1 98.81 302 VAL A C 1
ATOM 2287 O O . VAL A 1 302 ? -1.464 -16.984 -24.797 1 98.81 302 VAL A O 1
ATOM 2290 N N . HIS A 1 303 ? -1.602 -17.922 -22.781 1 98.88 303 HIS A N 1
ATOM 2291 C CA . HIS A 1 303 ? -2.746 -17.141 -22.328 1 98.88 303 HIS A CA 1
ATOM 2292 C C . HIS A 1 303 ? -2.449 -16.438 -21.016 1 98.88 303 HIS A C 1
ATOM 2294 O O . HIS A 1 303 ? -2.182 -17.078 -20 1 98.88 303 HIS A O 1
ATOM 2300 N N . ILE A 1 304 ? -2.398 -15.078 -21.078 1 98.88 304 ILE A N 1
ATOM 2301 C CA . ILE A 1 304 ? -2.357 -14.289 -19.844 1 98.88 304 ILE A CA 1
ATOM 2302 C C . ILE A 1 304 ? -3.775 -13.898 -19.438 1 98.88 304 ILE A C 1
ATOM 2304 O O . ILE A 1 304 ? -4.547 -13.398 -20.266 1 98.88 304 ILE A O 1
ATOM 2308 N N . ILE A 1 305 ? -4.129 -14.188 -18.203 1 98.81 305 ILE A N 1
ATOM 2309 C CA . ILE A 1 305 ? -5.449 -13.852 -17.672 1 98.81 305 ILE A CA 1
ATOM 2310 C C . ILE A 1 305 ? -5.297 -13.094 -16.359 1 98.81 305 ILE A C 1
ATOM 2312 O O . ILE A 1 305 ? -4.723 -13.617 -15.398 1 98.81 305 ILE A O 1
ATOM 2316 N N . THR A 1 306 ? -5.785 -11.867 -16.281 1 98.81 306 THR A N 1
ATOM 2317 C CA . THR A 1 306 ? -5.656 -11.008 -15.102 1 98.81 306 THR A CA 1
ATOM 2318 C C . THR A 1 306 ? -6.98 -10.328 -14.773 1 98.81 306 THR A C 1
ATOM 2320 O O . THR A 1 306 ? -7.781 -10.055 -15.672 1 98.81 306 THR A O 1
ATOM 2323 N N . GLY A 1 307 ? -7.258 -10.164 -13.5 1 98.81 307 GLY A N 1
ATOM 2324 C CA . GLY A 1 307 ? -8.469 -9.453 -13.117 1 98.81 307 GLY A CA 1
ATOM 2325 C C . GLY A 1 307 ? -8.398 -7.961 -13.398 1 98.81 307 GLY A C 1
ATOM 2326 O O . GLY A 1 307 ? -7.332 -7.348 -13.273 1 98.81 307 GLY A O 1
ATOM 2327 N N . GLU A 1 308 ? -9.523 -7.426 -13.695 1 98.69 308 GLU A N 1
ATOM 2328 C CA . GLU A 1 308 ? -9.609 -5.992 -13.961 1 98.69 308 GLU A CA 1
ATOM 2329 C C . GLU A 1 308 ? -9.078 -5.18 -12.781 1 98.69 308 GLU A C 1
ATOM 2331 O O . GLU A 1 308 ? -8.344 -4.203 -12.969 1 98.69 308 GLU A O 1
ATOM 2336 N N . ARG A 1 309 ? -9.359 -5.605 -11.602 1 98.62 309 ARG A N 1
ATOM 2337 C CA . ARG A 1 309 ? -9.055 -4.875 -10.375 1 98.62 309 ARG A CA 1
ATOM 2338 C C . ARG A 1 309 ? -7.785 -5.41 -9.719 1 98.62 309 ARG A C 1
ATOM 2340 O O . ARG A 1 309 ? -7.605 -5.281 -8.508 1 98.62 309 ARG A O 1
ATOM 2347 N N . ASP A 1 310 ? -6.98 -6.043 -10.516 1 98.75 310 ASP A N 1
ATOM 2348 C CA . ASP A 1 310 ? -5.707 -6.543 -10.008 1 98.75 310 ASP A CA 1
ATOM 2349 C C . ASP A 1 310 ? -4.82 -5.395 -9.523 1 98.75 310 ASP A C 1
ATOM 2351 O O . ASP A 1 310 ? -4.496 -4.488 -10.297 1 98.75 310 ASP A O 1
ATOM 2355 N N . VAL A 1 311 ? -4.352 -5.438 -8.273 1 98.31 311 VAL A N 1
ATOM 2356 C CA . VAL A 1 311 ? -3.578 -4.348 -7.691 1 98.31 311 VAL A CA 1
ATOM 2357 C C . VAL A 1 311 ? -2.102 -4.512 -8.047 1 98.31 311 VAL A C 1
ATOM 2359 O O . VAL A 1 311 ? -1.498 -3.625 -8.648 1 98.31 311 VAL A O 1
ATOM 2362 N N . PRO A 1 312 ? -1.474 -5.633 -7.852 1 97.25 312 PRO A N 1
ATOM 2363 C CA . PRO A 1 312 ? -0.02 -5.719 -8.016 1 97.25 312 PRO A CA 1
ATOM 2364 C C . PRO A 1 312 ? 0.431 -5.445 -9.445 1 97.25 312 PRO A C 1
ATOM 2366 O O . PRO A 1 312 ? 1.477 -4.828 -9.664 1 97.25 312 PRO A O 1
ATOM 2369 N N . PHE A 1 313 ? -0.396 -5.859 -10.461 1 97.81 313 PHE A N 1
ATOM 2370 C CA . PHE A 1 313 ? 0.095 -5.746 -11.828 1 97.81 313 PHE A CA 1
ATOM 2371 C C . PHE A 1 313 ? -0.646 -4.648 -12.586 1 97.81 313 PHE A C 1
ATOM 2373 O O . PHE A 1 313 ? -0.266 -4.289 -13.703 1 97.81 313 PHE A O 1
ATOM 2380 N N . CYS A 1 314 ? -1.783 -4.09 -11.945 1 98.06 314 CYS A N 1
ATOM 2381 C CA . CYS A 1 314 ? -2.592 -3.162 -12.727 1 98.06 314 CYS A CA 1
ATOM 2382 C C . CYS A 1 314 ? -3.014 -1.963 -11.883 1 98.06 314 CYS A C 1
ATOM 2384 O O . CYS A 1 314 ? -3.809 -1.134 -12.328 1 98.06 314 CYS A O 1
ATOM 2386 N N . GLY A 1 315 ? -2.58 -1.863 -10.609 1 97.31 315 GLY A N 1
ATOM 2387 C CA . GLY A 1 315 ? -2.982 -0.742 -9.781 1 97.31 315 GLY A CA 1
ATOM 2388 C C . GLY A 1 315 ? -4.48 -0.673 -9.555 1 97.31 315 GLY A C 1
ATOM 2389 O O . GLY A 1 315 ? -5.031 0.407 -9.336 1 97.31 315 GLY A O 1
ATOM 2390 N N . GLY A 1 316 ? -5.125 -1.781 -9.758 1 98.12 316 GLY A N 1
ATOM 2391 C CA . GLY A 1 316 ? -6.559 -1.868 -9.539 1 98.12 316 GLY A CA 1
ATOM 2392 C C . GLY A 1 316 ? -7.371 -1.537 -10.773 1 98.12 316 GLY A C 1
ATOM 2393 O O . GLY A 1 316 ? -8.602 -1.422 -10.703 1 98.12 316 GLY A O 1
ATOM 2394 N N . ASN A 1 317 ? -6.777 -1.32 -11.914 1 98.38 317 ASN A N 1
ATOM 2395 C CA . ASN A 1 317 ? -7.488 -1.042 -13.156 1 98.38 317 ASN A CA 1
ATOM 2396 C C . ASN A 1 317 ? -6.656 -1.431 -14.375 1 98.38 317 ASN A C 1
ATOM 2398 O O . ASN A 1 317 ? -5.98 -0.586 -14.969 1 98.38 317 ASN A O 1
ATOM 2402 N N . CYS A 1 318 ? -6.867 -2.613 -14.875 1 98.44 318 CYS A N 1
ATOM 2403 C CA . CYS A 1 318 ? -6.039 -3.156 -15.945 1 98.44 318 CYS A CA 1
ATOM 2404 C C . CYS A 1 318 ? -6.344 -2.477 -17.281 1 98.44 318 CYS A C 1
ATOM 2406 O O . CYS A 1 318 ? -5.574 -2.596 -18.234 1 98.44 318 CYS A O 1
ATOM 2408 N N . PHE A 1 319 ? -7.43 -1.749 -17.328 1 98.12 319 PHE A N 1
ATOM 2409 C CA . PHE A 1 319 ? -7.812 -1.111 -18.594 1 98.12 319 PHE A CA 1
ATOM 2410 C C . PH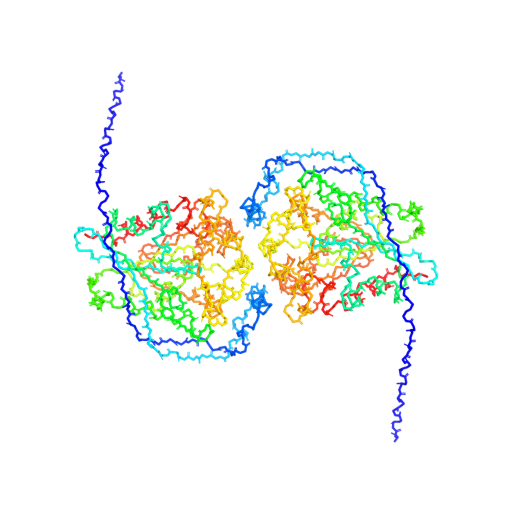E A 1 319 ? -7.219 0.291 -18.688 1 98.12 319 PHE A C 1
ATOM 2412 O O . PHE A 1 319 ? -7.375 0.966 -19.703 1 98.12 319 PHE A O 1
ATOM 2419 N N . SER A 1 320 ? -6.605 0.78 -17.594 1 96.06 320 SER A N 1
ATOM 2420 C CA . SER A 1 320 ? -5.855 2.031 -17.688 1 96.06 320 SER A CA 1
ATOM 2421 C C . SER A 1 320 ? -4.492 1.818 -18.328 1 96.06 320 SER A C 1
ATOM 2423 O O . SER A 1 320 ? -3.459 2.068 -17.703 1 96.06 320 SER A O 1
ATOM 2425 N N . ALA A 1 321 ? -4.527 1.521 -19.562 1 93.12 321 ALA A N 1
ATOM 2426 C CA . ALA A 1 321 ? -3.342 1.082 -20.281 1 93.12 321 ALA A CA 1
ATOM 2427 C C . ALA A 1 321 ? -2.621 2.266 -20.922 1 93.12 321 ALA A C 1
ATOM 2429 O O . ALA A 1 321 ? -3.223 3.318 -21.156 1 93.12 321 ALA A O 1
ATOM 2430 N N . PRO A 1 322 ? -1.315 2.076 -21.141 1 89.06 322 PRO A N 1
ATOM 2431 C CA . PRO A 1 322 ? -0.63 3.064 -21.984 1 89.06 322 PRO A CA 1
ATOM 2432 C C . PRO A 1 322 ? -1.25 3.195 -23.375 1 89.06 322 PRO A C 1
ATOM 2434 O O . PRO A 1 322 ? -2.008 2.322 -23.797 1 89.06 322 PRO A O 1
ATOM 2437 N N . THR A 1 323 ? -0.907 4.242 -23.984 1 90.44 323 THR A N 1
ATOM 2438 C CA . THR A 1 323 ? -1.432 4.523 -25.312 1 90.44 323 THR A CA 1
ATOM 2439 C C . THR A 1 323 ? -1.091 3.395 -26.281 1 90.44 323 THR A C 1
ATOM 2441 O O . THR A 1 323 ? 0.035 2.891 -26.281 1 90.44 323 THR A O 1
ATOM 2444 N N . GLY A 1 324 ? -2.102 2.936 -27.062 1 93.31 324 GLY A N 1
ATOM 2445 C CA . GLY A 1 324 ? -1.892 1.927 -28.094 1 93.31 324 GLY A CA 1
ATOM 2446 C C . GLY A 1 324 ? -2.232 0.523 -27.625 1 93.31 324 GLY A C 1
ATOM 2447 O O . GLY A 1 324 ? -2.279 -0.409 -28.438 1 93.31 324 GLY A O 1
ATOM 2448 N N . LEU A 1 325 ? -2.475 0.346 -26.344 1 95.69 325 LEU A N 1
ATOM 2449 C CA . LEU A 1 325 ? -2.826 -0.96 -25.797 1 95.69 325 LEU A CA 1
ATOM 2450 C C . LEU A 1 325 ? -4.23 -0.942 -25.203 1 95.69 325 LEU A C 1
ATOM 2452 O O . LEU A 1 325 ? -4.707 0.103 -24.75 1 95.69 325 LEU A O 1
ATOM 2456 N N . GLN A 1 326 ? -4.863 -2.107 -25.203 1 96.12 326 GLN A N 1
ATOM 2457 C CA . GLN A 1 326 ? -6.215 -2.213 -24.672 1 96.12 326 GLN A CA 1
ATOM 2458 C C . GLN A 1 326 ? -6.188 -2.449 -23.156 1 96.12 326 GLN A C 1
ATOM 2460 O O . GLN A 1 326 ? -7.164 -2.158 -22.469 1 96.12 326 GLN A O 1
ATOM 2465 N N . SER A 1 327 ? -5.164 -3.023 -22.672 1 98.38 327 SER A N 1
ATOM 2466 C CA . SER A 1 327 ? -4.973 -3.305 -21.25 1 98.38 327 SER A CA 1
ATOM 2467 C C . SER A 1 327 ? -3.494 -3.35 -20.891 1 98.38 327 SER A C 1
ATOM 2469 O O . SER A 1 327 ? -2.637 -3.465 -21.766 1 98.38 327 SER A O 1
ATOM 2471 N N . ILE A 1 328 ? -3.184 -3.203 -19.656 1 98.38 328 ILE A N 1
ATOM 2472 C CA . ILE A 1 328 ? -1.811 -3.193 -19.172 1 98.38 328 ILE A CA 1
ATOM 2473 C C . ILE A 1 328 ? -1.148 -4.539 -19.453 1 98.38 328 ILE A C 1
ATOM 2475 O O . ILE A 1 328 ? -0.046 -4.586 -20 1 98.38 328 ILE A O 1
ATOM 2479 N N . PRO A 1 329 ? -1.807 -5.727 -19.281 1 98.44 329 PRO A N 1
ATOM 2480 C CA . PRO A 1 329 ? -1.147 -7.004 -19.547 1 98.44 329 PRO A CA 1
ATOM 2481 C C . PRO A 1 329 ? -0.861 -7.223 -21.031 1 98.44 329 PRO A C 1
ATOM 2483 O O . PRO A 1 329 ? -0.022 -8.055 -21.391 1 98.44 329 PRO A O 1
ATOM 2486 N N . GLU A 1 330 ? -1.485 -6.449 -21.922 1 97.81 330 GLU A N 1
ATOM 2487 C CA . GLU A 1 330 ? -1.221 -6.59 -23.344 1 97.81 330 GLU A CA 1
ATOM 2488 C C . GLU A 1 330 ? 0.223 -6.219 -23.672 1 97.81 330 GLU A C 1
ATOM 2490 O O . GLU A 1 330 ? 0.755 -6.641 -24.703 1 97.81 330 GLU A O 1
ATOM 2495 N N . SER A 1 331 ? 0.809 -5.48 -22.797 1 96.38 331 SER A N 1
ATOM 2496 C CA . SER A 1 331 ? 2.205 -5.109 -23 1 96.38 331 SER A CA 1
ATOM 2497 C C . SER A 1 331 ? 3.105 -6.34 -23 1 96.38 331 SER A C 1
ATOM 2499 O O . SER A 1 331 ? 4.215 -6.305 -23.547 1 96.38 331 SER A O 1
ATOM 2501 N N . SER A 1 332 ? 2.668 -7.445 -22.438 1 97.56 332 SER A N 1
ATOM 2502 C CA . SER A 1 332 ? 3.455 -8.672 -22.312 1 97.56 332 SER A CA 1
ATOM 2503 C C . SER A 1 332 ? 3.688 -9.312 -23.672 1 97.56 332 SER A C 1
ATOM 2505 O O . SER A 1 332 ? 4.559 -10.18 -23.812 1 97.56 332 SER A O 1
ATOM 2507 N N . LYS A 1 333 ? 2.896 -8.961 -24.672 1 96.75 333 LYS A N 1
ATOM 2508 C CA . LYS A 1 333 ? 3.037 -9.547 -26 1 96.75 333 LYS A CA 1
ATOM 2509 C C . LYS A 1 333 ? 4.461 -9.367 -26.531 1 96.75 333 LYS A C 1
ATOM 2511 O O . LYS A 1 333 ? 4.98 -10.242 -27.219 1 96.75 333 LYS A O 1
ATOM 2516 N N . ALA A 1 334 ? 5.086 -8.289 -26.172 1 96.62 334 ALA A N 1
ATOM 2517 C CA . ALA A 1 334 ? 6.43 -7.977 -26.641 1 96.62 334 ALA A CA 1
ATOM 2518 C C . ALA A 1 334 ? 7.438 -9.016 -26.156 1 96.62 334 ALA A C 1
ATOM 2520 O O . ALA A 1 334 ? 8.508 -9.18 -26.75 1 96.62 334 ALA A O 1
ATOM 2521 N N . MET A 1 335 ? 7.098 -9.75 -25.094 1 98 335 MET A N 1
ATOM 2522 C CA . MET A 1 335 ? 8.016 -10.711 -24.484 1 98 335 MET A CA 1
ATOM 2523 C C . MET A 1 335 ? 7.828 -12.102 -25.094 1 98 335 MET A C 1
ATOM 2525 O O . MET A 1 335 ? 8.617 -13.008 -24.828 1 98 335 MET A O 1
ATOM 2529 N N . PHE A 1 336 ? 6.742 -12.273 -25.891 1 98.12 336 PHE A N 1
ATOM 2530 C CA . PHE A 1 336 ? 6.375 -13.578 -26.438 1 98.12 336 PHE A CA 1
ATOM 2531 C C . PHE A 1 336 ? 6.344 -13.531 -27.969 1 98.12 336 PHE A C 1
ATOM 2533 O O . PHE A 1 336 ? 5.309 -13.805 -28.578 1 98.12 336 PHE A O 1
ATOM 2540 N N . LYS A 1 337 ? 7.465 -13.453 -28.594 1 96.12 337 LYS A N 1
ATOM 2541 C CA . LYS A 1 337 ? 7.527 -13.203 -30.031 1 96.12 337 LYS A CA 1
ATOM 2542 C C . LYS A 1 337 ? 7.105 -14.445 -30.812 1 96.12 337 LYS A C 1
ATOM 2544 O O . LYS A 1 337 ? 6.598 -14.328 -31.922 1 96.12 337 LYS A O 1
ATOM 2549 N N . ASN A 1 338 ? 7.246 -15.656 -30.219 1 97.62 338 ASN A N 1
ATOM 2550 C CA . ASN A 1 338 ? 7.023 -16.875 -30.984 1 97.62 338 ASN A CA 1
ATOM 2551 C C . ASN A 1 338 ? 5.766 -17.609 -30.531 1 97.62 338 ASN A C 1
ATOM 2553 O O . ASN A 1 338 ? 5.387 -18.625 -31.109 1 97.62 338 ASN A O 1
ATOM 2557 N N . ALA A 1 339 ? 5.16 -17.094 -29.453 1 97.19 339 ALA A N 1
ATOM 2558 C CA . ALA A 1 339 ? 3.951 -17.75 -28.969 1 97.19 339 ALA A CA 1
ATOM 2559 C C . ALA A 1 339 ? 2.867 -17.766 -30.031 1 97.19 339 ALA A C 1
ATOM 2561 O O . ALA A 1 339 ? 2.66 -16.781 -30.734 1 97.19 339 ALA A O 1
ATOM 2562 N N . CYS A 1 340 ? 2.189 -19 -30.188 1 94.88 340 CYS A N 1
ATOM 2563 C CA . CYS A 1 340 ? 1.17 -19.141 -31.234 1 94.88 340 CYS A CA 1
ATOM 2564 C C . CYS A 1 340 ? -0.002 -19.984 -30.75 1 94.88 340 CYS A C 1
ATOM 2566 O O . CYS A 1 340 ? 0.107 -21.203 -30.641 1 94.88 340 CYS A O 1
ATOM 2568 N N . PRO A 1 341 ? -1.168 -19.375 -30.453 1 97.81 341 PRO A N 1
ATOM 2569 C CA . PRO A 1 341 ? -1.414 -17.922 -30.391 1 97.81 341 PRO A CA 1
ATOM 2570 C C . PRO A 1 341 ? -1.006 -17.328 -29.047 1 97.81 341 PRO A C 1
ATOM 2572 O O . PRO A 1 341 ? -0.632 -18.047 -28.125 1 97.81 341 PRO A O 1
ATOM 2575 N N . PHE A 1 342 ? -0.946 -16.062 -28.953 1 98.25 342 PHE A N 1
ATOM 2576 C CA . PHE A 1 342 ? -0.864 -15.289 -27.734 1 98.25 342 PHE A CA 1
ATOM 2577 C C . PHE A 1 342 ? -2.18 -14.57 -27.453 1 98.25 342 PHE A C 1
ATOM 2579 O O . PHE A 1 342 ? -2.73 -13.914 -28.344 1 98.25 342 PHE A O 1
ATOM 2586 N N . LYS A 1 343 ? -2.676 -14.742 -26.266 1 98.44 343 LYS A N 1
ATOM 2587 C CA . LYS A 1 343 ? -3.943 -14.117 -25.906 1 98.44 343 LYS A CA 1
ATOM 2588 C C . LYS A 1 343 ? -3.869 -13.484 -24.531 1 98.44 343 LYS A C 1
ATOM 2590 O O . LYS A 1 343 ? -3.193 -14.008 -23.641 1 98.44 343 LYS A O 1
ATOM 2595 N N . VAL A 1 344 ? -4.504 -12.32 -24.359 1 98.5 344 VAL A N 1
ATOM 2596 C CA . VAL A 1 344 ? -4.703 -11.688 -23.062 1 98.5 344 VAL A CA 1
ATOM 2597 C C . VAL A 1 344 ? -6.199 -11.562 -22.766 1 98.5 344 VAL A C 1
ATOM 2599 O O . VAL A 1 344 ? -6.973 -11.148 -23.641 1 98.5 344 VAL A O 1
ATOM 2602 N N . SER A 1 345 ? -6.598 -11.977 -21.609 1 98.69 345 SER A N 1
ATOM 2603 C CA . SER A 1 345 ? -7.965 -11.789 -21.125 1 98.69 345 SER A CA 1
ATOM 2604 C C . SER A 1 345 ? -7.988 -11.023 -19.812 1 98.69 345 SER A C 1
ATOM 2606 O O . SER A 1 345 ? -7.188 -11.297 -18.906 1 98.69 345 SER A O 1
ATOM 2608 N N . ILE A 1 346 ? -8.867 -10.078 -19.734 1 98.75 346 ILE A N 1
ATOM 2609 C CA . ILE A 1 346 ? -9.133 -9.359 -18.484 1 98.75 346 ILE A CA 1
ATOM 2610 C C . ILE A 1 346 ? -10.5 -9.766 -17.938 1 98.75 346 ILE A C 1
ATOM 2612 O O . ILE A 1 346 ? -11.516 -9.641 -18.625 1 98.75 346 ILE A O 1
ATOM 2616 N N . ILE A 1 347 ? -10.57 -10.289 -16.734 1 98.81 347 ILE A N 1
ATOM 2617 C CA . ILE A 1 347 ? -11.82 -10.711 -16.109 1 98.81 347 ILE A CA 1
ATOM 2618 C C . ILE A 1 347 ? -12.477 -9.523 -15.398 1 98.81 347 ILE A C 1
ATOM 2620 O O . ILE A 1 347 ? -11.906 -8.969 -14.461 1 98.81 347 ILE A O 1
ATOM 2624 N N . ASP A 1 348 ? -13.648 -9.195 -15.781 1 97.94 348 ASP A N 1
ATOM 2625 C CA . ASP A 1 348 ? -14.359 -8.008 -15.312 1 97.94 348 ASP A CA 1
ATOM 2626 C C . ASP A 1 348 ? -14.594 -8.078 -13.805 1 97.94 348 ASP A C 1
ATOM 2628 O O . ASP A 1 348 ? -15.102 -9.078 -13.297 1 97.94 348 ASP A O 1
ATOM 2632 N N . GLY A 1 349 ? -14.148 -7.055 -13.133 1 97.94 349 GLY A N 1
ATOM 2633 C CA . GLY A 1 349 ? -14.438 -6.895 -11.719 1 97.94 349 GLY A CA 1
ATOM 2634 C C . GLY A 1 349 ? -13.516 -7.715 -10.828 1 97.94 349 GLY A C 1
ATOM 2635 O O . GLY A 1 349 ? -13.461 -7.492 -9.617 1 97.94 349 GLY A O 1
ATOM 2636 N N . ALA A 1 350 ? -12.758 -8.641 -11.375 1 98.75 350 ALA A N 1
ATOM 2637 C CA . ALA A 1 350 ? -11.938 -9.562 -10.594 1 98.75 350 ALA A CA 1
ATOM 2638 C C . ALA A 1 350 ? -10.656 -8.883 -10.109 1 98.75 350 ALA A C 1
ATOM 2640 O O . ALA A 1 350 ? -10.078 -8.062 -10.82 1 98.75 350 ALA A O 1
ATOM 2641 N N . ALA A 1 351 ? -10.273 -9.258 -8.93 1 98.69 351 ALA A N 1
ATOM 2642 C CA . ALA A 1 351 ? -8.992 -8.82 -8.375 1 98.69 351 ALA A CA 1
ATOM 2643 C C . ALA A 1 351 ? -7.902 -9.852 -8.656 1 98.69 351 ALA A C 1
ATOM 2645 O O . ALA A 1 351 ? -7.949 -10.562 -9.664 1 98.69 351 ALA A O 1
ATOM 2646 N N . HIS A 1 352 ? -6.816 -9.805 -7.863 1 98.75 352 HIS A N 1
ATOM 2647 C CA . HIS A 1 352 ? -5.613 -10.602 -8.07 1 98.75 352 HIS A CA 1
ATOM 2648 C C . HIS A 1 352 ? -5.867 -12.078 -7.777 1 98.75 352 HIS A C 1
ATOM 2650 O O . HIS A 1 352 ? -5.34 -12.953 -8.469 1 98.75 352 HIS A O 1
ATOM 2656 N N . GLY A 1 353 ? -6.684 -12.383 -6.703 1 98.56 353 GLY A N 1
ATOM 2657 C CA . GLY A 1 353 ? -6.941 -13.75 -6.293 1 98.56 353 GLY A CA 1
ATOM 2658 C C . GLY A 1 353 ? -8.008 -14.438 -7.129 1 98.56 353 GLY A C 1
ATOM 2659 O O . GLY A 1 353 ? -9.055 -14.82 -6.609 1 98.56 353 GLY A O 1
ATOM 2660 N N . LEU A 1 354 ? -7.785 -14.719 -8.297 1 98.81 354 LEU A N 1
ATOM 2661 C CA . LEU A 1 354 ? -8.758 -15.086 -9.32 1 98.81 354 LEU A CA 1
ATOM 2662 C C . LEU A 1 354 ? -9.539 -16.328 -8.898 1 98.81 354 LEU A C 1
ATOM 2664 O O . LEU A 1 354 ? -10.742 -16.438 -9.18 1 98.81 354 LEU A O 1
ATOM 2668 N N . ASN A 1 355 ? -8.953 -17.281 -8.195 1 98.38 355 ASN A N 1
ATOM 2669 C CA . ASN A 1 355 ? -9.633 -18.516 -7.84 1 98.38 355 ASN A CA 1
ATOM 2670 C C . ASN A 1 355 ? -10.539 -18.328 -6.621 1 98.38 355 ASN A C 1
ATOM 2672 O O . ASN A 1 355 ? -11.32 -19.219 -6.285 1 98.38 355 ASN A O 1
ATOM 2676 N N . LEU A 1 356 ? -10.414 -17.156 -5.961 1 97.62 356 LEU A N 1
ATOM 2677 C CA . LEU A 1 356 ? -11.133 -16.922 -4.715 1 97.62 356 LEU A CA 1
ATOM 2678 C C . LEU A 1 356 ? -12.391 -16.094 -4.961 1 97.62 356 LEU A C 1
ATOM 2680 O O . LEU A 1 356 ? -13.203 -15.906 -4.051 1 97.62 356 LEU A O 1
ATOM 2684 N N . LEU A 1 357 ? -12.586 -15.648 -6.191 1 98.56 357 LEU A N 1
ATOM 2685 C CA . LEU A 1 357 ? -13.609 -14.656 -6.5 1 98.56 357 LEU A CA 1
ATOM 2686 C C . LEU A 1 357 ? -14.836 -15.312 -7.121 1 98.56 357 LEU A C 1
ATOM 2688 O O . LEU A 1 357 ? -14.742 -16.422 -7.656 1 98.56 357 LEU A O 1
ATOM 2692 N N . TYR A 1 358 ? -15.984 -14.609 -7.078 1 98.19 358 TYR A N 1
ATOM 2693 C CA . TYR A 1 358 ? -17.203 -15.094 -7.727 1 98.19 358 TYR A CA 1
ATOM 2694 C C . TYR A 1 358 ? -17 -15.242 -9.227 1 98.19 358 TYR A C 1
ATOM 2696 O O . TYR A 1 358 ? -17.609 -16.109 -9.859 1 98.19 358 TYR A O 1
ATOM 2704 N N . SER A 1 359 ? -16.141 -14.523 -9.789 1 98.31 359 SER A N 1
ATOM 2705 C CA . SER A 1 359 ? -15.867 -14.508 -11.219 1 98.31 359 SER A CA 1
ATOM 2706 C C . SER A 1 359 ? -14.969 -15.672 -11.625 1 98.31 359 SER A C 1
ATOM 2708 O O . SER A 1 359 ? -14.57 -15.781 -12.781 1 98.31 359 SER A O 1
ATOM 2710 N N . HIS A 1 360 ? -14.664 -16.578 -10.695 1 98.38 360 HIS A N 1
ATOM 2711 C CA . HIS A 1 360 ? -13.734 -17.672 -10.961 1 98.38 360 HIS A CA 1
ATOM 2712 C C . HIS A 1 360 ? -14.234 -18.562 -12.109 1 98.38 360 HIS A C 1
ATOM 2714 O O . HIS A 1 360 ? -13.43 -19.109 -12.859 1 98.38 360 HIS A O 1
ATOM 2720 N N . LYS A 1 361 ? -15.516 -18.688 -12.281 1 97.69 361 LYS A N 1
ATOM 2721 C CA . LYS A 1 361 ? -16.062 -19.516 -13.352 1 97.69 361 LYS A CA 1
ATOM 2722 C C . LYS A 1 361 ? -15.625 -19.016 -14.727 1 97.69 361 LYS A C 1
ATOM 2724 O O . LYS A 1 361 ? -15.242 -19.797 -15.594 1 97.69 361 LYS A O 1
ATOM 2729 N N . GLU A 1 362 ? -15.727 -17.719 -14.828 1 98.5 362 GLU A N 1
ATOM 2730 C CA . GLU A 1 362 ? -15.273 -17.109 -16.078 1 98.5 362 GLU A CA 1
ATOM 2731 C C . GLU A 1 362 ? -13.773 -17.312 -16.266 1 98.5 362 GLU A C 1
ATOM 2733 O O . GLU A 1 362 ? -13.312 -17.578 -17.391 1 98.5 362 GLU A O 1
ATOM 2738 N N . THR A 1 363 ? -13.016 -17.172 -15.227 1 98.69 363 THR A N 1
ATOM 2739 C CA . THR A 1 363 ? -11.57 -17.359 -15.273 1 98.69 363 THR A CA 1
ATOM 2740 C C . THR A 1 363 ? -11.234 -18.781 -15.734 1 98.69 363 THR A C 1
ATOM 2742 O O . THR A 1 363 ? -10.438 -18.969 -16.656 1 98.69 363 THR A O 1
ATOM 2745 N N . TYR A 1 364 ? -11.914 -19.781 -15.102 1 98.69 364 TYR A N 1
ATOM 2746 C CA . TYR A 1 364 ? -11.641 -21.172 -15.406 1 98.69 364 TYR A CA 1
ATOM 2747 C C . TYR A 1 364 ? -11.992 -21.5 -16.844 1 98.69 364 TYR A C 1
ATOM 2749 O O . TYR A 1 364 ? -11.18 -22.078 -17.578 1 98.69 364 TYR A O 1
ATOM 2757 N N . MET A 1 365 ? -13.133 -21.047 -17.281 1 98.31 365 MET A N 1
ATOM 2758 C CA . MET A 1 365 ? -13.586 -21.312 -18.641 1 98.31 365 MET A CA 1
ATOM 2759 C C . MET A 1 365 ? -12.656 -20.672 -19.656 1 98.31 365 MET A C 1
ATOM 2761 O O . MET A 1 365 ? -12.344 -21.281 -20.688 1 98.31 365 MET A O 1
ATOM 2765 N N . SER A 1 366 ? -12.25 -19.5 -19.328 1 98.5 366 SER A N 1
ATOM 2766 C CA . SER A 1 366 ? -11.359 -18.781 -20.25 1 98.5 366 SER A CA 1
ATOM 2767 C C . SER A 1 366 ? -10.055 -19.547 -20.453 1 98.5 366 SER A C 1
ATOM 2769 O O . SER A 1 366 ? -9.586 -19.688 -21.578 1 98.5 366 SER A O 1
ATOM 2771 N N . ILE A 1 367 ? -9.469 -20.016 -19.422 1 98.5 367 ILE A N 1
ATOM 2772 C CA . ILE A 1 367 ? -8.203 -20.734 -19.484 1 98.5 367 ILE A CA 1
ATOM 2773 C C . ILE A 1 367 ? -8.391 -22.062 -20.219 1 98.5 367 ILE A C 1
ATOM 2775 O O . ILE A 1 367 ? -7.664 -22.359 -21.172 1 98.5 367 ILE A O 1
ATOM 2779 N N . LEU A 1 368 ? -9.406 -22.828 -19.844 1 98.5 368 LEU A N 1
ATOM 2780 C CA . LEU A 1 368 ? -9.594 -24.188 -20.344 1 98.5 368 LEU A CA 1
ATOM 2781 C C . LEU A 1 368 ? -10.062 -24.188 -21.797 1 98.5 368 LEU A C 1
ATOM 2783 O O . LEU A 1 368 ? -9.586 -24.969 -22.609 1 98.5 368 LEU A O 1
ATOM 2787 N N . ASP A 1 369 ? -10.984 -23.25 -22.141 1 98.56 369 ASP A N 1
ATOM 2788 C CA . ASP A 1 369 ? -11.406 -23.109 -23.531 1 98.56 369 ASP A CA 1
ATOM 2789 C C . ASP A 1 369 ? -10.234 -22.75 -24.438 1 98.56 369 ASP A C 1
ATOM 2791 O O . ASP A 1 369 ? -10.125 -23.234 -25.562 1 98.56 369 ASP A O 1
ATOM 2795 N N . PHE A 1 370 ? -9.43 -21.875 -23.969 1 98.69 370 PHE A N 1
ATOM 2796 C CA . PHE A 1 370 ? -8.266 -21.469 -24.75 1 98.69 370 PHE A CA 1
ATOM 2797 C C . PHE A 1 370 ? -7.402 -22.672 -25.109 1 98.69 370 PHE A C 1
ATOM 2799 O O . PHE A 1 370 ? -7.012 -22.844 -26.266 1 98.69 370 PHE A O 1
ATOM 2806 N N . PHE A 1 371 ? -7.055 -23.5 -24.125 1 98.25 371 PHE A N 1
ATOM 2807 C CA . PHE A 1 371 ? -6.195 -24.656 -24.359 1 98.25 371 PHE A CA 1
ATOM 2808 C C . PHE A 1 371 ? -6.875 -25.656 -25.297 1 98.25 371 PHE A C 1
ATOM 2810 O O . PHE A 1 371 ? -6.25 -26.172 -26.219 1 98.25 371 PHE A O 1
ATOM 2817 N N . VAL A 1 372 ? -8.156 -25.859 -25.109 1 97.62 372 VAL A N 1
ATOM 2818 C CA . VAL A 1 372 ? -8.906 -26.797 -25.953 1 97.62 372 VAL A CA 1
ATOM 2819 C C . VAL A 1 372 ? -8.922 -26.297 -27.391 1 97.62 372 VAL A C 1
ATOM 2821 O O . VAL A 1 372 ? -8.742 -27.078 -28.328 1 97.62 372 VAL A O 1
ATOM 2824 N N . GLN A 1 373 ? -9.078 -25.047 -27.578 1 97.75 373 GLN A N 1
ATOM 2825 C CA . GLN A 1 373 ? -9.25 -24.453 -28.906 1 97.75 373 GLN A CA 1
ATOM 2826 C C . GLN A 1 373 ? -7.906 -24.328 -29.625 1 97.75 373 GLN A C 1
ATOM 2828 O O . GLN A 1 373 ? -7.867 -24.078 -30.828 1 97.75 373 GLN A O 1
ATOM 2833 N N . ASN A 1 374 ? -6.84 -24.578 -28.906 1 97.06 374 ASN A N 1
ATOM 2834 C CA . ASN A 1 374 ? -5.543 -24.281 -29.516 1 97.06 374 ASN A CA 1
ATOM 2835 C C . ASN A 1 374 ? -4.609 -25.484 -29.438 1 97.06 374 ASN A C 1
ATOM 2837 O O . ASN A 1 374 ? -3.426 -25.344 -29.125 1 97.06 374 ASN A O 1
ATOM 2841 N N . GLY A 1 375 ? -5.137 -26.734 -29.656 1 90.12 375 GLY A N 1
ATOM 2842 C CA . GLY A 1 375 ? -4.383 -27.906 -30.062 1 90.12 375 GLY A CA 1
ATOM 2843 C C . GLY A 1 375 ? -3.881 -28.719 -28.875 1 90.12 375 GLY A C 1
ATOM 2844 O O . GLY A 1 375 ? -3.1 -29.656 -29.047 1 90.12 375 GLY A O 1
ATOM 2845 N N . VAL A 1 376 ? -4.312 -28.359 -27.625 1 95.12 376 VAL A N 1
ATOM 2846 C CA . VAL A 1 376 ? -3.83 -29.125 -26.469 1 95.12 376 VAL A CA 1
ATOM 2847 C C . VAL A 1 376 ? -5.016 -29.609 -25.641 1 95.12 376 VAL A C 1
ATOM 2849 O O . VAL A 1 376 ? -4.961 -29.594 -24.406 1 95.12 376 VAL A O 1
ATOM 2852 N N . ALA A 1 377 ? -6.078 -29.938 -26.266 1 94.31 377 ALA A N 1
ATOM 2853 C CA . ALA A 1 377 ? -7.242 -30.562 -25.641 1 94.31 377 ALA A CA 1
ATOM 2854 C C . ALA A 1 377 ? -6.902 -31.969 -25.141 1 94.31 377 ALA A C 1
ATOM 2856 O O . ALA A 1 377 ? -6.059 -32.656 -25.734 1 94.31 377 ALA A O 1
ATOM 2857 N N . PRO A 1 378 ? -7.652 -32.312 -24.062 1 91.19 378 PRO A N 1
ATOM 2858 C CA . PRO A 1 378 ? -7.48 -33.719 -23.656 1 91.19 378 PRO A CA 1
ATOM 2859 C C . PRO A 1 378 ? -8.109 -34.688 -24.641 1 91.19 378 PRO A C 1
ATOM 2861 O O . PRO A 1 378 ? -9.039 -34.344 -25.359 1 91.19 378 PRO A O 1
ATOM 2864 N N . GLY A 1 379 ? -7.5 -35.938 -24.797 1 77.62 379 GLY A N 1
ATOM 2865 C CA . GLY A 1 379 ? -7.969 -36.938 -25.719 1 77.62 379 GLY A CA 1
ATOM 2866 C C . GLY A 1 379 ? -8.859 -37.969 -25.047 1 77.62 379 GLY A C 1
ATOM 2867 O O . GLY A 1 379 ? -8.844 -38.125 -23.812 1 77.62 379 GLY A O 1
ATOM 2868 N N . MET B 1 1 ? 57.188 30.953 12.414 1 23.17 1 MET B N 1
ATOM 2869 C CA . MET B 1 1 ? 56.031 31.703 12.906 1 23.17 1 MET B CA 1
ATOM 2870 C C . MET B 1 1 ? 54.969 30.75 13.406 1 23.17 1 MET B C 1
ATOM 2872 O O . MET B 1 1 ? 54.406 29.953 12.633 1 23.17 1 MET B O 1
ATOM 2876 N N . LYS B 1 2 ? 55.219 30.328 14.688 1 31.17 2 LYS B N 1
ATOM 2877 C CA . LYS B 1 2 ? 54.438 29.359 15.484 1 31.17 2 LYS B CA 1
ATOM 2878 C C . LYS B 1 2 ? 53 29.766 15.602 1 31.17 2 LYS B C 1
ATOM 2880 O O . LYS B 1 2 ? 52.688 30.844 16.078 1 31.17 2 LYS B O 1
ATOM 2885 N N . PHE B 1 3 ? 52.156 29.312 14.664 1 28.92 3 PHE B N 1
ATOM 2886 C CA . PHE B 1 3 ? 50.719 29.594 14.57 1 28.92 3 PHE B CA 1
ATOM 2887 C C . PHE B 1 3 ? 50 29.219 15.859 1 28.92 3 PHE B C 1
ATOM 2889 O O . PHE B 1 3 ? 50.031 28.047 16.281 1 28.92 3 PHE B O 1
ATOM 2896 N N . THR B 1 4 ? 50 30.203 16.828 1 33.97 4 THR B N 1
ATOM 2897 C CA . THR B 1 4 ? 49.281 30.016 18.078 1 33.97 4 THR B CA 1
ATOM 2898 C C . THR B 1 4 ? 47.812 29.766 17.812 1 33.97 4 THR B C 1
ATOM 2900 O O . THR B 1 4 ? 47.156 30.547 17.125 1 33.97 4 THR B O 1
ATOM 2903 N N . THR B 1 5 ? 47.406 28.5 17.766 1 33.41 5 THR B N 1
ATOM 2904 C CA . THR B 1 5 ? 46.062 28 17.641 1 33.41 5 THR B CA 1
ATOM 2905 C C . THR B 1 5 ? 45.188 28.484 18.812 1 33.41 5 THR B C 1
ATOM 2907 O O . THR B 1 5 ? 45.438 28.141 19.969 1 33.41 5 THR B O 1
ATOM 2910 N N . THR B 1 6 ? 44.812 29.719 18.797 1 30.25 6 THR B N 1
ATOM 2911 C CA . THR B 1 6 ? 43.906 30.125 19.859 1 30.25 6 THR B CA 1
ATOM 2912 C C . THR B 1 6 ? 42.656 29.234 19.875 1 30.25 6 THR B C 1
ATOM 2914 O O . THR B 1 6 ? 41.969 29.109 18.875 1 30.25 6 THR B O 1
ATOM 2917 N N . ALA B 1 7 ? 42.594 28.359 20.797 1 37.94 7 ALA B N 1
ATOM 2918 C CA . ALA B 1 7 ? 41.438 27.547 21.156 1 37.94 7 ALA B CA 1
ATOM 2919 C C . ALA B 1 7 ? 40.219 28.406 21.422 1 37.94 7 ALA B C 1
ATOM 2921 O O . ALA B 1 7 ? 40.219 29.25 22.328 1 37.94 7 ALA B O 1
ATOM 2922 N N . ALA B 1 8 ? 39.438 28.703 20.406 1 36 8 ALA B N 1
ATOM 2923 C CA . ALA B 1 8 ? 38.156 29.359 20.609 1 36 8 ALA B CA 1
ATOM 2924 C C . ALA B 1 8 ? 37.312 28.656 21.688 1 36 8 ALA B C 1
ATOM 2926 O O . ALA B 1 8 ? 37.062 27.453 21.562 1 36 8 ALA B O 1
ATOM 2927 N N . ALA B 1 9 ? 37.344 29.234 22.906 1 34.84 9 ALA B N 1
ATOM 2928 C CA . ALA B 1 9 ? 36.469 28.781 24 1 34.84 9 ALA B CA 1
ATOM 2929 C C . ALA B 1 9 ? 35 28.859 23.594 1 34.84 9 ALA B C 1
ATOM 2931 O O . ALA B 1 9 ? 34.469 29.938 23.328 1 34.84 9 ALA B O 1
ATOM 2932 N N . PHE B 1 10 ? 34.5 27.922 22.953 1 33.94 10 PHE B N 1
ATOM 2933 C CA . PHE B 1 10 ? 33.031 27.859 22.812 1 33.94 10 PHE B CA 1
ATOM 2934 C C . PHE B 1 10 ? 32.344 27.875 24.172 1 33.94 10 PHE B C 1
ATOM 2936 O O . PHE B 1 10 ? 32.594 27.016 25.016 1 33.94 10 PHE B O 1
ATOM 2943 N N . ALA B 1 11 ? 32.062 29.109 24.688 1 35.44 11 ALA B N 1
ATOM 2944 C CA . ALA B 1 11 ? 31.234 29.25 25.891 1 35.44 11 ALA B CA 1
ATOM 2945 C C . ALA B 1 11 ? 29.984 28.391 25.812 1 35.44 11 ALA B C 1
ATOM 2947 O O . ALA B 1 11 ? 29.188 28.531 24.891 1 35.44 11 ALA B O 1
ATOM 2948 N N . ALA B 1 12 ? 30.062 27.297 26.438 1 37.19 12 ALA B N 1
ATOM 2949 C CA . ALA B 1 12 ? 28.859 26.516 26.734 1 37.19 12 ALA B CA 1
ATOM 2950 C C . ALA B 1 12 ? 27.828 27.375 27.484 1 37.19 12 ALA B C 1
ATOM 2952 O O . ALA B 1 12 ? 28 27.625 28.688 1 37.19 12 ALA B O 1
ATOM 2953 N N . ILE B 1 13 ? 27.219 28.359 26.828 1 34.47 13 ILE B N 1
ATOM 2954 C CA . ILE B 1 13 ? 26.078 28.938 27.531 1 34.47 13 ILE B CA 1
ATOM 2955 C C . ILE B 1 13 ? 25.172 27.828 28.047 1 34.47 13 ILE B C 1
ATOM 2957 O O . ILE B 1 13 ? 24.609 27.047 27.25 1 34.47 13 ILE B O 1
ATOM 2961 N N . THR B 1 14 ? 25.516 27.344 29.156 1 36.34 14 THR B N 1
ATOM 2962 C CA . THR B 1 14 ? 24.547 26.547 29.875 1 36.34 14 THR B CA 1
ATOM 2963 C C . THR B 1 14 ? 23.234 27.297 30.047 1 36.34 14 THR B C 1
ATOM 2965 O O . THR B 1 14 ? 23.094 28.125 30.969 1 36.34 14 THR B O 1
ATOM 2968 N N . GLY B 1 15 ? 22.578 27.906 29.031 1 35.59 15 GLY B N 1
ATOM 2969 C CA . GLY B 1 15 ? 21.266 28.484 29.219 1 35.59 15 GLY B CA 1
ATOM 2970 C C . GLY B 1 15 ? 20.312 27.594 30 1 35.59 15 GLY B C 1
ATOM 2971 O O . GLY B 1 15 ? 20.219 26.406 29.734 1 35.59 15 GLY B O 1
ATOM 2972 N N . THR B 1 16 ? 20.047 27.875 31.234 1 39.44 16 THR B N 1
ATOM 2973 C CA . THR B 1 16 ? 18.859 27.328 31.875 1 39.44 16 THR B CA 1
ATOM 2974 C C . THR B 1 16 ? 17.703 27.234 30.891 1 39.44 16 THR B C 1
ATOM 2976 O O . THR B 1 16 ? 17.359 28.219 30.234 1 39.44 16 THR B O 1
ATOM 2979 N N . ALA B 1 17 ? 17.469 26.234 30.219 1 47.47 17 ALA B N 1
ATOM 2980 C CA . ALA B 1 17 ? 16.328 26.016 29.344 1 47.47 17 ALA B CA 1
ATOM 2981 C C . ALA B 1 17 ? 15.055 26.609 29.938 1 47.47 17 ALA B C 1
ATOM 2983 O O . ALA B 1 17 ? 14.578 26.141 30.984 1 47.47 17 ALA B O 1
ATOM 2984 N N . LEU B 1 18 ? 14.742 27.922 29.953 1 51.19 18 LEU B N 1
ATOM 2985 C CA . LEU B 1 18 ? 13.477 28.594 30.234 1 51.19 18 LEU B CA 1
ATOM 2986 C C . LEU B 1 18 ? 12.312 27.844 29.562 1 51.19 18 LEU B C 1
ATOM 2988 O O . LEU B 1 18 ? 12.336 27.594 28.359 1 51.19 18 LEU B O 1
ATOM 2992 N N . ALA B 1 19 ? 11.523 27.062 30.406 1 67.62 19 ALA B N 1
ATOM 2993 C CA . ALA B 1 19 ? 10.43 26.172 30.078 1 67.62 19 ALA B CA 1
ATOM 2994 C C . ALA B 1 19 ? 9.289 26.922 29.391 1 67.62 19 ALA B C 1
ATOM 2996 O O . ALA B 1 19 ? 8.883 27.984 29.859 1 67.62 19 ALA B O 1
ATOM 2997 N N . LYS B 1 20 ? 8.875 26.672 28.172 1 80 20 LYS B N 1
ATOM 2998 C CA . LYS B 1 20 ? 7.699 27.172 27.469 1 80 20 LYS B CA 1
ATOM 2999 C C . LYS B 1 20 ? 6.5 27.266 28.406 1 80 20 LYS B C 1
ATOM 3001 O O . LYS B 1 20 ? 6.352 26.422 29.312 1 80 20 LYS B O 1
ATOM 3006 N N . LYS B 1 21 ? 5.828 28.469 28.344 1 90.56 21 LYS B N 1
ATOM 3007 C CA . LYS B 1 21 ? 4.543 28.594 29.016 1 90.56 21 LYS B CA 1
ATOM 3008 C C . LYS B 1 21 ? 3.395 28.203 28.094 1 90.56 21 LYS B C 1
ATOM 3010 O O . LYS B 1 21 ? 3.154 28.859 27.078 1 90.56 21 LYS B O 1
ATOM 3015 N N . CYS B 1 22 ? 2.734 27.203 28.438 1 95.81 22 CYS B N 1
ATOM 3016 C CA . CYS B 1 22 ? 1.657 26.719 27.578 1 95.81 22 CYS B CA 1
ATOM 3017 C C . CYS B 1 22 ? 0.326 26.734 28.312 1 95.81 22 CYS B C 1
ATOM 3019 O O . CYS B 1 22 ? 0.292 26.609 29.547 1 95.81 22 CYS B O 1
ATOM 3021 N N . GLN B 1 23 ? -0.732 26.953 27.578 1 96.19 23 GLN B N 1
ATOM 3022 C CA . GLN B 1 23 ? -2.094 26.859 28.109 1 96.19 23 GLN B CA 1
ATOM 3023 C C . GLN B 1 23 ? -3.008 26.125 27.125 1 96.19 23 GLN B C 1
ATOM 3025 O O . GLN B 1 23 ? -2.953 26.359 25.922 1 96.19 23 GLN B O 1
ATOM 3030 N N . ASN B 1 24 ? -3.777 25.188 27.641 1 98 24 ASN B N 1
ATOM 3031 C CA . ASN B 1 24 ? -4.848 24.562 26.875 1 98 24 ASN B CA 1
ATOM 3032 C C . ASN B 1 24 ? -6.129 25.391 26.922 1 98 24 ASN B C 1
ATOM 3034 O O . ASN B 1 24 ? -6.555 25.828 27.984 1 98 24 ASN B O 1
ATOM 3038 N N . ILE B 1 25 ? -6.637 25.641 25.781 1 98.56 25 ILE B N 1
ATOM 3039 C CA . ILE B 1 25 ? -7.82 26.484 25.672 1 98.56 25 ILE B CA 1
ATOM 3040 C C . ILE B 1 25 ? -8.844 25.828 24.75 1 98.56 25 ILE B C 1
ATOM 3042 O O . ILE B 1 25 ? -8.516 25.391 23.641 1 98.56 25 ILE B O 1
ATOM 3046 N N . THR B 1 26 ? -10.086 25.656 25.172 1 98.75 26 THR B N 1
ATOM 3047 C CA . THR B 1 26 ? -11.188 25.266 24.297 1 98.75 26 THR B CA 1
ATOM 3048 C C . THR B 1 26 ? -11.797 26.5 23.625 1 98.75 26 THR B C 1
ATOM 3050 O O . THR B 1 26 ? -12.258 27.422 24.297 1 98.75 26 THR B O 1
ATOM 3053 N N . VAL B 1 27 ? -11.805 26.562 22.375 1 98.81 27 VAL B N 1
ATOM 3054 C CA . VAL B 1 27 ? -12.258 27.734 21.625 1 98.81 27 VAL B CA 1
ATOM 3055 C C . VAL B 1 27 ? -13.555 27.391 20.891 1 98.81 27 VAL B C 1
ATOM 3057 O O . VAL B 1 27 ? -13.57 26.562 19.984 1 98.81 27 VAL B O 1
ATOM 3060 N N . PRO B 1 28 ? -14.664 28 21.219 1 98.69 28 PRO B N 1
ATOM 3061 C CA . PRO B 1 28 ? -15.898 27.828 20.453 1 98.69 28 PRO B CA 1
ATOM 3062 C C . PRO B 1 28 ? -15.883 28.578 19.125 1 98.69 28 PRO B C 1
ATOM 3064 O O . PRO B 1 28 ? -15.391 29.703 19.062 1 98.69 28 PRO B O 1
ATOM 3067 N N . VAL B 1 29 ? -16.344 27.938 18.125 1 98.62 29 VAL B N 1
ATOM 3068 C CA . VAL B 1 29 ? -16.484 28.594 16.828 1 98.62 29 VAL B CA 1
ATOM 3069 C C . VAL B 1 29 ? -17.844 28.266 16.234 1 98.62 29 VAL B C 1
ATOM 3071 O O . VAL B 1 29 ? -18.406 27.203 16.484 1 98.62 29 VAL B O 1
ATOM 3074 N N . THR B 1 30 ? -18.438 29.203 15.516 1 98.69 30 THR B N 1
ATOM 3075 C CA . THR B 1 30 ? -19.578 28.984 14.625 1 98.69 30 THR B CA 1
ATOM 3076 C C . THR B 1 30 ? -19.172 29.188 13.164 1 98.69 30 THR B C 1
ATOM 3078 O O . THR B 1 30 ? -18.75 30.281 12.781 1 98.69 30 THR B O 1
ATOM 3081 N N . ILE B 1 31 ? -19.312 28.141 12.43 1 98.69 31 ILE B N 1
ATOM 3082 C CA . ILE B 1 31 ? -18.734 28.203 11.102 1 98.69 31 ILE B CA 1
ATOM 3083 C C . ILE B 1 31 ? -19.688 27.594 10.086 1 98.69 31 ILE B C 1
ATOM 3085 O O . ILE B 1 31 ? -20.672 26.953 10.461 1 98.69 31 ILE B O 1
ATOM 3089 N N . SER B 1 32 ? -19.391 27.891 8.781 1 98.62 32 SER B N 1
ATOM 3090 C CA . SER B 1 32 ? -20.125 27.375 7.621 1 98.62 32 SER B CA 1
ATOM 3091 C C . SER B 1 32 ? -19.156 26.891 6.535 1 98.62 32 SER B C 1
ATOM 3093 O O . SER B 1 32 ? -18.125 27.516 6.301 1 98.62 32 SER B O 1
ATOM 3095 N N . ALA B 1 33 ? -19.484 25.797 5.938 1 98.38 33 ALA B N 1
ATOM 3096 C CA . ALA B 1 33 ? -18.719 25.297 4.809 1 98.38 33 ALA B CA 1
ATOM 3097 C C . ALA B 1 33 ? -19.609 24.547 3.824 1 98.38 33 ALA B C 1
ATOM 3099 O O . ALA B 1 33 ? -20.5 23.797 4.23 1 98.38 33 ALA B O 1
ATOM 3100 N N . ARG B 1 34 ? -19.359 24.734 2.523 1 98.12 34 ARG B N 1
ATOM 3101 C CA . ARG B 1 34 ? -20.016 23.953 1.485 1 98.12 34 ARG B CA 1
ATOM 3102 C C . ARG B 1 34 ? -19.328 22.609 1.279 1 98.12 34 ARG B C 1
ATOM 3104 O O . ARG B 1 34 ? -18.359 22.516 0.527 1 98.12 34 ARG B O 1
ATOM 3111 N N . ASN B 1 35 ? -19.891 21.547 1.845 1 98.38 35 ASN B N 1
ATOM 3112 C CA . ASN B 1 35 ? -19.328 20.188 1.794 1 98.38 35 ASN B CA 1
ATOM 3113 C C . ASN B 1 35 ? -19.891 19.406 0.614 1 98.38 35 ASN B C 1
ATOM 3115 O O . ASN B 1 35 ? -20.969 19.703 0.112 1 98.38 35 ASN B O 1
ATOM 3119 N N . GLY B 1 36 ? -19.047 18.5 0.14 1 98.38 36 GLY B N 1
ATOM 3120 C CA . GLY B 1 36 ? -19.641 17.484 -0.709 1 98.38 36 GLY B CA 1
ATOM 3121 C C . GLY B 1 36 ? -20.656 16.625 0.02 1 98.38 36 GLY B C 1
ATOM 3122 O O . GLY B 1 36 ? -20.469 16.297 1.194 1 98.38 36 GLY B O 1
ATOM 3123 N N . TYR B 1 37 ? -21.75 16.281 -0.67 1 98.81 37 TYR B N 1
ATOM 3124 C CA . TYR B 1 37 ? -22.75 15.398 -0.084 1 98.81 37 TYR B CA 1
ATOM 3125 C C . TYR B 1 37 ? -22.703 14.016 -0.719 1 98.81 37 TYR B C 1
ATOM 3127 O O . TYR B 1 37 ? -22.812 13.883 -1.94 1 98.81 37 TYR B O 1
ATOM 3135 N N . PHE B 1 38 ? -22.578 13.039 0.123 1 98.88 38 PHE B N 1
ATOM 3136 C CA . PHE B 1 38 ? -22.516 11.641 -0.291 1 98.88 38 PHE B CA 1
ATOM 3137 C C . PHE B 1 38 ? -23.672 10.852 0.29 1 98.88 38 PHE B C 1
ATOM 3139 O O . PHE B 1 38 ? -24.203 11.195 1.351 1 98.88 38 PHE B O 1
ATOM 3146 N N . ASP B 1 39 ? -24.094 9.781 -0.401 1 98.69 39 ASP B N 1
ATOM 3147 C CA . ASP B 1 39 ? -25.109 8.883 0.117 1 98.69 39 ASP B CA 1
ATOM 3148 C C . ASP B 1 39 ? -24.688 8.281 1.458 1 98.69 39 ASP B C 1
ATOM 3150 O O . ASP B 1 39 ? -23.641 7.645 1.556 1 98.69 39 ASP B O 1
ATOM 3154 N N . PRO B 1 40 ? -25.531 8.461 2.504 1 98.44 40 PRO B N 1
ATOM 3155 C CA . PRO B 1 40 ? -25.188 7.938 3.826 1 98.44 40 PRO B CA 1
ATOM 3156 C C . PRO B 1 40 ? -24.875 6.441 3.807 1 98.44 40 PRO B C 1
ATOM 3158 O O . PRO B 1 40 ? -24.156 5.945 4.668 1 98.44 40 PRO B O 1
ATOM 3161 N N . ALA B 1 41 ? -25.359 5.73 2.818 1 98.06 41 ALA B N 1
ATOM 3162 C CA . ALA B 1 41 ? -25.109 4.297 2.695 1 98.06 41 ALA B CA 1
ATOM 3163 C C . ALA B 1 41 ? -23.641 4.012 2.396 1 98.06 41 ALA B C 1
ATOM 3165 O O . ALA B 1 41 ? -23.188 2.871 2.502 1 98.06 41 ALA B O 1
ATOM 3166 N N . LEU B 1 42 ? -22.922 5.066 2.074 1 98.5 42 LEU B N 1
ATOM 3167 C CA . LEU B 1 42 ? -21.5 4.918 1.782 1 98.5 42 LEU B CA 1
ATOM 3168 C C . LEU B 1 42 ? -20.719 4.66 3.059 1 98.5 42 LEU B C 1
ATOM 3170 O O . LEU B 1 42 ? -19.562 4.219 3.002 1 98.5 42 LEU B O 1
ATOM 3174 N N . VAL B 1 43 ? -21.219 4.965 4.277 1 98.81 43 VAL B N 1
ATOM 3175 C CA . VAL B 1 43 ? -20.547 4.629 5.527 1 98.81 43 VAL B CA 1
ATOM 3176 C C . VAL B 1 43 ? -20.391 3.115 5.645 1 98.81 43 VAL B C 1
ATOM 3178 O O . VAL B 1 43 ? -21.391 2.381 5.59 1 98.81 43 VAL B O 1
ATOM 3181 N N . PRO B 1 44 ? -19.219 2.691 5.785 1 98.62 44 PRO B N 1
ATOM 3182 C CA . PRO B 1 44 ? -19.016 1.241 5.793 1 98.62 44 PRO B CA 1
ATOM 3183 C C . PRO B 1 44 ? -19.609 0.569 7.027 1 98.62 44 PRO B C 1
ATOM 3185 O O . PRO B 1 44 ? -19.469 1.082 8.141 1 98.62 44 PRO B O 1
ATOM 3188 N N . ALA B 1 45 ? -20.188 -0.555 6.816 1 97.75 45 ALA B N 1
ATOM 3189 C CA . ALA B 1 45 ? -20.844 -1.285 7.898 1 97.75 45 ALA B CA 1
ATOM 3190 C C . ALA B 1 45 ? -19.844 -2.141 8.664 1 97.75 45 ALA B C 1
ATOM 3192 O O . ALA B 1 45 ? -20.047 -2.436 9.844 1 97.75 45 ALA B O 1
ATOM 3193 N N . ASN B 1 46 ? -18.859 -2.578 8.031 1 97.62 46 ASN B N 1
ATOM 3194 C CA . ASN B 1 46 ? -17.844 -3.451 8.609 1 97.62 46 ASN B CA 1
ATOM 3195 C C . ASN B 1 46 ? -16.469 -3.215 7.98 1 97.62 46 ASN B C 1
ATOM 3197 O O . ASN B 1 46 ? -16.328 -2.342 7.125 1 97.62 46 ASN B O 1
ATOM 3201 N N . ASP B 1 47 ? -15.484 -3.938 8.406 1 98.19 47 ASP B N 1
ATOM 3202 C CA . ASP B 1 47 ? -14.109 -3.713 7.973 1 98.19 47 ASP B CA 1
ATOM 3203 C C . ASP B 1 47 ? -13.914 -4.129 6.516 1 98.19 47 ASP B C 1
ATOM 3205 O O . ASP B 1 47 ? -13.086 -3.553 5.805 1 98.19 47 ASP B O 1
ATOM 3209 N N . VAL B 1 48 ? -14.641 -5.117 5.988 1 98.56 48 VAL B N 1
ATOM 3210 C CA . VAL B 1 48 ? -14.594 -5.465 4.57 1 98.56 48 VAL B CA 1
ATOM 3211 C C . VAL B 1 48 ? -14.984 -4.254 3.727 1 98.56 48 VAL B C 1
ATOM 3213 O O . VAL B 1 48 ? -14.32 -3.941 2.736 1 98.56 48 VAL B O 1
ATOM 3216 N N . ASP B 1 49 ? -16.031 -3.561 4.188 1 98.56 49 ASP B N 1
ATOM 3217 C CA . ASP B 1 49 ? -16.484 -2.359 3.49 1 98.56 49 ASP B CA 1
ATOM 3218 C C . ASP B 1 49 ? -15.406 -1.269 3.541 1 98.56 49 ASP B C 1
ATOM 3220 O O . ASP B 1 49 ? -15.227 -0.525 2.574 1 98.56 49 ASP B O 1
ATOM 3224 N N . VAL B 1 50 ? -14.742 -1.126 4.684 1 98.81 50 VAL B N 1
ATOM 3225 C CA . VAL B 1 50 ? -13.672 -0.142 4.797 1 98.81 50 VAL B CA 1
ATOM 3226 C C . VAL B 1 50 ? -12.602 -0.419 3.742 1 98.81 50 VAL B C 1
ATOM 3228 O O . VAL B 1 50 ? -12.203 0.481 3 1 98.81 50 VAL B O 1
ATOM 3231 N N . THR B 1 51 ? -12.18 -1.656 3.678 1 98.75 51 THR B N 1
ATOM 3232 C CA . THR B 1 51 ? -11.141 -2.031 2.723 1 98.75 51 THR B CA 1
ATOM 3233 C C . THR B 1 51 ? -11.625 -1.838 1.29 1 98.75 51 THR B C 1
ATOM 3235 O O . THR B 1 51 ? -10.859 -1.413 0.421 1 98.75 51 THR B O 1
ATOM 3238 N N . ASN B 1 52 ? -12.891 -2.127 1.042 1 98.69 52 ASN B N 1
ATOM 3239 C CA . ASN B 1 52 ? -13.461 -1.87 -0.278 1 98.69 52 ASN B CA 1
ATOM 3240 C C . ASN B 1 52 ? -13.352 -0.396 -0.657 1 98.69 52 ASN B C 1
ATOM 3242 O O . ASN B 1 52 ? -12.969 -0.067 -1.78 1 98.69 52 ASN B O 1
ATOM 3246 N N . ILE B 1 53 ? -13.656 0.46 0.237 1 98.69 53 ILE B N 1
ATOM 3247 C CA . ILE B 1 53 ? -13.586 1.898 0.001 1 98.69 53 ILE B CA 1
ATOM 3248 C C . ILE B 1 53 ? -12.148 2.312 -0.273 1 98.69 53 ILE B C 1
ATOM 3250 O O . ILE B 1 53 ? -11.883 3.121 -1.167 1 98.69 53 ILE B O 1
ATOM 3254 N N . ILE B 1 54 ? -11.219 1.758 0.484 1 98.69 54 ILE B N 1
ATOM 3255 C CA . ILE B 1 54 ? -9.805 2.07 0.304 1 98.69 54 ILE B CA 1
ATOM 3256 C C . ILE B 1 54 ? -9.352 1.643 -1.092 1 98.69 54 ILE B C 1
ATOM 3258 O O . ILE B 1 54 ? -8.664 2.391 -1.785 1 98.69 54 ILE B O 1
ATOM 3262 N N . LEU B 1 55 ? -9.75 0.474 -1.543 1 98.62 55 LEU B N 1
ATOM 3263 C CA . LEU B 1 55 ? -9.438 -0.016 -2.883 1 98.62 55 LEU B CA 1
ATOM 3264 C C . LEU B 1 55 ? -10.016 0.91 -3.947 1 98.62 55 LEU B C 1
ATOM 3266 O O . LEU B 1 55 ? -9.359 1.194 -4.953 1 98.62 55 LEU B O 1
ATOM 3270 N N . ASP B 1 56 ? -11.227 1.371 -3.727 1 98.44 56 ASP B N 1
ATOM 3271 C CA . ASP B 1 56 ? -11.867 2.26 -4.688 1 98.44 56 ASP B CA 1
ATOM 3272 C C . ASP B 1 56 ? -11.18 3.623 -4.723 1 98.44 56 ASP B C 1
ATOM 3274 O O . ASP B 1 56 ? -10.984 4.195 -5.797 1 98.44 56 ASP B O 1
ATOM 3278 N N . LEU B 1 57 ? -10.773 4.113 -3.582 1 97.88 57 LEU B N 1
ATOM 3279 C CA . LEU B 1 57 ? -10.117 5.414 -3.48 1 97.88 57 LEU B CA 1
ATOM 3280 C C . LEU B 1 57 ? -8.758 5.395 -4.176 1 97.88 57 LEU B C 1
ATOM 3282 O O . LEU B 1 57 ? -8.336 6.406 -4.746 1 97.88 57 LEU B O 1
ATOM 3286 N N . GLY B 1 58 ? -8.102 4.27 -4.102 1 97 58 GLY B N 1
ATOM 3287 C CA . GLY B 1 58 ? -6.754 4.172 -4.637 1 97 58 GLY B CA 1
ATOM 3288 C C . GLY B 1 58 ? -6.711 3.598 -6.039 1 97 58 GLY B C 1
ATOM 3289 O O . GLY B 1 58 ? -5.629 3.357 -6.586 1 97 58 GLY B O 1
ATOM 3290 N N . GLN B 1 59 ? -7.867 3.389 -6.707 1 97.62 59 GLN B N 1
ATOM 3291 C CA . GLN B 1 59 ? -7.926 2.705 -7.992 1 97.62 59 GLN B CA 1
ATOM 3292 C C . GLN B 1 59 ? -7.316 3.561 -9.102 1 97.62 59 GLN B C 1
ATOM 3294 O O . GLN B 1 59 ? -7.703 4.715 -9.281 1 97.62 59 GLN B O 1
ATOM 3299 N N . LEU B 1 60 ? -6.344 2.971 -9.82 1 97.19 60 LEU B N 1
ATOM 3300 C CA . LEU B 1 60 ? -5.641 3.656 -10.898 1 97.19 60 LEU B CA 1
ATOM 3301 C C . LEU B 1 60 ? -6.625 4.23 -11.914 1 97.19 60 LEU B C 1
ATOM 3303 O O . LEU B 1 60 ? -7.496 3.514 -12.414 1 97.19 60 LEU B O 1
ATOM 3307 N N . GLY B 1 61 ? -6.496 5.5 -12.172 1 95.5 61 GLY B N 1
ATOM 3308 C CA . GLY B 1 61 ? -7.223 6.145 -13.258 1 95.5 61 GLY B CA 1
ATOM 3309 C C . GLY B 1 61 ? -8.672 6.426 -12.914 1 95.5 61 GLY B C 1
ATOM 3310 O O . GLY B 1 61 ? -9.445 6.848 -13.773 1 95.5 61 GLY B O 1
ATOM 3311 N N . LYS B 1 62 ? -9.117 6.211 -11.68 1 96.19 62 LYS B N 1
ATOM 3312 C CA . LYS B 1 62 ? -10.492 6.465 -11.258 1 96.19 62 LYS B CA 1
ATOM 3313 C C . LYS B 1 62 ? -10.547 7.551 -10.188 1 96.19 62 LYS B C 1
ATOM 3315 O O . LYS B 1 62 ? -9.594 7.715 -9.414 1 96.19 62 LYS B O 1
ATOM 3320 N N . ASN B 1 63 ? -11.594 8.305 -10.25 1 96.81 63 ASN B N 1
ATOM 3321 C CA . ASN B 1 63 ? -11.898 9.312 -9.234 1 96.81 63 ASN B CA 1
ATOM 3322 C C . ASN B 1 63 ? -13.133 8.93 -8.414 1 96.81 63 ASN B C 1
ATOM 3324 O O . ASN B 1 63 ? -14.242 9.375 -8.719 1 96.81 63 ASN B O 1
ATOM 3328 N N . PHE B 1 64 ? -12.914 8.141 -7.414 1 97.88 64 PHE B N 1
ATOM 3329 C CA . PHE B 1 64 ? -13.992 7.586 -6.605 1 97.88 64 PHE B CA 1
ATOM 3330 C C . PHE B 1 64 ? -14.812 8.695 -5.957 1 97.88 64 PHE B C 1
ATOM 3332 O O . PHE B 1 64 ? -16.031 8.586 -5.848 1 97.88 64 PHE B O 1
ATOM 3339 N N . THR B 1 65 ? -14.141 9.766 -5.5 1 98 65 THR B N 1
ATOM 3340 C CA . THR B 1 65 ? -14.852 10.898 -4.914 1 98 65 THR B CA 1
ATOM 3341 C C . THR B 1 65 ? -15.891 11.445 -5.887 1 98 65 THR B C 1
ATOM 3343 O O . THR B 1 65 ? -17.062 11.625 -5.523 1 98 65 THR B O 1
ATOM 3346 N N . GLN B 1 66 ? -15.438 11.703 -7.117 1 97.69 66 GLN B N 1
ATOM 3347 C CA . GLN B 1 66 ? -16.344 12.227 -8.133 1 97.69 66 GLN B CA 1
ATOM 3348 C C . GLN B 1 66 ? -17.484 11.25 -8.414 1 97.69 66 GLN B C 1
ATOM 3350 O O . GLN B 1 66 ? -18.625 11.664 -8.617 1 97.69 66 GLN B O 1
ATOM 3355 N N . MET B 1 67 ? -17.203 9.938 -8.414 1 97.88 67 MET B N 1
ATOM 3356 C CA . MET B 1 67 ? -18.188 8.922 -8.719 1 97.88 67 MET B CA 1
ATOM 3357 C C . MET B 1 67 ? -19.281 8.875 -7.648 1 97.88 67 MET B C 1
ATOM 3359 O O . MET B 1 67 ? -20.438 8.609 -7.949 1 97.88 67 MET B O 1
ATOM 3363 N N . GLU B 1 68 ? -18.906 9.164 -6.414 1 98.44 68 GLU B N 1
ATOM 3364 C CA . GLU B 1 68 ? -19.812 8.992 -5.297 1 98.44 68 GLU B CA 1
ATOM 3365 C C . GLU B 1 68 ? -20.484 10.312 -4.918 1 98.44 68 GLU B C 1
ATOM 3367 O O . GLU B 1 68 ? -21.469 10.336 -4.18 1 98.44 68 GLU B O 1
ATOM 3372 N N . LEU B 1 69 ? -19.906 11.445 -5.395 1 98.62 69 LEU B N 1
ATOM 3373 C CA . LEU B 1 69 ? -20.453 12.758 -5.055 1 98.62 69 LEU B CA 1
ATOM 3374 C C . LEU B 1 69 ? -21.859 12.938 -5.617 1 98.62 69 LEU B C 1
ATOM 3376 O O . LEU B 1 69 ? -22.078 12.766 -6.816 1 98.62 69 LEU B O 1
ATOM 3380 N N . LYS B 1 70 ? -22.828 13.266 -4.824 1 98.62 70 LYS B N 1
ATOM 3381 C CA . LYS B 1 70 ? -24.203 13.438 -5.258 1 98.62 70 LYS B CA 1
ATOM 3382 C C . LYS B 1 70 ? -24.531 14.914 -5.477 1 98.62 70 LYS B C 1
ATOM 3384 O O . LYS B 1 70 ? -25.25 15.266 -6.414 1 98.62 70 LYS B O 1
ATOM 3389 N N . SER B 1 71 ? -24.062 15.703 -4.547 1 98.31 71 SER B N 1
ATOM 3390 C CA . SER B 1 71 ? -24.312 17.141 -4.547 1 98.31 71 SER B CA 1
ATOM 3391 C C . SER B 1 71 ? -23.422 17.859 -3.533 1 98.31 71 SER B C 1
ATOM 3393 O O . SER B 1 71 ? -22.344 17.344 -3.176 1 98.31 71 SER B O 1
ATOM 3395 N N . TYR B 1 72 ? -23.766 19.016 -3.238 1 98.38 72 TYR B N 1
ATOM 3396 C CA . TYR B 1 72 ? -23.141 19.797 -2.176 1 98.38 72 TYR B CA 1
ATOM 3397 C C . TYR B 1 72 ? -24.188 20.281 -1.173 1 98.38 72 TYR B C 1
ATOM 3399 O O . TYR B 1 72 ? -25.344 20.516 -1.529 1 98.38 72 TYR B O 1
ATOM 3407 N N . LYS B 1 73 ? -23.75 20.344 0.017 1 98.31 73 LYS B N 1
ATOM 3408 C CA . LYS B 1 73 ? -24.594 20.875 1.088 1 98.31 73 LYS B CA 1
ATOM 3409 C C . LYS B 1 73 ? -23.781 21.75 2.035 1 98.31 73 LYS B C 1
ATOM 3411 O O . LYS B 1 73 ? -22.641 21.422 2.369 1 98.31 73 LYS B O 1
ATOM 3416 N N . THR B 1 74 ? -24.375 22.875 2.422 1 98.62 74 THR B N 1
ATOM 3417 C CA . THR B 1 74 ? -23.703 23.75 3.383 1 98.62 74 THR B CA 1
ATOM 3418 C C . THR B 1 74 ? -23.938 23.25 4.809 1 98.62 74 THR B C 1
ATOM 3420 O O . THR B 1 74 ? -25.078 23.031 5.223 1 98.62 74 THR B O 1
ATOM 3423 N N . VAL B 1 75 ? -22.875 23.031 5.461 1 98.38 75 VAL B N 1
ATOM 3424 C CA . VAL B 1 75 ? -22.906 22.734 6.887 1 98.38 75 VAL B CA 1
ATOM 3425 C C . VAL B 1 75 ? -22.719 24.016 7.688 1 98.38 75 VAL B C 1
ATOM 3427 O O . VAL B 1 75 ? -21.781 24.781 7.441 1 98.38 75 VAL B O 1
ATOM 3430 N N . HIS B 1 76 ? -23.625 24.328 8.539 1 98.44 76 HIS B N 1
ATOM 3431 C CA . HIS B 1 76 ? -23.562 25.469 9.453 1 98.44 76 HIS B CA 1
ATOM 3432 C C . HIS B 1 76 ? -23.828 25.016 10.891 1 98.44 76 HIS B C 1
ATOM 3434 O O . HIS B 1 76 ? -24.922 24.547 11.211 1 98.44 76 HIS B O 1
ATOM 3440 N N . SER B 1 77 ? -22.828 25.141 11.734 1 98.31 77 SER B N 1
ATOM 3441 C CA . SER B 1 77 ? -22.969 24.672 13.109 1 98.31 77 SER B CA 1
ATOM 3442 C C . SER B 1 77 ? -21.891 25.266 14.016 1 98.31 77 SER B C 1
ATOM 3444 O O . SER B 1 77 ? -21.047 26.031 13.555 1 98.31 77 SER B O 1
ATOM 3446 N N . SER B 1 78 ? -22.047 25.047 15.312 1 98.75 78 SER B N 1
ATOM 3447 C CA . SER B 1 78 ? -21.078 25.484 16.312 1 98.75 78 SER B CA 1
ATOM 3448 C C . SER B 1 78 ? -20.266 24.297 16.844 1 98.75 78 SER B C 1
ATOM 3450 O O . SER B 1 78 ? -20.797 23.203 17.016 1 98.75 78 SER B O 1
ATOM 3452 N N . TYR B 1 79 ? -19.016 24.547 17.047 1 98.81 79 TYR B N 1
ATOM 3453 C CA . TYR B 1 79 ? -18.094 23.516 17.516 1 98.81 79 TYR B CA 1
ATOM 3454 C C . TYR B 1 79 ? -17.188 24.062 18.609 1 98.81 79 TYR B C 1
ATOM 3456 O O . TYR B 1 79 ? -17.141 25.281 18.828 1 98.81 79 TYR B O 1
ATOM 3464 N N . GLU B 1 80 ? -16.578 23.141 19.328 1 98.81 80 GLU B N 1
ATOM 3465 C CA . GLU B 1 80 ? -15.477 23.438 20.25 1 98.81 80 GLU B CA 1
ATOM 3466 C C . GLU B 1 80 ? -14.164 22.828 19.75 1 98.81 80 GLU B C 1
ATOM 3468 O O . GLU B 1 80 ? -14.086 21.641 19.484 1 98.81 80 GLU B O 1
ATOM 3473 N N . LEU B 1 81 ? -13.164 23.688 19.625 1 98.88 81 LEU B N 1
ATOM 3474 C CA . LEU B 1 81 ? -11.844 23.234 19.219 1 98.88 81 LEU B CA 1
ATOM 3475 C C . LEU B 1 81 ? -10.875 23.234 20.406 1 98.88 81 LEU B C 1
ATOM 3477 O O . LEU B 1 81 ? -10.766 24.234 21.125 1 98.88 81 LEU B O 1
ATOM 3481 N N . ALA B 1 82 ? -10.242 22.094 20.625 1 98.94 82 ALA B N 1
ATOM 3482 C CA . ALA B 1 82 ? -9.172 22.031 21.625 1 98.94 82 ALA B CA 1
ATOM 3483 C C . ALA B 1 82 ? -7.875 22.625 21.062 1 98.94 82 ALA B C 1
ATOM 3485 O O . ALA B 1 82 ? -7.422 22.234 19.984 1 98.94 82 ALA B O 1
ATOM 3486 N N . THR B 1 83 ? -7.285 23.562 21.828 1 98.88 83 THR B N 1
ATOM 3487 C CA . THR B 1 83 ? -6.098 24.266 21.359 1 98.88 83 THR B CA 1
ATOM 3488 C C . THR B 1 83 ? -5.055 24.375 22.469 1 98.88 83 THR B C 1
ATOM 3490 O O . THR B 1 83 ? -5.371 24.172 23.641 1 98.88 83 THR B O 1
ATOM 3493 N N . THR B 1 84 ? -3.807 24.547 22.094 1 98.75 84 THR B N 1
ATOM 3494 C CA . THR B 1 84 ? -2.715 24.859 23.016 1 98.75 84 THR B CA 1
ATOM 3495 C C . THR B 1 84 ? -1.954 26.094 22.531 1 98.75 84 THR B C 1
ATOM 3497 O O . THR B 1 84 ? -1.482 26.141 21.391 1 98.75 84 THR B O 1
ATOM 3500 N N . TYR B 1 85 ? -1.92 27.078 23.406 1 98.12 85 TYR B N 1
ATOM 3501 C CA . TYR B 1 85 ? -1.128 28.281 23.188 1 98.12 85 TYR B CA 1
ATOM 3502 C C . TYR B 1 85 ? 0.151 28.25 24.016 1 98.12 85 TYR B C 1
ATOM 3504 O O . TYR B 1 85 ? 0.111 27.984 25.219 1 98.12 85 TYR B O 1
ATOM 3512 N N . CYS B 1 86 ? 1.3 28.469 23.359 1 97.5 86 CYS B N 1
ATOM 3513 C CA . CYS B 1 86 ? 2.592 28.547 24.031 1 97.5 86 CYS B CA 1
ATOM 3514 C C . CYS B 1 86 ? 3.312 29.844 23.672 1 97.5 86 CYS B C 1
ATOM 3516 O O . CYS B 1 86 ? 3.309 30.25 22.5 1 97.5 86 CYS B O 1
ATOM 3518 N N . ALA B 1 87 ? 3.926 30.438 24.609 1 95.06 87 ALA B N 1
ATOM 3519 C CA . ALA B 1 87 ? 4.664 31.688 24.422 1 95.06 87 ALA B CA 1
ATOM 3520 C C . ALA B 1 87 ? 6.023 31.625 25.109 1 95.06 87 ALA B C 1
ATOM 3522 O O . ALA B 1 87 ? 6.215 30.859 26.062 1 95.06 87 ALA B O 1
ATOM 3523 N N . PRO B 1 88 ? 6.918 32.469 24.547 1 92.19 88 PRO B N 1
ATOM 3524 C CA . PRO B 1 88 ? 8.203 32.562 25.25 1 92.19 88 PRO B CA 1
ATOM 3525 C C . PRO B 1 88 ? 8.07 33.125 26.656 1 92.19 88 PRO B C 1
ATOM 3527 O O . PRO B 1 88 ? 7.082 33.781 26.969 1 92.19 88 PRO B O 1
ATOM 3530 N N . ASP B 1 89 ? 9.023 32.781 27.469 1 86.5 89 ASP B N 1
ATOM 3531 C CA . ASP B 1 89 ? 9.008 33.188 28.859 1 86.5 89 ASP B CA 1
ATOM 3532 C C . ASP B 1 89 ? 9.094 34.688 29 1 86.5 89 ASP B C 1
ATOM 3534 O O . ASP B 1 89 ? 8.523 35.281 29.922 1 86.5 89 ASP B O 1
ATOM 3538 N N . LYS B 1 90 ? 9.852 35.25 28.109 1 81.25 90 LYS B N 1
ATOM 3539 C CA . LYS B 1 90 ? 10.039 36.688 28.219 1 81.25 90 LYS B CA 1
ATOM 3540 C C . LYS B 1 90 ? 9.547 37.406 26.953 1 81.25 90 LYS B C 1
ATOM 3542 O O . LYS B 1 90 ? 9.727 36.906 25.844 1 81.25 90 LYS B O 1
ATOM 3547 N N . GLY B 1 91 ? 8.891 38.469 27.266 1 76.06 91 GLY B N 1
ATOM 3548 C CA . GLY B 1 91 ? 8.445 39.312 26.172 1 76.06 91 GLY B CA 1
ATOM 3549 C C . GLY B 1 91 ? 7.086 38.938 25.625 1 76.06 91 GLY B C 1
ATOM 3550 O O . GLY B 1 91 ? 6.551 37.875 25.969 1 76.06 91 GLY B O 1
ATOM 3551 N N . ALA B 1 92 ? 6.41 39.875 25 1 78.88 92 ALA B N 1
ATOM 3552 C CA . ALA B 1 92 ? 5.141 39.625 24.312 1 78.88 92 ALA B CA 1
ATOM 3553 C C . ALA B 1 92 ? 5.371 39.25 22.859 1 78.88 92 ALA B C 1
ATOM 3555 O O . ALA B 1 92 ? 5.781 40.094 22.047 1 78.88 92 ALA B O 1
ATOM 3556 N N . PRO B 1 93 ? 5.188 38 22.562 1 87.19 93 PRO B N 1
ATOM 3557 C CA . PRO B 1 93 ? 5.422 37.656 21.172 1 87.19 93 PRO B CA 1
ATOM 3558 C C . PRO B 1 93 ? 4.473 38.375 20.219 1 87.19 93 PRO B C 1
ATOM 3560 O O . PRO B 1 93 ? 3.307 38.594 20.547 1 87.19 93 PRO B O 1
ATOM 3563 N N . ASN B 1 94 ? 4.988 38.781 19.047 1 92.12 94 ASN B N 1
ATOM 3564 C CA . ASN B 1 94 ? 4.184 39.469 18.047 1 92.12 94 ASN B CA 1
ATOM 3565 C C . ASN B 1 94 ? 3.9 38.594 16.828 1 92.12 94 ASN B C 1
ATOM 3567 O O . ASN B 1 94 ? 3.115 38.969 15.961 1 92.12 94 ASN B O 1
ATOM 3571 N N . VAL B 1 95 ? 4.551 37.469 16.75 1 96.88 95 VAL B N 1
ATOM 3572 C CA . VAL B 1 95 ? 4.34 36.531 15.648 1 96.88 95 VAL B CA 1
ATOM 3573 C C . VAL B 1 95 ? 3.889 35.188 16.219 1 96.88 95 VAL B C 1
ATOM 3575 O O . VAL B 1 95 ? 4.508 34.656 17.141 1 96.88 95 VAL B O 1
ATOM 3578 N N . VAL B 1 96 ? 2.785 34.625 15.703 1 98.12 96 VAL B N 1
ATOM 3579 C CA . VAL B 1 96 ? 2.289 33.312 16.141 1 98.12 96 VAL B CA 1
ATOM 3580 C C . VAL B 1 96 ? 2.275 32.344 14.961 1 98.12 96 VAL B C 1
ATOM 3582 O O . VAL B 1 96 ? 1.947 32.75 13.836 1 98.12 96 VAL B O 1
ATOM 3585 N N . GLN B 1 97 ? 2.707 31.141 15.211 1 98.75 97 GLN B N 1
ATOM 3586 C CA . GLN B 1 97 ? 2.559 30.047 14.242 1 98.75 97 GLN B CA 1
ATOM 3587 C C . GLN B 1 97 ? 1.347 29.188 14.578 1 98.75 97 GLN B C 1
ATOM 3589 O O . GLN B 1 97 ? 1.278 28.594 15.656 1 98.75 97 GLN B O 1
ATOM 3594 N N . VAL B 1 98 ? 0.368 29.172 13.68 1 98.94 98 VAL B N 1
ATOM 3595 C CA . VAL B 1 98 ? -0.739 28.234 13.789 1 98.94 98 VAL B CA 1
ATOM 3596 C C . VAL B 1 98 ? -0.315 26.875 13.234 1 98.94 98 VAL B C 1
ATOM 3598 O O . VAL B 1 98 ? 0.051 26.75 12.062 1 98.94 98 VAL B O 1
ATOM 3601 N N . LEU B 1 99 ? -0.351 25.844 14.125 1 98.94 99 LEU B N 1
ATOM 3602 C CA . LEU B 1 99 ? 0.166 24.516 13.805 1 98.94 99 LEU B CA 1
ATOM 3603 C C . LEU B 1 99 ? -0.974 23.531 13.578 1 98.94 99 LEU B C 1
ATOM 3605 O O . LEU B 1 99 ? -1.766 23.281 14.492 1 98.94 99 LEU B O 1
ATOM 3609 N N . THR B 1 100 ? -1.064 23.016 12.383 1 98.94 100 THR B N 1
ATOM 3610 C CA . THR B 1 100 ? -2.143 22.094 12.023 1 98.94 100 THR B CA 1
ATOM 3611 C C . THR B 1 100 ? -1.59 20.719 11.703 1 98.94 100 THR B C 1
ATOM 3613 O O . THR B 1 100 ? -0.792 20.547 10.781 1 98.94 100 THR B O 1
ATOM 3616 N N . HIS B 1 101 ? -2.023 19.703 12.484 1 98.88 101 HIS B N 1
ATOM 3617 C CA . HIS B 1 101 ? -1.551 18.328 12.32 1 98.88 101 HIS B CA 1
ATOM 3618 C C . HIS B 1 101 ? -2.268 17.641 11.164 1 98.88 101 HIS B C 1
ATOM 3620 O O . HIS B 1 101 ? -3.32 18.094 10.719 1 98.88 101 HIS B O 1
ATOM 3626 N N . GLY B 1 102 ? -1.701 16.547 10.719 1 98.62 102 GLY B N 1
ATOM 3627 C CA . GLY B 1 102 ? -2.256 15.758 9.625 1 98.62 102 GLY B CA 1
ATOM 3628 C C . GLY B 1 102 ? -3.062 14.562 10.102 1 98.62 102 GLY B C 1
ATOM 3629 O O . GLY B 1 102 ? -3.418 14.477 11.273 1 98.62 102 GLY B O 1
ATOM 3630 N N . VAL B 1 103 ? -3.4 13.695 9.148 1 98.25 103 VAL B N 1
ATOM 3631 C CA . VAL B 1 103 ? -4.066 12.438 9.445 1 98.25 103 VAL B CA 1
ATOM 3632 C C . VAL B 1 103 ? -3.188 11.586 10.352 1 98.25 103 VAL B C 1
ATOM 3634 O O . VAL B 1 103 ? -1.965 11.547 10.188 1 98.25 103 VAL B O 1
ATOM 3637 N N . GLY B 1 104 ? -3.834 10.945 11.305 1 97.94 104 GLY B N 1
ATOM 3638 C CA . GLY B 1 104 ? -3.111 10.039 12.188 1 97.94 104 GLY B CA 1
ATOM 3639 C C . GLY B 1 104 ? -2.652 10.703 13.477 1 97.94 104 GLY B C 1
ATOM 3640 O O . GLY B 1 104 ? -2.191 10.023 14.391 1 97.94 104 GLY B O 1
ATOM 3641 N N . PHE B 1 105 ? -2.861 12.016 13.555 1 98.44 105 PHE B N 1
ATOM 3642 C CA . PHE B 1 105 ? -2.301 12.734 14.688 1 98.44 105 PHE B CA 1
ATOM 3643 C C . PHE B 1 105 ? -3.352 13.625 15.336 1 98.44 105 PHE B C 1
ATOM 3645 O O . PHE B 1 105 ? -4.434 13.828 14.781 1 98.44 105 PHE B O 1
ATOM 3652 N N . ASP B 1 106 ? -3.047 14.047 16.562 1 98.56 106 ASP B N 1
ATOM 3653 C CA . ASP B 1 106 ? -3.625 15.242 17.188 1 98.56 106 ASP B CA 1
ATOM 3654 C C . ASP B 1 106 ? -2.566 16.312 17.391 1 98.56 106 ASP B C 1
ATOM 3656 O O . ASP B 1 106 ? -1.454 16.219 16.859 1 98.56 106 ASP B O 1
ATOM 3660 N N . ARG B 1 107 ? -2.916 17.344 18.078 1 98.75 107 ARG B N 1
ATOM 3661 C CA . ARG B 1 107 ? -2.025 18.5 18.125 1 98.75 107 ARG B CA 1
ATOM 3662 C C . ARG B 1 107 ? -0.734 18.156 18.875 1 98.75 107 ARG B C 1
ATOM 3664 O O . ARG B 1 107 ? 0.265 18.859 18.75 1 98.75 107 ARG B O 1
ATOM 3671 N N . SER B 1 108 ? -0.649 17.016 19.594 1 97.94 108 SER B N 1
ATOM 3672 C CA . SER B 1 108 ? 0.582 16.609 20.25 1 97.94 108 SER B CA 1
ATOM 3673 C C . SER B 1 108 ? 1.679 16.281 19.25 1 97.94 108 SER B C 1
ATOM 3675 O O . SER B 1 108 ? 2.854 16.188 19.609 1 97.94 108 SER B O 1
ATOM 3677 N N . TYR B 1 109 ? 1.322 16.172 18 1 98.38 109 TYR B N 1
ATOM 3678 C CA . TYR B 1 109 ? 2.305 15.992 16.938 1 98.38 109 TYR B CA 1
ATOM 3679 C C . TYR B 1 109 ? 3.387 17.062 17.016 1 98.38 109 TYR B C 1
ATOM 3681 O O . TYR B 1 109 ? 4.555 16.797 16.719 1 98.38 109 TYR B O 1
ATOM 3689 N N . TRP B 1 110 ? 3.061 18.234 17.438 1 98.75 110 TRP B N 1
ATOM 3690 C CA . TRP B 1 110 ? 3.975 19.375 17.422 1 98.75 110 TRP B CA 1
ATOM 3691 C C . TRP B 1 110 ? 4.75 19.469 18.734 1 98.75 110 TRP B C 1
ATOM 3693 O O . TRP B 1 110 ? 5.711 20.234 18.844 1 98.75 110 TRP B O 1
ATOM 3703 N N . ASP B 1 111 ? 4.312 18.734 19.672 1 98 111 ASP B N 1
ATOM 3704 C CA . ASP B 1 111 ? 4.875 18.719 21.016 1 98 111 ASP B CA 1
ATOM 3705 C C . ASP B 1 111 ? 4.805 17.312 21.609 1 98 111 ASP B C 1
ATOM 3707 O O . ASP B 1 111 ? 4.242 17.125 22.688 1 98 111 ASP B O 1
ATOM 3711 N N . LEU B 1 112 ? 5.441 16.375 21 1 96.19 112 LEU B N 1
ATOM 3712 C CA . LEU B 1 112 ? 5.312 14.953 21.344 1 96.19 112 LEU B CA 1
ATOM 3713 C C . LEU B 1 112 ? 5.934 14.672 22.719 1 96.19 112 LEU B C 1
ATOM 3715 O O . LEU B 1 112 ? 7.121 14.93 22.922 1 96.19 112 LEU B O 1
ATOM 3719 N N . PRO B 1 113 ? 5.129 14.148 23.625 1 94.38 113 PRO B N 1
ATOM 3720 C CA . PRO B 1 113 ? 5.668 13.805 24.953 1 94.38 113 PRO B CA 1
ATOM 3721 C C . PRO B 1 113 ? 6.414 12.469 24.953 1 94.38 113 PRO B C 1
ATOM 3723 O O . PRO B 1 113 ? 5.996 11.531 25.625 1 94.38 113 PRO B O 1
ATOM 3726 N N . PHE B 1 114 ? 7.359 12.352 24.219 1 95.5 114 PHE B N 1
ATOM 3727 C CA . PHE B 1 114 ? 8.211 11.172 24.094 1 95.5 114 PHE B CA 1
ATOM 3728 C C . PHE B 1 114 ? 9.664 11.523 24.359 1 95.5 114 PHE B C 1
ATOM 3730 O O . PHE B 1 114 ? 10.172 12.523 23.844 1 95.5 114 PHE B O 1
ATOM 3737 N N . ASN B 1 115 ? 10.367 10.75 25.281 1 95.38 115 ASN B N 1
ATOM 3738 C CA . ASN B 1 115 ? 11.773 10.953 25.625 1 95.38 115 ASN B CA 1
ATOM 3739 C C . ASN B 1 115 ? 12.039 12.391 26.062 1 95.38 115 ASN B C 1
ATOM 3741 O O . ASN B 1 115 ? 12.914 13.062 25.5 1 95.38 115 ASN B O 1
ATOM 3745 N N . ASN B 1 116 ? 11.18 12.875 27 1 93.88 116 ASN B N 1
ATOM 3746 C CA . ASN B 1 116 ? 11.32 14.203 27.578 1 93.88 116 ASN B CA 1
ATOM 3747 C C . ASN B 1 116 ? 11.141 15.297 26.531 1 93.88 116 ASN B C 1
ATOM 3749 O O . ASN B 1 116 ? 11.961 16.219 26.438 1 93.88 116 ASN B O 1
ATOM 3753 N N . TYR B 1 117 ? 10.227 15.117 25.609 1 93.56 117 TYR B N 1
ATOM 3754 C CA . TYR B 1 117 ? 9.852 16.078 24.578 1 93.56 117 TYR B CA 1
ATOM 3755 C C . TYR B 1 117 ? 11.008 16.344 23.625 1 93.56 117 TYR B C 1
ATOM 3757 O O . TYR B 1 117 ? 11.211 17.469 23.172 1 93.56 117 TYR B O 1
ATOM 3765 N N . ASN B 1 118 ? 11.766 15.305 23.359 1 94.44 118 ASN B N 1
ATOM 3766 C CA . ASN B 1 118 ? 12.875 15.406 22.422 1 94.44 118 ASN B CA 1
ATOM 3767 C C . ASN B 1 118 ? 12.383 15.773 21.016 1 94.44 118 ASN B C 1
ATOM 3769 O O . ASN B 1 118 ? 13.141 16.312 20.219 1 94.44 118 ASN B O 1
ATOM 3773 N N . TYR B 1 119 ? 11.109 15.484 20.734 1 96.69 119 TYR B N 1
ATOM 3774 C CA . TYR B 1 119 ? 10.516 15.711 19.422 1 96.69 119 TYR B CA 1
ATOM 3775 C C . TYR B 1 119 ? 9.492 16.844 19.469 1 96.69 119 TYR B C 1
ATOM 3777 O O . TYR B 1 119 ? 8.383 16.703 18.953 1 96.69 119 TYR B O 1
ATOM 3785 N N . SER B 1 120 ? 9.906 17.938 20.062 1 98 120 SER B N 1
ATOM 3786 C CA . SER B 1 120 ? 8.992 19.062 20.219 1 98 120 SER B CA 1
ATOM 3787 C C . SER B 1 120 ? 9.375 20.219 19.297 1 98 120 SER B C 1
ATOM 3789 O O . SER B 1 120 ? 10.336 20.938 19.578 1 98 120 SER B O 1
ATOM 3791 N N . TYR B 1 121 ? 8.617 20.375 18.25 1 98.62 121 TYR B N 1
ATOM 3792 C CA . TYR B 1 121 ? 8.727 21.578 17.422 1 98.62 121 TYR B CA 1
ATOM 3793 C C . TYR B 1 121 ? 8.453 22.828 18.25 1 98.62 121 TYR B C 1
ATOM 3795 O O . TYR B 1 121 ? 9.125 23.844 18.078 1 98.62 121 TYR B O 1
ATOM 3803 N N . VAL B 1 122 ? 7.523 22.781 19.141 1 98.38 122 VAL B N 1
ATOM 3804 C CA . VAL B 1 122 ? 7.086 23.891 19.984 1 98.38 122 VAL B CA 1
ATOM 3805 C C . VAL B 1 122 ? 8.25 24.375 20.859 1 98.38 122 VAL B C 1
ATOM 3807 O O . VAL B 1 122 ? 8.5 25.578 20.953 1 98.38 122 VAL B O 1
ATOM 3810 N N . ASN B 1 123 ? 8.961 23.422 21.438 1 97 123 ASN B N 1
ATOM 3811 C CA . ASN B 1 123 ? 10.109 23.812 22.25 1 97 123 ASN B CA 1
ATOM 3812 C C . ASN B 1 123 ? 11.117 24.641 21.453 1 97 123 ASN B C 1
ATOM 3814 O O . ASN B 1 123 ? 11.586 25.672 21.922 1 97 123 ASN B O 1
ATOM 3818 N N . VAL B 1 124 ? 11.391 24.219 20.281 1 97.5 124 VAL B N 1
ATOM 3819 C CA . VAL B 1 124 ? 12.398 24.891 19.469 1 97.5 124 VAL B CA 1
ATOM 3820 C C . VAL B 1 124 ? 11.867 26.25 19.016 1 97.5 124 VAL B C 1
ATOM 3822 O O . VAL B 1 124 ? 12.555 27.266 19.125 1 97.5 124 VAL B O 1
ATOM 3825 N N . ALA B 1 125 ? 10.641 26.312 18.547 1 97.69 125 ALA B N 1
ATOM 3826 C CA . ALA B 1 125 ? 10.039 27.531 18.031 1 97.69 125 ALA B CA 1
ATOM 3827 C C . ALA B 1 125 ? 9.898 28.578 19.125 1 97.69 125 ALA B C 1
ATOM 3829 O O . ALA B 1 125 ? 10.195 29.766 18.906 1 97.69 125 ALA B O 1
ATOM 3830 N N . VAL B 1 126 ? 9.5 28.141 20.312 1 96.94 126 VAL B N 1
ATOM 3831 C CA . VAL B 1 126 ? 9.156 29.062 21.391 1 96.94 126 VAL B CA 1
ATOM 3832 C C . VAL B 1 126 ? 10.406 29.453 22.172 1 96.94 126 VAL B C 1
ATOM 3834 O O . VAL B 1 126 ? 10.688 30.625 22.375 1 96.94 126 VAL B O 1
ATOM 3837 N N . ASP B 1 127 ? 11.195 28.484 22.5 1 93.81 127 ASP B N 1
ATOM 3838 C CA . ASP B 1 127 ? 12.289 28.734 23.438 1 93.81 127 ASP B CA 1
ATOM 3839 C C . ASP B 1 127 ? 13.539 29.219 22.719 1 93.81 127 ASP B C 1
ATOM 3841 O O . ASP B 1 127 ? 14.297 30.031 23.25 1 93.81 127 ASP B O 1
ATOM 3845 N N . HIS B 1 128 ? 13.734 28.766 21.484 1 93.56 128 HIS B N 1
ATOM 3846 C CA . HIS B 1 128 ? 14.984 29.078 20.812 1 93.56 128 HIS B CA 1
ATOM 3847 C C . HIS B 1 128 ? 14.805 30.219 19.812 1 93.56 128 HIS B C 1
ATOM 3849 O O . HIS B 1 128 ? 15.719 31.016 19.594 1 93.56 128 HIS B O 1
ATOM 3855 N N . TYR B 1 129 ? 13.625 30.312 19.25 1 95 129 TYR B N 1
ATOM 3856 C CA . TYR B 1 129 ? 13.469 31.281 18.172 1 95 129 TYR B CA 1
ATOM 3857 C C . TYR B 1 129 ? 12.562 32.438 18.609 1 95 129 TYR B C 1
ATOM 3859 O O . TYR B 1 129 ? 12.523 33.469 17.969 1 95 129 TYR B O 1
ATOM 3867 N N . GLY B 1 130 ? 11.75 32.188 19.656 1 94.81 130 GLY B N 1
ATOM 3868 C CA . GLY B 1 130 ? 10.984 33.281 20.234 1 94.81 130 GLY B CA 1
ATOM 3869 C C . GLY B 1 130 ? 9.609 33.438 19.609 1 94.81 130 GLY B C 1
ATOM 3870 O O . GLY B 1 130 ? 8.922 34.438 19.828 1 94.81 130 GLY B O 1
ATOM 3871 N N . TYR B 1 131 ? 9.133 32.5 18.844 1 96.81 131 TYR B N 1
ATOM 3872 C CA . TYR B 1 131 ? 7.773 32.5 18.312 1 96.81 131 TYR B CA 1
ATOM 3873 C C . TYR B 1 131 ? 6.762 32.125 19.391 1 96.81 131 TYR B C 1
ATOM 3875 O O . TYR B 1 131 ? 7.094 31.438 20.344 1 96.81 131 TYR B O 1
ATOM 3883 N N . ALA B 1 132 ? 5.559 32.625 19.281 1 97.31 132 ALA B N 1
ATOM 3884 C CA . ALA B 1 132 ? 4.43 31.938 19.906 1 97.31 132 ALA B CA 1
ATOM 3885 C C . ALA B 1 132 ? 3.918 30.812 19 1 97.31 132 ALA B C 1
ATOM 3887 O O . ALA B 1 132 ? 4.09 30.875 17.781 1 97.31 132 ALA B O 1
ATOM 3888 N N . THR B 1 133 ? 3.375 29.812 19.578 1 98.44 133 THR B N 1
ATOM 3889 C CA . THR B 1 133 ? 2.727 28.766 18.797 1 98.44 133 THR B CA 1
ATOM 3890 C C . THR B 1 133 ? 1.29 28.547 19.266 1 98.44 133 THR B C 1
ATOM 3892 O O . THR B 1 133 ? 0.971 28.781 20.438 1 98.44 133 THR B O 1
ATOM 3895 N N . PHE B 1 134 ? 0.453 28.25 18.375 1 98.81 134 PHE B N 1
ATOM 3896 C CA . PHE B 1 134 ? -0.948 27.891 18.578 1 98.81 134 PHE B CA 1
ATOM 3897 C C . PHE B 1 134 ? -1.309 26.625 17.828 1 98.81 134 PHE B C 1
ATOM 3899 O O . PHE B 1 134 ? -1.533 26.641 16.625 1 98.81 134 PHE B O 1
ATOM 3906 N N . SER B 1 135 ? -1.363 25.5 18.547 1 98.88 135 SER B N 1
ATOM 3907 C CA . SER B 1 135 ? -1.746 24.219 17.953 1 98.88 135 SER B CA 1
ATOM 3908 C C . SER B 1 135 ? -3.195 23.875 18.281 1 98.88 135 SER B C 1
ATOM 3910 O O . SER B 1 135 ? -3.762 24.391 19.25 1 98.88 135 SER B O 1
ATOM 3912 N N . HIS B 1 136 ? -3.777 23.062 17.453 1 98.94 136 HIS B N 1
ATOM 3913 C CA . HIS B 1 136 ? -5.168 22.672 17.656 1 98.94 136 HIS B CA 1
ATOM 3914 C C . HIS B 1 136 ? -5.43 21.25 17.172 1 98.94 136 HIS B C 1
ATOM 3916 O O . HIS B 1 136 ? -4.691 20.734 16.328 1 98.94 136 HIS B O 1
ATOM 3922 N N . ASP B 1 137 ? -6.426 20.562 17.781 1 98.94 137 ASP B N 1
ATOM 3923 C CA . ASP B 1 137 ? -7.012 19.344 17.203 1 98.94 137 ASP B CA 1
ATOM 3924 C C . ASP B 1 137 ? -8.008 19.703 16.094 1 98.94 137 ASP B C 1
ATOM 3926 O O . ASP B 1 137 ? -8.945 20.469 16.328 1 98.94 137 ASP B O 1
ATOM 3930 N N . ARG B 1 138 ? -7.766 19.188 14.969 1 98.94 138 ARG B N 1
ATOM 3931 C CA . ARG B 1 138 ? -8.742 19.375 13.906 1 98.94 138 ARG B CA 1
ATOM 3932 C C . ARG B 1 138 ? -10.125 18.875 14.336 1 98.94 138 ARG B C 1
ATOM 3934 O O . ARG B 1 138 ? -10.234 18.062 15.25 1 98.94 138 ARG B O 1
ATOM 3941 N N . LEU B 1 139 ? -11.125 19.453 13.688 1 98.75 139 LEU B N 1
ATOM 3942 C CA . LEU B 1 139 ? -12.461 18.938 13.938 1 98.75 139 LEU B CA 1
ATOM 3943 C C . LEU B 1 139 ? -12.516 17.422 13.719 1 98.75 139 LEU B C 1
ATOM 3945 O O . LEU B 1 139 ? -11.953 16.922 12.742 1 98.75 139 LEU B O 1
ATOM 3949 N N . GLY B 1 140 ? -13.203 16.734 14.648 1 98.5 140 GLY B N 1
ATOM 3950 C CA . GLY B 1 140 ? -13.312 15.281 14.562 1 98.5 140 GLY B CA 1
ATOM 3951 C C . GLY B 1 140 ? -12.188 14.555 15.266 1 98.5 140 GLY B C 1
ATOM 3952 O O . GLY B 1 140 ? -12.258 13.344 15.477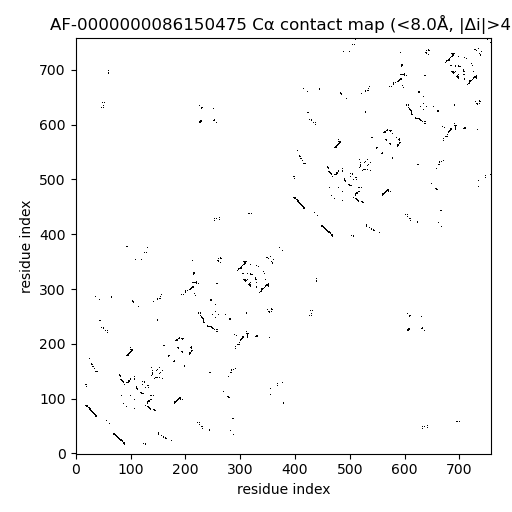 1 98.5 140 GLY B O 1
ATOM 3953 N N . ILE B 1 141 ? -11.188 15.242 15.781 1 98.69 141 ILE B N 1
ATOM 3954 C CA . ILE B 1 141 ? -9.969 14.602 16.234 1 98.69 141 ILE B CA 1
ATOM 3955 C C . ILE B 1 141 ? -9.656 15.047 17.672 1 98.69 141 ILE B C 1
ATOM 3957 O O . ILE B 1 141 ? -9.938 16.188 18.047 1 98.69 141 ILE B O 1
ATOM 3961 N N . GLY B 1 142 ? -9.016 14.141 18.359 1 98.25 142 GLY B N 1
ATOM 3962 C CA . GLY B 1 142 ? -8.547 14.477 19.688 1 98.25 142 GLY B CA 1
ATOM 3963 C C . GLY B 1 142 ? -9.656 14.984 20.594 1 98.25 142 GLY B C 1
ATOM 3964 O O . GLY B 1 142 ? -10.68 14.328 20.75 1 98.25 142 GLY B O 1
ATOM 3965 N N . MET B 1 143 ? -9.477 16.188 21.141 1 98.5 143 MET B N 1
ATOM 3966 C CA . MET B 1 143 ? -10.406 16.703 22.141 1 98.5 143 MET B CA 1
ATOM 3967 C C . MET B 1 143 ? -11.359 17.719 21.516 1 98.5 143 MET B C 1
ATOM 3969 O O . MET B 1 143 ? -12.188 18.312 22.219 1 98.5 143 MET B O 1
ATOM 3973 N N . SER B 1 144 ? -11.25 17.922 20.203 1 98.88 144 SER B N 1
ATOM 3974 C CA . SER B 1 144 ? -12.188 18.797 19.516 1 98.88 144 SER B CA 1
ATOM 3975 C C . SER B 1 144 ? -13.523 18.094 19.266 1 98.88 144 SER B C 1
ATOM 3977 O O . SER B 1 144 ? -13.617 16.875 19.391 1 98.88 144 SER B O 1
ATOM 3979 N N . SER B 1 145 ? -14.539 18.906 18.906 1 98.81 145 SER B N 1
ATOM 3980 C CA . SER B 1 145 ? -15.867 18.391 18.594 1 98.81 145 SER B CA 1
ATOM 3981 C C . SER B 1 145 ? -15.789 17.297 17.531 1 98.81 145 SER B C 1
ATOM 3983 O O . SER B 1 145 ? -15.016 17.391 16.578 1 98.81 145 SER B O 1
ATOM 3985 N N . LYS B 1 146 ? -16.641 16.25 17.797 1 98.5 146 LYS B N 1
ATOM 3986 C CA . LYS B 1 146 ? -16.828 15.211 16.797 1 98.5 146 LYS B CA 1
ATOM 3987 C C . LYS B 1 146 ? -18.062 15.492 15.938 1 98.5 146 LYS B C 1
ATOM 3989 O O . LYS B 1 146 ? -18.844 16.391 16.234 1 98.5 146 LYS B O 1
ATOM 3994 N N . GLY B 1 147 ? -18.188 14.781 14.891 1 98.06 147 GLY B N 1
ATOM 3995 C CA . GLY B 1 147 ? -19.328 14.938 14 1 98.06 147 GLY B CA 1
ATOM 3996 C C . GLY B 1 147 ? -19.5 13.781 13.031 1 98.06 147 GLY B C 1
ATOM 3997 O O . GLY B 1 147 ? -18.812 12.766 13.148 1 98.06 147 GLY B O 1
ATOM 3998 N N . ASP B 1 148 ? -20.531 13.953 12.125 1 98.62 148 ASP B N 1
ATOM 3999 C CA . ASP B 1 148 ? -20.75 12.961 11.078 1 98.62 148 ASP B CA 1
ATOM 4000 C C . ASP B 1 148 ? -19.5 12.75 10.242 1 98.62 148 ASP B C 1
ATOM 4002 O O . ASP B 1 148 ? -18.953 13.703 9.672 1 98.62 148 ASP B O 1
ATOM 4006 N N . PRO B 1 149 ? -19.078 11.523 10.234 1 98.81 149 PRO B N 1
ATOM 4007 C CA . PRO B 1 149 ? -17.766 11.266 9.602 1 98.81 149 PRO B CA 1
ATOM 4008 C C . PRO B 1 149 ? -17.828 11.367 8.086 1 98.81 149 PRO B C 1
ATOM 4010 O O . PRO B 1 149 ? -16.781 11.398 7.43 1 98.81 149 PRO B O 1
ATOM 4013 N N . LEU B 1 150 ? -18.922 11.383 7.492 1 98.88 150 LEU B N 1
ATOM 4014 C CA . LEU B 1 150 ? -19.031 11.344 6.039 1 98.88 150 LEU B CA 1
ATOM 4015 C C . LEU B 1 150 ? -19.391 12.727 5.492 1 98.88 150 LEU B C 1
ATOM 4017 O O . LEU B 1 150 ? -18.672 13.273 4.664 1 98.88 150 LEU B O 1
ATOM 4021 N N . ASN B 1 151 ? -20.438 13.352 5.973 1 98.81 151 ASN B N 1
ATOM 4022 C CA . ASN B 1 151 ? -20.969 14.539 5.324 1 98.81 151 ASN B CA 1
ATOM 4023 C C . ASN B 1 151 ? -20.75 15.797 6.164 1 98.81 151 ASN B C 1
ATOM 4025 O O . ASN B 1 151 ? -21.234 16.875 5.824 1 98.81 151 ASN B O 1
ATOM 4029 N N . GLU B 1 152 ? -20.078 15.703 7.289 1 98.75 152 GLU B N 1
ATOM 4030 C CA . GLU B 1 152 ? -19.781 16.859 8.141 1 98.75 152 GLU B CA 1
ATOM 4031 C C . GLU B 1 152 ? -18.266 17.047 8.289 1 98.75 152 GLU B C 1
ATOM 4033 O O . GLU B 1 152 ? -17.703 18 7.742 1 98.75 152 GLU B O 1
ATOM 4038 N N . ILE B 1 153 ? -17.578 16.109 8.898 1 98.81 153 ILE B N 1
ATOM 4039 C CA . ILE B 1 153 ? -16.141 16.219 9.109 1 98.81 153 ILE B CA 1
ATOM 4040 C C . ILE B 1 153 ? -15.398 15.969 7.801 1 98.81 153 ILE B C 1
ATOM 4042 O O . ILE B 1 153 ? -14.961 14.852 7.535 1 98.81 153 ILE B O 1
ATOM 4046 N N . GLN B 1 154 ? -15.25 17.047 6.992 1 98.75 154 GLN B N 1
ATOM 4047 C CA . GLN B 1 154 ? -14.57 17.109 5.703 1 98.75 154 GLN B CA 1
ATOM 4048 C C . GLN B 1 154 ? -13.555 18.25 5.676 1 98.75 154 GLN B C 1
ATOM 4050 O O . GLN B 1 154 ? -13.57 19.125 6.547 1 98.75 154 GLN B O 1
ATOM 4055 N N . VAL B 1 155 ? -12.75 18.219 4.668 1 98.69 155 VAL B N 1
ATOM 4056 C CA . VAL B 1 155 ? -11.617 19.141 4.582 1 98.69 155 VAL B CA 1
ATOM 4057 C C . VAL B 1 155 ? -12.117 20.578 4.574 1 98.69 155 VAL B C 1
ATOM 4059 O O . VAL B 1 155 ? -11.547 21.438 5.246 1 98.69 155 VAL B O 1
ATOM 4062 N N . LEU B 1 156 ? -13.195 20.891 3.906 1 98.44 156 LEU B N 1
ATOM 4063 C CA . LEU B 1 156 ? -13.586 22.297 3.77 1 98.44 156 LEU B CA 1
ATOM 4064 C C . LEU B 1 156 ? -14.164 22.828 5.078 1 98.44 156 LEU B C 1
ATOM 4066 O O . LEU B 1 156 ? -14 24 5.402 1 98.44 156 LEU B O 1
ATOM 4070 N N . LEU B 1 157 ? -14.914 21.969 5.84 1 98.88 157 LEU B N 1
ATOM 4071 C CA . LEU B 1 157 ? -15.352 22.375 7.164 1 98.88 157 LEU B CA 1
ATOM 4072 C C . LEU B 1 157 ? -14.164 22.625 8.086 1 98.88 157 LEU B C 1
ATOM 4074 O O . LEU B 1 157 ? -14.156 23.578 8.867 1 98.88 157 LEU B O 1
ATOM 4078 N N . GLU B 1 158 ? -13.211 21.766 8 1 98.94 158 GLU B N 1
ATOM 4079 C CA . GLU B 1 158 ? -12.016 21.906 8.828 1 98.94 158 GLU B CA 1
ATOM 4080 C C . GLU B 1 158 ? -11.227 23.156 8.445 1 98.94 158 GLU B C 1
ATOM 4082 O O . GLU B 1 158 ? -10.625 23.812 9.305 1 98.94 158 GLU B O 1
ATOM 4087 N N . VAL B 1 159 ? -11.172 23.5 7.145 1 98.88 159 VAL B N 1
ATOM 4088 C CA . VAL B 1 159 ? -10.555 24.734 6.691 1 98.88 159 VAL B CA 1
ATOM 4089 C C . VAL B 1 159 ? -11.312 25.922 7.258 1 98.88 159 VAL B C 1
ATOM 4091 O O . VAL B 1 159 ? -10.703 26.922 7.668 1 98.88 159 VAL B O 1
ATOM 4094 N N . ALA B 1 160 ? -12.648 25.844 7.316 1 98.94 160 ALA B N 1
ATOM 4095 C CA . ALA B 1 160 ? -13.453 26.922 7.91 1 98.94 160 ALA B CA 1
ATOM 4096 C C . ALA B 1 160 ? -13.117 27.094 9.391 1 98.94 160 ALA B C 1
ATOM 4098 O O . ALA B 1 160 ? -13.078 28.219 9.891 1 98.94 160 ALA B O 1
ATOM 4099 N N . ALA B 1 161 ? -12.93 26 10.055 1 98.94 161 ALA B N 1
ATOM 4100 C CA . ALA B 1 161 ? -12.539 26.062 11.461 1 98.94 161 ALA B CA 1
ATOM 4101 C C . ALA B 1 161 ? -11.172 26.734 11.609 1 98.94 161 ALA B C 1
ATOM 4103 O O . ALA B 1 161 ? -10.984 27.562 12.5 1 98.94 161 ALA B O 1
ATOM 4104 N N . LEU B 1 162 ? -10.234 26.344 10.789 1 98.94 162 LEU B N 1
ATOM 4105 C CA . LEU B 1 162 ? -8.898 26.953 10.805 1 98.94 162 LEU B CA 1
ATOM 4106 C C . LEU B 1 162 ? -8.977 28.453 10.539 1 98.94 162 LEU B C 1
ATOM 4108 O O . LEU B 1 162 ? -8.273 29.234 11.172 1 98.94 162 LEU B O 1
ATOM 4112 N N . LYS B 1 163 ? -9.797 28.844 9.602 1 98.94 163 LYS B N 1
ATOM 4113 C CA . LYS B 1 163 ? -10 30.266 9.312 1 98.94 163 LYS B CA 1
ATOM 4114 C C . LYS B 1 163 ? -10.531 31 10.531 1 98.94 163 LYS B C 1
ATOM 4116 O O . LYS B 1 163 ? -10.055 32.094 10.867 1 98.94 163 LYS B O 1
ATOM 4121 N N . ALA B 1 164 ? -11.508 30.391 11.156 1 98.88 164 ALA B N 1
ATOM 4122 C CA . ALA B 1 164 ? -12.109 31.016 12.336 1 98.88 164 ALA B CA 1
ATOM 4123 C C . ALA B 1 164 ? -11.062 31.234 13.43 1 98.88 164 ALA B C 1
ATOM 4125 O O . ALA B 1 164 ? -10.992 32.312 14.023 1 98.88 164 ALA B O 1
ATOM 4126 N N . LEU B 1 165 ? -10.281 30.203 13.695 1 98.81 165 LEU B N 1
ATOM 4127 C CA . LEU B 1 165 ? -9.227 30.328 14.688 1 98.81 165 LEU B CA 1
ATOM 4128 C C . LEU B 1 165 ? -8.258 31.438 14.32 1 98.81 165 LEU B C 1
ATOM 4130 O O . LEU B 1 165 ? -7.844 32.219 15.18 1 98.81 165 LEU B O 1
ATOM 4134 N N . THR B 1 166 ? -7.875 31.516 13.07 1 98.75 166 THR B N 1
ATOM 4135 C CA . THR B 1 166 ? -6.922 32.5 12.586 1 98.75 166 THR B CA 1
ATOM 4136 C C . THR B 1 166 ? -7.465 33.906 12.781 1 98.75 166 THR B C 1
ATOM 4138 O O . THR B 1 166 ? -6.75 34.812 13.258 1 98.75 166 THR B O 1
ATOM 4141 N N . ASN B 1 167 ? -8.734 34.094 12.422 1 98.31 167 ASN B N 1
ATOM 4142 C CA . ASN B 1 167 ? -9.367 35.406 12.586 1 98.31 167 ASN B CA 1
ATOM 4143 C C . ASN B 1 167 ? -9.406 35.812 14.055 1 98.31 167 ASN B C 1
ATOM 4145 O O . ASN B 1 167 ? -9.18 37 14.383 1 98.31 167 ASN B O 1
ATOM 4149 N N . MET B 1 168 ? -9.688 34.906 14.883 1 98.19 168 MET B N 1
ATOM 4150 C CA . MET B 1 168 ? -9.758 35.219 16.312 1 98.19 168 MET B CA 1
ATOM 4151 C C . MET B 1 168 ? -8.383 35.562 16.859 1 98.19 168 MET B C 1
ATOM 4153 O O . MET B 1 168 ? -8.258 36.438 17.719 1 98.19 168 MET B O 1
ATOM 4157 N N . LEU B 1 169 ? -7.367 34.906 16.406 1 97.69 169 LEU B N 1
ATOM 4158 C CA . LEU B 1 169 ? -6.004 35.219 16.828 1 97.69 169 LEU B CA 1
ATOM 4159 C C . LEU B 1 169 ? -5.609 36.625 16.391 1 97.69 169 LEU B C 1
ATOM 4161 O O . LEU B 1 169 ? -5.02 37.375 17.156 1 97.69 169 LEU B O 1
ATOM 4165 N N . ARG B 1 170 ? -5.953 37 15.188 1 96.5 170 ARG B N 1
ATOM 4166 C CA . ARG B 1 170 ? -5.621 38.312 14.648 1 96.5 170 ARG B CA 1
ATOM 4167 C C . ARG B 1 170 ? -6.391 39.406 15.375 1 96.5 170 ARG B C 1
ATOM 4169 O O . ARG B 1 170 ? -5.887 40.531 15.547 1 96.5 170 ARG B O 1
ATOM 4176 N N . ALA B 1 171 ? -7.559 39.062 15.836 1 96.19 171 ALA B N 1
ATOM 4177 C CA . ALA B 1 171 ? -8.422 40.031 16.484 1 96.19 171 ALA B CA 1
ATOM 4178 C C . ALA B 1 171 ? -8.172 40.094 17.984 1 96.19 171 ALA B C 1
ATOM 4180 O O . ALA B 1 171 ? -8.648 41 18.672 1 96.19 171 ALA B O 1
ATOM 4181 N N . GLY B 1 172 ? -7.422 39.188 18.469 1 96.38 172 GLY B N 1
ATOM 4182 C CA . GLY B 1 172 ? -7.203 39.094 19.906 1 96.38 172 GLY B CA 1
ATOM 4183 C C . GLY B 1 172 ? -8.438 38.656 20.672 1 96.38 172 GLY B C 1
ATOM 4184 O O . GLY B 1 172 ? -8.719 39.156 21.766 1 96.38 172 GLY B O 1
ATOM 4185 N N . HIS B 1 173 ? -9.172 37.688 20.078 1 97.56 173 HIS B N 1
ATOM 4186 C CA . HIS B 1 173 ? -10.461 37.312 20.641 1 97.56 173 HIS B CA 1
ATOM 4187 C C . HIS B 1 173 ? -10.375 35.969 21.344 1 97.56 173 HIS B C 1
ATOM 4189 O O . HIS B 1 173 ? -11.391 35.406 21.781 1 97.56 173 HIS B O 1
ATOM 4195 N N . ILE B 1 174 ? -9.242 35.312 21.406 1 97.62 174 ILE B N 1
ATOM 4196 C CA . ILE B 1 174 ? -9.062 34.094 22.188 1 97.62 174 ILE B CA 1
ATOM 4197 C C . ILE B 1 174 ? -8.633 34.438 23.609 1 97.62 174 ILE B C 1
ATOM 4199 O O . ILE B 1 174 ? -7.648 35.156 23.797 1 97.62 174 ILE B O 1
ATOM 4203 N N . PRO B 1 175 ? -9.336 33.969 24.594 1 94.81 175 PRO B N 1
ATOM 4204 C CA . PRO B 1 175 ? -9.039 34.312 25.984 1 94.81 175 PRO B CA 1
ATOM 4205 C C . PRO B 1 175 ? -7.594 34.031 26.375 1 94.81 175 PRO B C 1
ATOM 4207 O O . PRO B 1 175 ? -7.09 32.938 26.094 1 94.81 175 PRO B O 1
ATOM 4210 N N . ASN B 1 176 ? -6.945 35 26.953 1 92.06 176 ASN B N 1
ATOM 4211 C CA . ASN B 1 176 ? -5.602 34.875 27.5 1 92.06 176 ASN B CA 1
ATOM 4212 C C . ASN B 1 176 ? -4.555 34.719 26.391 1 92.06 176 ASN B C 1
ATOM 4214 O O . ASN B 1 176 ? -3.447 34.25 26.656 1 92.06 176 ASN B O 1
ATOM 4218 N N . VAL B 1 177 ? -4.906 35 25.172 1 96 177 VAL B N 1
ATOM 4219 C CA . VAL B 1 177 ? -3.992 35.031 24.031 1 96 177 VAL B CA 1
ATOM 4220 C C . VAL B 1 177 ? -3.93 36.438 23.438 1 96 177 VAL B C 1
ATOM 4222 O O . VAL B 1 177 ? -4.965 37.031 23.141 1 96 177 VAL B O 1
ATOM 4225 N N . PRO B 1 178 ? -2.799 36.969 23.375 1 94.06 178 PRO B N 1
ATOM 4226 C CA . PRO B 1 178 ? -2.717 38.312 22.844 1 94.06 178 PRO B CA 1
ATOM 4227 C C . PRO B 1 178 ? -3.07 38.406 21.359 1 94.06 178 PRO B C 1
ATOM 4229 O O . PRO B 1 178 ? -3.234 37.375 20.719 1 94.06 178 PRO B O 1
ATOM 4232 N N . LYS B 1 179 ? -3.242 39.656 20.953 1 94.69 179 LYS B N 1
ATOM 4233 C CA . LYS B 1 179 ? -3.328 39.906 19.516 1 94.69 179 LYS B CA 1
ATOM 4234 C C . LYS B 1 179 ? -1.96 39.781 18.844 1 94.69 179 LYS B C 1
ATOM 4236 O O . LYS B 1 179 ? -0.939 40.125 19.453 1 94.69 179 LYS B O 1
ATOM 4241 N N . PHE B 1 180 ? -1.946 39.312 17.609 1 95.25 180 PHE B N 1
ATOM 4242 C CA . PHE B 1 180 ? -0.68 39.125 16.906 1 95.25 180 PHE B CA 1
ATOM 4243 C C . PHE B 1 180 ? -0.621 40 15.648 1 95.25 180 PHE B C 1
ATOM 4245 O O . PHE B 1 180 ? -1.617 40.125 14.938 1 95.25 180 PHE B O 1
ATOM 4252 N N . GLN B 1 181 ? 0.487 40.562 15.43 1 91.88 181 GLN B N 1
ATOM 4253 C CA . GLN B 1 181 ? 0.736 41.344 14.227 1 91.88 181 GLN B CA 1
ATOM 4254 C C . GLN B 1 181 ? 0.863 40.438 13 1 91.88 181 GLN B C 1
ATOM 4256 O O . GLN B 1 181 ? 0.395 40.812 11.914 1 91.88 181 GLN B O 1
ATOM 4261 N N . LYS B 1 182 ? 1.557 39.344 13.211 1 96.75 182 LYS B N 1
ATOM 4262 C CA . LYS B 1 182 ? 1.759 38.375 12.125 1 96.75 182 LYS B CA 1
ATOM 4263 C C . LYS B 1 182 ? 1.294 37 12.531 1 96.75 182 LYS B C 1
ATOM 4265 O O . LYS B 1 182 ? 1.478 36.594 13.68 1 96.75 182 LYS B O 1
ATOM 4270 N N . VAL B 1 183 ? 0.666 36.344 11.578 1 98.38 183 VAL B N 1
ATOM 4271 C CA . VAL B 1 183 ? 0.195 34.969 11.75 1 98.38 183 VAL B CA 1
ATOM 4272 C C . VAL B 1 183 ? 0.758 34.094 10.648 1 98.38 183 VAL B C 1
ATOM 4274 O O . VAL B 1 183 ? 0.592 34.375 9.461 1 98.38 183 VAL B O 1
ATOM 4277 N N . LEU B 1 184 ? 1.515 33.094 11.016 1 98.81 184 LEU B N 1
ATOM 4278 C CA . LEU B 1 184 ? 2.055 32.094 10.102 1 98.81 184 LEU B CA 1
ATOM 4279 C C . LEU B 1 184 ? 1.277 30.781 10.203 1 98.81 184 LEU B C 1
ATOM 4281 O O . LEU B 1 184 ? 0.742 30.453 11.266 1 98.81 184 LEU B O 1
ATOM 4285 N N . HIS B 1 185 ? 1.157 30.047 9.125 1 98.94 185 HIS B N 1
ATOM 4286 C CA . HIS B 1 185 ? 0.545 28.719 9.125 1 98.94 185 HIS B CA 1
ATOM 4287 C C . HIS B 1 185 ? 1.569 27.641 8.797 1 98.94 185 HIS B C 1
ATOM 4289 O O . HIS B 1 185 ? 2.215 27.688 7.75 1 98.94 185 HIS B O 1
ATOM 4295 N N . VAL B 1 186 ? 1.748 26.719 9.68 1 98.94 186 VAL B N 1
ATOM 4296 C CA . VAL B 1 186 ? 2.588 25.531 9.492 1 98.94 186 VAL B CA 1
ATOM 4297 C C . VAL B 1 186 ? 1.738 24.281 9.609 1 98.94 186 VAL B C 1
ATOM 4299 O O . VAL B 1 186 ? 1.139 24.016 10.656 1 98.94 186 VAL B O 1
ATOM 4302 N N . GLY B 1 187 ? 1.639 23.531 8.562 1 98.94 187 GLY B N 1
ATOM 4303 C CA . GLY B 1 187 ? 0.86 22.297 8.531 1 98.94 187 GLY B CA 1
ATOM 4304 C C . GLY B 1 187 ? 1.693 21.078 8.211 1 98.94 187 GLY B C 1
ATOM 4305 O O . GLY B 1 187 ? 2.791 21.188 7.664 1 98.94 187 GLY B O 1
ATOM 4306 N N . HIS B 1 188 ? 1.164 19.938 8.57 1 98.88 188 HIS B N 1
ATOM 4307 C CA . HIS B 1 188 ? 1.747 18.656 8.188 1 98.88 188 HIS B CA 1
ATOM 4308 C C . HIS B 1 188 ? 0.744 17.797 7.422 1 98.88 188 HIS B C 1
ATOM 4310 O O . HIS B 1 188 ? -0.373 17.578 7.895 1 98.88 188 HIS B O 1
ATOM 4316 N N . SER B 1 189 ? 1.188 17.266 6.215 1 98.56 189 SER B N 1
ATOM 4317 C CA . SER B 1 189 ? 0.384 16.328 5.445 1 98.56 189 SER B CA 1
ATOM 4318 C C . SER B 1 189 ? -1.022 16.859 5.207 1 98.56 189 SER B C 1
ATOM 4320 O O . SER B 1 189 ? -1.193 17.906 4.578 1 98.56 189 SER B O 1
ATOM 4322 N N . PHE B 1 190 ? -2.045 16.328 5.812 1 98.75 190 PHE B N 1
ATOM 4323 C CA . PHE B 1 190 ? -3.41 16.828 5.699 1 98.75 190 PHE B CA 1
ATOM 4324 C C . PHE B 1 190 ? -3.516 18.234 6.25 1 98.75 190 PHE B C 1
ATOM 4326 O O . PHE B 1 190 ? -4.246 19.078 5.703 1 98.75 190 PHE B O 1
ATOM 4333 N N . GLY B 1 191 ? -2.77 18.578 7.305 1 98.88 191 GLY B N 1
ATOM 4334 C CA . GLY B 1 191 ? -2.695 19.938 7.805 1 98.88 191 GLY B CA 1
ATOM 4335 C C . GLY B 1 191 ? -2.068 20.906 6.816 1 98.88 191 GLY B C 1
ATOM 4336 O O . GLY B 1 191 ? -2.457 22.062 6.75 1 98.88 191 GLY B O 1
ATOM 4337 N N . SER B 1 192 ? -1.098 20.438 6.082 1 98.88 192 SER B N 1
ATOM 4338 C CA . SER B 1 192 ? -0.545 21.25 4.996 1 98.88 192 SER B CA 1
ATOM 4339 C C . SER B 1 192 ? -1.58 21.484 3.902 1 98.88 192 SER B C 1
ATOM 4341 O O . SER B 1 192 ? -1.672 22.578 3.357 1 98.88 192 SER B O 1
ATOM 4343 N N . ILE B 1 193 ? -2.385 20.469 3.633 1 98.81 193 ILE B N 1
ATOM 4344 C CA . ILE B 1 193 ? -3.445 20.594 2.643 1 98.81 193 ILE B CA 1
ATOM 4345 C C . ILE B 1 193 ? -4.453 21.641 3.107 1 98.81 193 ILE B C 1
ATOM 4347 O O . ILE B 1 193 ? -4.867 22.516 2.328 1 98.81 193 ILE B O 1
ATOM 4351 N N . MET B 1 194 ? -4.77 21.594 4.324 1 98.88 194 MET B N 1
ATOM 4352 C CA . MET B 1 194 ? -5.699 22.562 4.895 1 98.88 194 MET B CA 1
ATOM 4353 C C . MET B 1 194 ? -5.117 23.984 4.844 1 98.88 194 MET B C 1
ATOM 4355 O O . MET B 1 194 ? -5.809 24.922 4.473 1 98.88 194 MET B O 1
ATOM 4359 N N . SER B 1 195 ? -3.891 24.109 5.246 1 98.94 195 SER B N 1
ATOM 4360 C CA . SER B 1 195 ? -3.234 25.422 5.23 1 98.94 195 SER B CA 1
ATOM 4361 C C . SER B 1 195 ? -3.121 25.969 3.809 1 98.94 195 SER B C 1
ATOM 4363 O O . SER B 1 195 ? -3.322 27.156 3.58 1 98.94 195 SER B O 1
ATOM 4365 N N . TYR B 1 196 ? -2.801 25.094 2.883 1 98.88 196 TYR B N 1
ATOM 4366 C CA . TYR B 1 196 ? -2.779 25.469 1.472 1 98.88 196 TYR B CA 1
ATOM 4367 C C . TYR B 1 196 ? -4.145 25.984 1.021 1 98.88 196 TYR B C 1
ATOM 4369 O O . TYR B 1 196 ? -4.242 27.047 0.426 1 98.88 196 TYR B O 1
ATOM 4377 N N . ALA B 1 197 ? -5.176 25.203 1.296 1 98.81 197 ALA B N 1
ATOM 4378 C CA . ALA B 1 197 ? -6.531 25.562 0.877 1 98.81 197 ALA B CA 1
ATOM 4379 C C . ALA B 1 197 ? -6.961 26.891 1.484 1 98.81 197 ALA B C 1
ATOM 4381 O O . ALA B 1 197 ? -7.535 27.734 0.796 1 98.81 197 ALA B O 1
ATOM 4382 N N . LEU B 1 198 ? -6.648 27.062 2.734 1 98.88 198 LEU B N 1
ATOM 4383 C CA . LEU B 1 198 ? -6.98 28.312 3.432 1 98.88 198 LEU B CA 1
ATOM 4384 C C . LEU B 1 198 ? -6.363 29.516 2.725 1 98.88 198 LEU B C 1
ATOM 4386 O O . LEU B 1 198 ? -7.059 30.484 2.432 1 98.88 198 LEU B O 1
ATOM 4390 N N . THR B 1 199 ? -5.09 29.453 2.367 1 98.69 199 THR B N 1
ATOM 4391 C CA . THR B 1 199 ? -4.375 30.609 1.823 1 98.69 199 THR B CA 1
ATOM 4392 C C . THR B 1 199 ? -4.68 30.781 0.337 1 98.69 199 THR B C 1
ATOM 4394 O O . THR B 1 199 ? -4.516 31.859 -0.214 1 98.69 199 THR B O 1
ATOM 4397 N N . ALA B 1 200 ? -5.078 29.672 -0.288 1 98.56 200 ALA B N 1
ATOM 4398 C CA . ALA B 1 200 ? -5.562 29.812 -1.659 1 98.56 200 ALA B CA 1
ATOM 4399 C C . ALA B 1 200 ? -6.887 30.562 -1.698 1 98.56 200 ALA B C 1
ATOM 4401 O O . ALA B 1 200 ? -7.117 31.391 -2.596 1 98.56 200 ALA B O 1
ATOM 4402 N N . GLN B 1 201 ? -7.73 30.328 -0.73 1 98.06 201 GLN B N 1
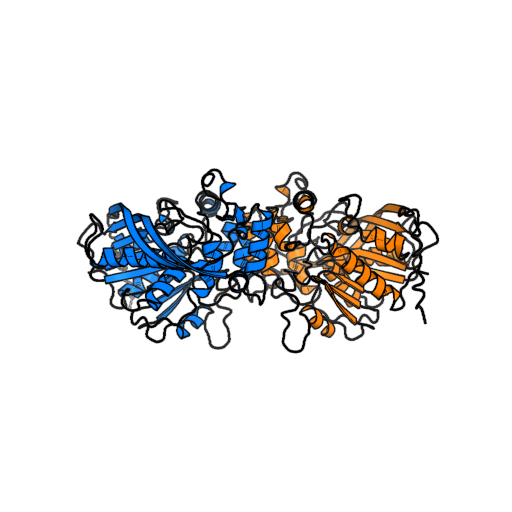ATOM 4403 C CA . GLN B 1 201 ? -9.047 30.953 -0.646 1 98.06 201 GLN B CA 1
ATOM 4404 C C . GLN B 1 201 ? -8.938 32.375 -0.086 1 98.06 201 GLN B C 1
ATOM 4406 O O . GLN B 1 201 ? -9.711 33.25 -0.464 1 98.06 201 GLN B O 1
ATOM 4411 N N . HIS B 1 202 ? -8.031 32.594 0.825 1 98.25 202 HIS B N 1
ATOM 4412 C CA . HIS B 1 202 ? -7.805 33.844 1.505 1 98.25 202 HIS B CA 1
ATOM 4413 C C . HIS B 1 202 ? -6.324 34.219 1.51 1 98.25 202 HIS B C 1
ATOM 4415 O O . HIS B 1 202 ? -5.672 34.156 2.555 1 98.25 202 HIS B O 1
ATOM 4421 N N . PRO B 1 203 ? -5.852 34.75 0.437 1 97.56 203 PRO B N 1
ATOM 4422 C CA . PRO B 1 203 ? -4.41 34.875 0.215 1 97.56 203 PRO B CA 1
ATOM 4423 C C . PRO B 1 203 ? -3.738 35.844 1.186 1 97.56 203 PRO B C 1
ATOM 4425 O O . PRO B 1 203 ? -2.514 35.812 1.327 1 97.56 203 PRO B O 1
ATOM 4428 N N . THR B 1 204 ? -4.512 36.719 1.918 1 97.62 204 THR B N 1
ATOM 4429 C CA . THR B 1 204 ? -3.908 37.719 2.805 1 97.62 204 THR B CA 1
ATOM 4430 C C . THR B 1 204 ? -4.012 37.25 4.262 1 97.62 204 THR B C 1
ATOM 4432 O O . THR B 1 204 ? -3.57 37.969 5.164 1 97.62 204 THR B O 1
ATOM 4435 N N . ILE B 1 205 ? -4.508 36.062 4.477 1 98.25 205 ILE B N 1
ATOM 4436 C CA . ILE B 1 205 ? -4.824 35.625 5.836 1 98.25 205 ILE B CA 1
ATOM 4437 C C . ILE B 1 205 ? -3.545 35.188 6.551 1 98.25 205 ILE B C 1
ATOM 4439 O O . ILE B 1 205 ? -3.49 35.188 7.785 1 98.25 205 ILE B O 1
ATOM 4443 N N . SER B 1 206 ? -2.529 34.844 5.816 1 98.5 206 SER B N 1
ATOM 4444 C CA . SER B 1 206 ? -1.285 34.312 6.379 1 98.5 206 SER B CA 1
ATOM 4445 C C . SER B 1 206 ? -0.098 35.188 5.977 1 98.5 206 SER B C 1
ATOM 4447 O O . SER B 1 206 ? -0.018 35.656 4.84 1 98.5 206 SER B O 1
ATOM 4449 N N . ASP B 1 207 ? 0.856 35.344 6.863 1 98.5 207 ASP B N 1
ATOM 4450 C CA . ASP B 1 207 ? 2.066 36.125 6.59 1 98.5 207 ASP B CA 1
ATOM 4451 C C . ASP B 1 207 ? 3.227 35.188 6.207 1 98.5 207 ASP B C 1
ATOM 4453 O O . ASP B 1 207 ? 4.32 35.656 5.895 1 98.5 207 ASP B O 1
ATOM 4457 N N . GLY B 1 208 ? 3.025 33.938 6.184 1 98.62 208 GLY B N 1
ATOM 4458 C CA . GLY B 1 208 ? 3.992 32.906 5.812 1 98.62 208 GLY B CA 1
ATOM 4459 C C . GLY B 1 208 ? 3.436 31.5 5.91 1 98.62 208 GLY B C 1
ATOM 4460 O O . GLY B 1 208 ? 2.633 31.203 6.797 1 98.62 208 GLY B O 1
ATOM 4461 N N . LEU B 1 209 ? 3.93 30.672 5.059 1 98.69 209 LEU B N 1
ATOM 4462 C CA . LEU B 1 209 ? 3.371 29.328 4.949 1 98.69 209 LEU B CA 1
ATOM 4463 C C . LEU B 1 209 ? 4.473 28.281 4.996 1 98.69 209 LEU B C 1
ATOM 4465 O O . LEU B 1 209 ? 5.43 28.344 4.223 1 98.69 209 LEU B O 1
ATOM 4469 N N . GLY B 1 210 ? 4.461 27.391 5.977 1 98.81 210 GLY B N 1
ATOM 4470 C CA . GLY B 1 210 ? 5.273 26.188 6.039 1 98.81 210 GLY B CA 1
ATOM 4471 C C . GLY B 1 210 ? 4.477 24.906 5.824 1 98.81 210 GLY B C 1
ATOM 4472 O O . GLY B 1 210 ? 3.67 24.531 6.672 1 98.81 210 GLY B O 1
ATOM 4473 N N . LEU B 1 211 ? 4.672 24.219 4.707 1 98.88 211 LEU B N 1
ATOM 4474 C CA . LEU B 1 211 ? 3.941 23 4.355 1 98.88 211 LEU B CA 1
ATOM 4475 C C . LEU B 1 211 ? 4.84 21.766 4.473 1 98.88 211 LEU B C 1
ATOM 4477 O O . LEU B 1 211 ? 5.664 21.516 3.596 1 98.88 211 LEU B O 1
ATOM 4481 N N . THR B 1 212 ? 4.684 21.016 5.574 1 98.88 212 THR B N 1
ATOM 4482 C CA . THR B 1 212 ? 5.531 19.859 5.816 1 98.88 212 THR B CA 1
ATOM 4483 C C . THR B 1 212 ? 4.836 18.578 5.363 1 98.88 212 THR B C 1
ATOM 4485 O O . THR B 1 212 ? 3.619 18.438 5.5 1 98.88 212 THR B O 1
ATOM 4488 N N . GLY B 1 213 ? 5.648 17.641 4.797 1 98.56 213 GLY B N 1
ATOM 4489 C CA . GLY B 1 213 ? 5.059 16.406 4.27 1 98.56 213 GLY B CA 1
ATOM 4490 C C . GLY B 1 213 ? 4.012 16.672 3.201 1 98.56 213 GLY B C 1
ATOM 4491 O O . GLY B 1 213 ? 2.881 16.188 3.301 1 98.56 213 GLY B O 1
ATOM 4492 N N . PHE B 1 214 ? 4.469 17.438 2.166 1 98.19 214 PHE B N 1
ATOM 4493 C CA . PHE B 1 214 ? 3.471 17.906 1.213 1 98.19 214 PHE B CA 1
ATOM 4494 C C . PHE B 1 214 ? 4.078 18.062 -0.176 1 98.19 214 PHE B C 1
ATOM 4496 O O . PHE B 1 214 ? 5.246 18.438 -0.31 1 98.19 214 PHE B O 1
ATOM 4503 N N . SER B 1 215 ? 3.342 17.812 -1.152 1 97.19 215 SER B N 1
ATOM 4504 C CA . SER B 1 215 ? 3.434 18.234 -2.547 1 97.19 215 SER B CA 1
ATOM 4505 C C . SER B 1 215 ? 2.088 18.109 -3.254 1 97.19 215 SER B C 1
ATOM 4507 O O . SER B 1 215 ? 1.118 17.609 -2.67 1 97.19 215 SER B O 1
ATOM 4509 N N . GLN B 1 216 ? 2.033 18.578 -4.508 1 95.88 216 GLN B N 1
ATOM 4510 C CA . GLN B 1 216 ? 0.827 18.406 -5.309 1 95.88 216 GLN B CA 1
ATOM 4511 C C . GLN B 1 216 ? 0.776 17 -5.922 1 95.88 216 GLN B C 1
ATOM 4513 O O . GLN B 1 216 ? -0.237 16.609 -6.508 1 95.88 216 GLN B O 1
ATOM 4518 N N . ASN B 1 217 ? 1.793 16.219 -5.754 1 94.75 217 ASN B N 1
ATOM 4519 C CA . ASN B 1 217 ? 1.853 14.922 -6.402 1 94.75 217 ASN B CA 1
ATOM 4520 C C . ASN B 1 217 ? 0.968 13.898 -5.691 1 94.75 217 ASN B C 1
ATOM 4522 O O . ASN B 1 217 ? 1.123 13.664 -4.488 1 94.75 217 ASN B O 1
ATOM 4526 N N . GLY B 1 218 ? 0.079 13.289 -6.387 1 93.19 218 GLY B N 1
ATOM 4527 C CA . GLY B 1 218 ? -0.834 12.312 -5.809 1 93.19 218 GLY B CA 1
ATOM 4528 C C . GLY B 1 218 ? -0.619 10.906 -6.332 1 93.19 218 GLY B C 1
ATOM 4529 O O . GLY B 1 218 ? -1.423 10.008 -6.07 1 93.19 218 GLY B O 1
ATOM 4530 N N . SER B 1 219 ? 0.48 10.641 -7.066 1 93.5 219 SER B N 1
ATOM 4531 C CA . SER B 1 219 ? 0.684 9.398 -7.797 1 93.5 219 SER B CA 1
ATOM 4532 C C . SER B 1 219 ? 0.846 8.219 -6.84 1 93.5 219 SER B C 1
ATOM 4534 O O . SER B 1 219 ? 0.689 7.062 -7.238 1 93.5 219 SER B O 1
ATOM 4536 N N . PHE B 1 220 ? 1.121 8.492 -5.543 1 96.12 220 PHE B N 1
ATOM 4537 C CA . PHE B 1 220 ? 1.502 7.41 -4.637 1 96.12 220 PHE B CA 1
ATOM 4538 C C . PHE B 1 220 ? 0.511 7.301 -3.484 1 96.12 220 PHE B C 1
ATOM 4540 O O . PHE B 1 220 ? 0.798 6.656 -2.473 1 96.12 220 PHE B O 1
ATOM 4547 N N . ILE B 1 221 ? -0.634 7.949 -3.609 1 95.25 221 ILE B N 1
ATOM 4548 C CA . ILE B 1 221 ? -1.61 7.988 -2.527 1 95.25 221 ILE B CA 1
ATOM 4549 C C . ILE B 1 221 ? -2.096 6.574 -2.217 1 95.25 221 ILE B C 1
ATOM 4551 O O . ILE B 1 221 ? -2.389 6.254 -1.062 1 95.25 221 ILE B O 1
ATOM 4555 N N . ALA B 1 222 ? -2.213 5.676 -3.309 1 96.88 222 ALA B N 1
ATOM 4556 C CA . ALA B 1 222 ? -2.666 4.305 -3.098 1 96.88 222 ALA B CA 1
ATOM 4557 C C . ALA B 1 222 ? -1.715 3.547 -2.178 1 96.88 222 ALA B C 1
ATOM 4559 O O . ALA B 1 222 ? -2.145 2.699 -1.393 1 96.88 222 ALA B O 1
ATOM 4560 N N . GLU B 1 223 ? -0.388 3.812 -2.283 1 97 223 GLU B N 1
ATOM 4561 C CA . GLU B 1 223 ? 0.583 3.191 -1.387 1 97 223 GLU B CA 1
ATOM 4562 C C . GLU B 1 223 ? 0.286 3.531 0.071 1 97 223 GLU B C 1
ATOM 4564 O O . GLU B 1 223 ? 0.341 2.66 0.941 1 97 223 GLU B O 1
ATOM 4569 N N . PHE B 1 224 ? -0.027 4.793 0.288 1 96.69 224 PHE B N 1
ATOM 4570 C CA . PHE B 1 224 ? -0.36 5.27 1.625 1 96.69 224 PHE B CA 1
ATOM 4571 C C . PHE B 1 224 ? -1.67 4.66 2.107 1 96.69 224 PHE B C 1
ATOM 4573 O O . PHE B 1 224 ? -1.75 4.152 3.229 1 96.69 224 PHE B O 1
ATOM 4580 N N . LEU B 1 225 ? -2.719 4.703 1.277 1 97.88 225 LEU B N 1
ATOM 4581 C CA . LEU B 1 225 ? -4.031 4.176 1.636 1 97.88 225 LEU B CA 1
ATOM 4582 C C . LEU B 1 225 ? -3.947 2.688 1.962 1 97.88 225 LEU B C 1
ATOM 4584 O O . LEU B 1 225 ? -4.391 2.256 3.029 1 97.88 225 LEU B O 1
ATOM 4588 N N . ASN B 1 226 ? -3.324 1.915 1.075 1 97.94 226 ASN B N 1
ATOM 4589 C CA . ASN B 1 226 ? -3.203 0.477 1.29 1 97.94 226 ASN B CA 1
ATOM 4590 C C . ASN B 1 226 ? -2.311 0.162 2.488 1 97.94 226 ASN B C 1
ATOM 4592 O O . ASN B 1 226 ? -2.607 -0.745 3.268 1 97.94 226 ASN B O 1
ATOM 4596 N N . GLY B 1 227 ? -1.237 0.891 2.627 1 98.25 227 GLY B N 1
ATOM 4597 C CA . GLY B 1 227 ? -0.265 0.635 3.678 1 98.25 227 GLY B CA 1
ATOM 4598 C C . GLY B 1 227 ? -0.85 0.747 5.074 1 98.25 227 GLY B C 1
ATOM 4599 O O . GLY B 1 227 ? -0.394 0.073 6 1 98.25 227 GLY B O 1
ATOM 4600 N N . ASN B 1 228 ? -1.853 1.561 5.242 1 98.38 228 ASN B N 1
ATOM 4601 C CA . ASN B 1 228 ? -2.404 1.806 6.57 1 98.38 228 ASN B CA 1
ATOM 4602 C C . ASN B 1 228 ? -3.26 0.636 7.047 1 98.38 228 ASN B C 1
ATOM 4604 O O . ASN B 1 228 ? -3.537 0.51 8.242 1 98.38 228 ASN B O 1
ATOM 4608 N N . ASN B 1 229 ? -3.787 -0.236 6.109 1 98.31 229 ASN B N 1
ATOM 4609 C CA . ASN B 1 229 ? -4.66 -1.337 6.508 1 98.31 229 ASN B CA 1
ATOM 4610 C C . ASN B 1 229 ? -5.762 -0.868 7.453 1 98.31 229 ASN B C 1
ATOM 4612 O O . ASN B 1 229 ? -5.957 -1.448 8.523 1 98.31 229 ASN B O 1
ATOM 4616 N N . PHE B 1 230 ? -6.539 0.165 6.984 1 98.69 230 PHE B N 1
ATOM 4617 C CA . PHE B 1 230 ? -7.52 0.805 7.852 1 98.69 230 PHE B CA 1
ATOM 4618 C C . PHE B 1 230 ? -8.602 -0.184 8.266 1 98.69 230 PHE B C 1
ATOM 4620 O O . PHE B 1 230 ? -9.031 -1.014 7.465 1 98.69 230 PHE B O 1
ATOM 4627 N N . ARG B 1 231 ? -9.086 -0.027 9.453 1 98 231 ARG B N 1
ATOM 4628 C CA . ARG B 1 231 ? -10.312 -0.618 9.977 1 98 231 ARG B CA 1
ATOM 4629 C C . ARG B 1 231 ? -11.18 0.434 10.664 1 98 231 ARG B C 1
ATOM 4631 O O . ARG B 1 231 ? -10.766 1.588 10.805 1 98 231 ARG B O 1
ATOM 4638 N N . GLN B 1 232 ? -12.383 -0.003 11.047 1 98.69 232 GLN B N 1
ATOM 4639 C CA . GLN B 1 232 ? -13.203 0.891 11.859 1 98.69 232 GLN B CA 1
ATOM 4640 C C . GLN B 1 232 ? -12.492 1.253 13.156 1 98.69 232 GLN B C 1
ATOM 4642 O O . GLN B 1 232 ? -12.023 0.372 13.883 1 98.69 232 GLN B O 1
ATOM 4647 N N . ALA B 1 233 ? -12.453 2.523 13.406 1 98.62 233 ALA B N 1
ATOM 4648 C CA . ALA B 1 233 ? -11.727 2.994 14.586 1 98.62 233 ALA B CA 1
ATOM 4649 C C . ALA B 1 233 ? -12.383 2.488 15.867 1 98.62 233 ALA B C 1
ATOM 4651 O O . ALA B 1 233 ? -11.695 2.203 16.844 1 98.62 233 ALA B O 1
ATOM 4652 N N . ASN B 1 234 ? -13.703 2.354 15.883 1 98.06 234 ASN B N 1
ATOM 4653 C CA . ASN B 1 234 ? -14.398 2.006 17.109 1 98.06 234 ASN B CA 1
ATOM 4654 C C . ASN B 1 234 ? -14.156 0.554 17.516 1 98.06 234 ASN B C 1
ATOM 4656 O O . ASN B 1 234 ? -14.672 0.085 18.531 1 98.06 234 ASN B O 1
ATOM 4660 N N . ALA B 1 235 ? -13.391 -0.194 16.703 1 95.44 235 ALA B N 1
ATOM 4661 C CA . ALA B 1 235 ? -12.906 -1.515 17.094 1 95.44 235 ALA B CA 1
ATOM 4662 C C . ALA B 1 235 ? -11.867 -1.406 18.219 1 95.44 235 ALA B C 1
ATOM 4664 O O . ALA B 1 235 ? -11.586 -2.387 18.906 1 95.44 235 ALA B O 1
ATOM 4665 N N . PHE B 1 236 ? -11.258 -0.289 18.359 1 96.19 236 PHE B N 1
ATOM 4666 C CA . PHE B 1 236 ? -10.273 -0.04 19.406 1 96.19 236 PHE B CA 1
ATOM 4667 C C . PHE B 1 236 ? -10.93 0.609 20.625 1 96.19 236 PHE B C 1
ATOM 4669 O O . PHE B 1 236 ? -11.758 1.51 20.484 1 96.19 236 PHE B O 1
ATOM 4676 N N . PRO B 1 237 ? -10.508 0.234 21.812 1 96.19 237 PRO B N 1
ATOM 4677 C CA . PRO B 1 237 ? -11.172 0.72 23.016 1 96.19 237 PRO B CA 1
ATOM 4678 C C . PRO B 1 237 ? -11.109 2.24 23.156 1 96.19 237 PRO B C 1
ATOM 4680 O O . PRO B 1 237 ? -12.086 2.861 23.594 1 96.19 237 PRO B O 1
ATOM 4683 N N . GLN B 1 238 ? -10.055 2.84 22.75 1 94.75 238 GLN B N 1
ATOM 4684 C CA . GLN B 1 238 ? -9.883 4.273 22.938 1 94.75 238 GLN B CA 1
ATOM 4685 C C . GLN B 1 238 ? -10.812 5.07 22.031 1 94.75 238 GLN B C 1
ATOM 4687 O O . GLN B 1 238 ? -11.016 6.27 22.234 1 94.75 238 GLN B O 1
ATOM 4692 N N . PHE B 1 239 ? -11.414 4.375 21 1 97.56 239 PHE B N 1
ATOM 4693 C CA . PHE B 1 239 ? -12.289 5.043 20.047 1 97.56 239 PHE B CA 1
ATOM 4694 C C . PHE B 1 239 ? -13.68 4.414 20.047 1 97.56 239 PHE B C 1
ATOM 4696 O O . PHE B 1 239 ? -14.438 4.57 19.094 1 97.56 239 PHE B O 1
ATOM 4703 N N . ALA B 1 240 ? -14.047 3.676 21.062 1 97.25 240 ALA B N 1
ATOM 4704 C CA . ALA B 1 240 ? -15.25 2.857 21.141 1 97.25 240 ALA B CA 1
ATOM 4705 C C . ALA B 1 240 ? -16.5 3.711 20.953 1 97.25 240 ALA B C 1
ATOM 4707 O O . ALA B 1 240 ? -17.531 3.229 20.469 1 97.25 240 ALA B O 1
ATOM 4708 N N . GLN B 1 241 ? -16.422 4.996 21.266 1 96.94 241 GLN B N 1
ATOM 4709 C CA . GLN B 1 241 ? -17.609 5.848 21.25 1 96.94 241 GLN B CA 1
ATOM 4710 C C . GLN B 1 241 ? -17.781 6.539 19.906 1 96.94 241 GLN B C 1
ATOM 4712 O O . GLN B 1 241 ? -18.781 7.203 19.656 1 96.94 241 GLN B O 1
ATOM 4717 N N . LEU B 1 242 ? -16.797 6.449 19.016 1 98.31 242 LEU B N 1
ATOM 4718 C CA . LEU B 1 242 ? -16.906 7.066 17.703 1 98.31 242 LEU B CA 1
ATOM 4719 C C . LEU B 1 242 ? -17.828 6.266 16.797 1 98.31 242 LEU B C 1
ATOM 4721 O O . LEU B 1 242 ? -17.859 5.035 16.859 1 98.31 242 LEU B O 1
ATOM 4725 N N . PRO B 1 243 ? -18.609 6.973 16.016 1 98.25 243 PRO B N 1
ATOM 4726 C CA . PRO B 1 243 ? -19.438 6.246 15.062 1 98.25 243 PRO B CA 1
ATOM 4727 C C . PRO B 1 243 ? -18.625 5.555 13.969 1 98.25 243 PRO B C 1
ATOM 4729 O O . PRO B 1 243 ? -17.422 5.832 13.82 1 98.25 243 PRO B O 1
ATOM 4732 N N . LYS B 1 244 ? -19.328 4.641 13.211 1 98.56 244 LYS B N 1
ATOM 4733 C CA . LYS B 1 244 ? -18.703 4.086 12.008 1 98.56 244 LYS B CA 1
ATOM 4734 C C . LYS B 1 244 ? -18.375 5.188 11.008 1 98.56 244 LYS B C 1
ATOM 4736 O O . LYS B 1 244 ? -19.109 6.172 10.891 1 98.56 244 LYS B O 1
ATOM 4741 N N . GLY B 1 245 ? -17.266 4.988 10.336 1 98.81 245 GLY B N 1
ATOM 4742 C CA . GLY B 1 245 ? -16.828 5.973 9.359 1 98.81 245 GLY B CA 1
ATOM 4743 C C . GLY B 1 245 ? -15.555 6.68 9.766 1 98.81 245 GLY B C 1
ATOM 4744 O O . GLY B 1 245 ? -14.961 7.414 8.969 1 98.81 245 GLY B O 1
ATOM 4745 N N . TYR B 1 246 ? -15.18 6.484 11.047 1 98.94 246 TYR B N 1
ATOM 4746 C CA . TYR B 1 246 ? -13.82 6.789 11.469 1 98.94 246 TYR B CA 1
ATOM 4747 C C . TYR B 1 246 ? -12.914 5.57 11.32 1 98.94 246 TYR B C 1
ATOM 4749 O O . TYR B 1 246 ? -13.281 4.465 11.727 1 98.94 246 TYR B O 1
ATOM 4757 N N . PHE B 1 247 ? -11.742 5.773 10.719 1 98.88 247 PHE B N 1
ATOM 4758 C CA . PHE B 1 247 ? -10.836 4.664 10.445 1 98.88 247 PHE B CA 1
ATOM 4759 C C . PHE B 1 247 ? -9.523 4.836 11.195 1 98.88 247 PHE B C 1
ATOM 4761 O O . PHE B 1 247 ? -9.07 5.965 11.414 1 98.88 247 PHE B O 1
ATOM 4768 N N . ALA B 1 248 ? -8.891 3.791 11.562 1 98.56 248 ALA B N 1
ATOM 4769 C CA . ALA B 1 248 ? -7.555 3.752 12.148 1 98.56 248 ALA B CA 1
ATOM 4770 C C . ALA B 1 248 ? -6.766 2.551 11.633 1 98.56 248 ALA B C 1
ATOM 4772 O O . ALA B 1 248 ? -7.352 1.551 11.203 1 98.56 248 ALA B O 1
ATOM 4773 N N . PRO B 1 249 ? -5.438 2.643 11.578 1 98.06 249 PRO B N 1
ATOM 4774 C CA . PRO B 1 249 ? -4.637 1.508 11.109 1 98.06 249 PRO B CA 1
ATOM 4775 C C . PRO B 1 249 ? -4.844 0.253 11.961 1 98.06 249 PRO B C 1
ATOM 4777 O O . PRO B 1 249 ? -4.996 0.345 13.18 1 98.06 249 PRO B O 1
ATOM 4780 N N . ALA B 1 250 ? -4.711 -0.858 11.297 1 97 250 ALA B N 1
ATOM 4781 C CA . ALA B 1 250 ? -4.977 -2.139 11.945 1 97 250 ALA B CA 1
ATOM 4782 C C . ALA B 1 250 ? -3.744 -2.641 12.695 1 97 250 ALA B C 1
ATOM 4784 O O . ALA B 1 250 ? -3.852 -3.504 13.57 1 97 250 ALA B O 1
ATOM 4785 N N . SER B 1 251 ? -2.57 -2.121 12.352 1 96.69 251 SER B N 1
ATOM 4786 C CA . SER B 1 251 ? -1.347 -2.686 12.914 1 96.69 251 SER B CA 1
ATOM 4787 C C . SER B 1 251 ? -0.229 -1.648 12.961 1 96.69 251 SER B C 1
ATOM 4789 O O . SER B 1 251 ? -0.319 -0.603 12.312 1 96.69 251 SER B O 1
ATOM 4791 N N . GLU B 1 252 ? 0.837 -1.981 13.719 1 97.69 252 GLU B N 1
ATOM 4792 C CA . GLU B 1 252 ? 2.018 -1.128 13.805 1 97.69 252 GLU B CA 1
ATOM 4793 C C . GLU B 1 252 ? 2.701 -0.996 12.445 1 97.69 252 GLU B C 1
ATOM 4795 O O . GLU B 1 252 ? 3.279 0.048 12.133 1 97.69 252 GLU B O 1
ATOM 4800 N N . GLN B 1 253 ? 2.594 -2.053 11.633 1 98.19 253 GLN B N 1
ATOM 4801 C CA . GLN B 1 253 ? 3.201 -2.023 10.305 1 98.19 253 GLN B CA 1
ATOM 4802 C C . GLN B 1 253 ? 2.648 -0.872 9.477 1 98.19 253 GLN B C 1
ATOM 4804 O O . GLN B 1 253 ? 3.404 -0.165 8.805 1 98.19 253 GLN B O 1
ATOM 4809 N N . GLY B 1 254 ? 1.313 -0.717 9.562 1 98.12 254 GLY B N 1
ATOM 4810 C CA . GLY B 1 254 ? 0.697 0.361 8.812 1 98.12 254 GLY B CA 1
ATOM 4811 C C . GLY B 1 254 ? 1.205 1.734 9.203 1 98.12 254 GLY B C 1
ATOM 4812 O O . GLY B 1 254 ? 1.455 2.582 8.344 1 98.12 254 GLY B O 1
ATOM 4813 N N . VAL B 1 255 ? 1.426 1.946 10.477 1 98.19 255 VAL B N 1
ATOM 4814 C CA . VAL B 1 255 ? 1.942 3.205 11 1 98.19 255 VAL B CA 1
ATOM 4815 C C . VAL B 1 255 ? 3.383 3.406 10.539 1 98.19 255 VAL B C 1
ATOM 4817 O O . VAL B 1 255 ? 3.742 4.484 10.055 1 98.19 255 VAL B O 1
ATOM 4820 N N . GLN B 1 256 ? 4.156 2.402 10.633 1 98.62 256 GLN B N 1
ATOM 4821 C CA . GLN B 1 256 ? 5.555 2.5 10.234 1 98.62 256 GLN B CA 1
ATOM 4822 C C . GLN B 1 256 ? 5.684 2.795 8.742 1 98.62 256 GLN B C 1
ATOM 4824 O O . GLN B 1 256 ? 6.43 3.689 8.344 1 98.62 256 GLN B O 1
ATOM 4829 N N . LEU B 1 257 ? 4.949 2.082 7.91 1 98.38 257 LEU B N 1
ATOM 4830 C CA . LEU B 1 257 ? 4.996 2.26 6.461 1 98.38 257 LEU B CA 1
ATOM 4831 C C . LEU B 1 257 ? 4.629 3.689 6.078 1 98.38 257 LEU B C 1
ATOM 4833 O O . LEU B 1 257 ? 5.219 4.262 5.16 1 98.38 257 LEU B O 1
ATOM 4837 N N . SER B 1 258 ? 3.709 4.238 6.812 1 97.5 258 SER B N 1
ATOM 4838 C CA . SER B 1 258 ? 3.125 5.516 6.414 1 97.5 258 SER B CA 1
ATOM 4839 C C . SER B 1 258 ? 3.965 6.688 6.91 1 97.5 258 SER B C 1
ATOM 4841 O O . SER B 1 258 ? 3.982 7.75 6.289 1 97.5 258 SER B O 1
ATOM 4843 N N . PHE B 1 259 ? 4.75 6.48 8.039 1 98.5 259 PHE B N 1
ATOM 4844 C CA . PHE B 1 259 ? 5.23 7.703 8.672 1 98.5 259 PHE B CA 1
ATOM 4845 C C . PHE B 1 259 ? 6.715 7.598 9 1 98.5 259 PHE B C 1
ATOM 4847 O O . PHE B 1 259 ? 7.375 8.609 9.258 1 98.5 259 PHE B O 1
ATOM 4854 N N . LEU B 1 260 ? 7.27 6.387 9.023 1 98.56 260 LEU B N 1
ATOM 4855 C CA . LEU B 1 260 ? 8.625 6.23 9.547 1 98.56 260 LEU B CA 1
ATOM 4856 C C . LEU B 1 260 ? 9.562 5.684 8.469 1 98.56 260 LEU B C 1
ATOM 4858 O O . LEU B 1 260 ? 9.102 5.207 7.43 1 98.56 260 LEU B O 1
ATOM 4862 N N . SER B 1 261 ? 10.828 5.832 8.625 1 97.25 261 SER B N 1
ATOM 4863 C CA . SER B 1 261 ? 11.797 5.406 7.629 1 97.25 261 SER B CA 1
ATOM 4864 C C . SER B 1 261 ? 12.867 4.5 8.25 1 97.25 261 SER B C 1
ATOM 4866 O O . SER B 1 261 ? 13.156 4.598 9.438 1 97.25 261 SER B O 1
ATOM 4868 N N . PRO B 1 262 ? 13.414 3.656 7.418 1 97 262 PRO B N 1
ATOM 4869 C CA . PRO B 1 262 ? 14.484 2.775 7.895 1 97 262 PRO B CA 1
ATOM 4870 C C . PRO B 1 262 ? 15.656 3.545 8.516 1 97 262 PRO B C 1
ATOM 4872 O O . PRO B 1 262 ? 16.297 4.355 7.84 1 97 262 PRO B O 1
ATOM 4875 N N . GLY B 1 263 ? 15.883 3.277 9.812 1 96.69 263 GLY B N 1
ATOM 4876 C CA . GLY B 1 263 ? 17.078 3.775 10.461 1 96.69 263 GLY B CA 1
ATOM 4877 C C . GLY B 1 263 ? 16.938 5.191 10.992 1 96.69 263 GLY B C 1
ATOM 4878 O O . GLY B 1 263 ? 17.859 5.742 11.578 1 96.69 263 GLY B O 1
ATOM 4879 N N . ASP B 1 264 ? 15.781 5.809 10.898 1 98.12 264 ASP B N 1
ATOM 4880 C CA . ASP B 1 264 ? 15.672 7.223 11.242 1 98.12 264 ASP B CA 1
ATOM 4881 C C . ASP B 1 264 ? 14.594 7.453 12.305 1 98.12 264 ASP B C 1
ATOM 4883 O O . ASP B 1 264 ? 13.898 8.469 12.273 1 98.12 264 ASP B O 1
ATOM 4887 N N . PHE B 1 265 ? 14.391 6.445 13.172 1 98.19 265 PHE B N 1
ATOM 4888 C CA . PHE B 1 265 ? 13.461 6.664 14.273 1 98.19 265 PHE B CA 1
ATOM 4889 C C . PHE B 1 265 ? 13.789 5.75 15.445 1 98.19 265 PHE B C 1
ATOM 4891 O O . PHE B 1 265 ? 14.461 4.727 15.273 1 98.19 265 PHE B O 1
ATOM 4898 N N . ASP B 1 266 ? 13.414 6.164 16.656 1 97.94 266 ASP B N 1
ATOM 4899 C CA . ASP B 1 266 ? 13.516 5.328 17.844 1 97.94 266 ASP B CA 1
ATOM 4900 C C . ASP B 1 266 ? 12.469 4.215 17.828 1 97.94 266 ASP B C 1
ATOM 4902 O O . ASP B 1 266 ? 11.266 4.48 17.906 1 97.94 266 ASP B O 1
ATOM 4906 N N . PRO B 1 267 ? 12.898 2.941 17.703 1 97.38 267 PRO B N 1
ATOM 4907 C CA . PRO B 1 267 ? 11.93 1.851 17.609 1 97.38 267 PRO B CA 1
ATOM 4908 C C . PRO B 1 267 ? 10.938 1.832 18.766 1 97.38 267 PRO B C 1
ATOM 4910 O O . PRO B 1 267 ? 9.812 1.356 18.609 1 97.38 267 PRO B O 1
ATOM 4913 N N . ALA B 1 268 ? 11.312 2.412 19.875 1 97.38 268 ALA B N 1
ATOM 4914 C CA . ALA B 1 268 ? 10.422 2.447 21.031 1 97.38 268 ALA B CA 1
ATOM 4915 C C . ALA B 1 268 ? 9.25 3.393 20.781 1 97.38 268 ALA B C 1
ATOM 4917 O O . ALA B 1 268 ? 8.25 3.35 21.516 1 97.38 268 ALA B O 1
ATOM 4918 N N . LEU B 1 269 ? 9.359 4.203 19.781 1 97.56 269 LEU B N 1
ATOM 4919 C CA . LEU B 1 269 ? 8.32 5.172 19.453 1 97.56 269 LEU B CA 1
ATOM 4920 C C . LEU B 1 269 ? 7.141 4.492 18.766 1 97.56 269 LEU B C 1
ATOM 4922 O O . LEU B 1 269 ? 5.996 4.918 18.922 1 97.56 269 LEU B O 1
ATOM 4926 N N . LEU B 1 270 ? 7.387 3.428 18.062 1 98.12 270 LEU B N 1
ATOM 4927 C CA . LEU B 1 270 ? 6.395 2.836 17.156 1 98.12 270 LEU B CA 1
ATOM 4928 C C . LEU B 1 270 ? 5.191 2.328 17.953 1 98.12 270 LEU B C 1
ATOM 4930 O O . LEU B 1 270 ? 4.051 2.674 17.641 1 98.12 270 LEU B O 1
ATOM 4934 N N . PRO B 1 271 ? 5.371 1.538 19.047 1 97.31 271 PRO B N 1
ATOM 4935 C CA . PRO B 1 271 ? 4.191 1.103 19.797 1 97.31 271 PRO B CA 1
ATOM 4936 C C . PRO B 1 271 ? 3.43 2.266 20.422 1 97.31 271 PRO B C 1
ATOM 4938 O O . PRO B 1 271 ? 2.201 2.223 20.531 1 97.31 271 PRO B O 1
ATOM 4941 N N . VAL B 1 272 ? 4.141 3.307 20.812 1 95.75 272 VAL B N 1
ATOM 4942 C CA . VAL B 1 272 ? 3.512 4.48 21.406 1 95.75 272 VAL B CA 1
ATOM 4943 C C . VAL B 1 272 ? 2.68 5.215 20.359 1 95.75 272 VAL B C 1
ATOM 4945 O O . VAL B 1 272 ? 1.534 5.59 20.625 1 95.75 272 VAL B O 1
ATOM 4948 N N . PHE B 1 273 ? 3.268 5.344 19.234 1 95.88 273 PHE B N 1
ATOM 4949 C CA . PHE B 1 273 ? 2.586 6.031 18.141 1 95.88 273 PHE B CA 1
ATOM 4950 C C . PHE B 1 273 ? 1.35 5.254 17.703 1 95.88 273 PHE B C 1
ATOM 4952 O O . PHE B 1 273 ? 0.284 5.84 17.5 1 95.88 273 PHE B O 1
ATOM 4959 N N . PHE B 1 274 ? 1.437 3.945 17.609 1 96.88 274 PHE B N 1
ATOM 4960 C CA . PHE B 1 274 ? 0.295 3.127 17.219 1 96.88 274 PHE B CA 1
ATOM 4961 C C . PHE B 1 274 ? -0.84 3.264 18.234 1 96.88 274 PHE B C 1
ATOM 4963 O O . PHE B 1 274 ? -2.002 3.414 17.844 1 96.88 274 PHE B O 1
ATOM 4970 N N . LYS B 1 275 ? -0.518 3.27 19.484 1 95.44 275 LYS B N 1
ATOM 4971 C CA . LYS B 1 275 ? -1.52 3.303 20.547 1 95.44 275 LYS B CA 1
ATOM 4972 C C . LYS B 1 275 ? -2.154 4.684 20.656 1 95.44 275 LYS B C 1
ATOM 4974 O O . LYS B 1 275 ? -3.352 4.805 20.938 1 95.44 275 LYS B O 1
ATOM 4979 N N . SER B 1 276 ? -1.329 5.75 20.406 1 95.19 276 SER B N 1
ATOM 4980 C CA . SER B 1 276 ? -1.812 7.105 20.672 1 95.19 276 SER B CA 1
ATOM 4981 C C . SER B 1 276 ? -2.309 7.766 19.391 1 95.19 276 SER B C 1
ATOM 4983 O O . SER B 1 276 ? -2.855 8.867 19.422 1 95.19 276 SER B O 1
ATOM 4985 N N . GLY B 1 277 ? -2.064 7.117 18.203 1 97.25 277 GLY B N 1
ATOM 4986 C CA . GLY B 1 277 ? -2.514 7.676 16.938 1 97.25 277 GLY B CA 1
ATOM 4987 C C . GLY B 1 277 ? -3.996 7.996 16.922 1 97.25 277 GLY B C 1
ATOM 4988 O O . GLY B 1 277 ? -4.754 7.512 17.766 1 97.25 277 GLY B O 1
ATOM 4989 N N . GLN B 1 278 ? -4.414 8.859 16.016 1 98.44 278 GLN B N 1
ATOM 4990 C CA . GLN B 1 278 ? -5.789 9.336 15.898 1 98.44 278 GLN B CA 1
ATOM 4991 C C . GLN B 1 278 ? -6.43 8.859 14.602 1 98.44 278 GLN B C 1
ATOM 4993 O O . GLN B 1 278 ? -5.73 8.547 13.633 1 98.44 278 GLN B O 1
ATOM 4998 N N . PRO B 1 279 ? -7.762 8.766 14.539 1 98.56 279 PRO B N 1
ATOM 4999 C CA . PRO B 1 279 ? -8.445 8.258 13.352 1 98.56 279 PRO B CA 1
ATOM 5000 C C . PRO B 1 279 ? -8.555 9.305 12.242 1 98.56 279 PRO B C 1
ATOM 5002 O O . PRO B 1 279 ? -8.117 10.445 12.414 1 98.56 279 PRO B O 1
ATOM 5005 N N . VAL B 1 280 ? -9.016 8.906 11.141 1 98.81 280 VAL B N 1
ATOM 5006 C CA . VAL B 1 280 ? -9.391 9.727 9.992 1 98.81 280 VAL B CA 1
ATOM 5007 C C . VAL B 1 280 ? -10.836 9.438 9.594 1 98.81 280 VAL B C 1
ATOM 5009 O O . VAL B 1 280 ? -11.305 8.297 9.711 1 98.81 280 VAL B O 1
ATOM 5012 N N . THR B 1 281 ? -11.562 10.398 9.156 1 98.88 281 THR B N 1
ATOM 5013 C CA . THR B 1 281 ? -12.93 10.133 8.727 1 98.88 281 THR B CA 1
ATOM 5014 C C . THR B 1 281 ? -12.977 9.789 7.238 1 98.88 281 THR B C 1
ATOM 5016 O O . THR B 1 281 ? -12.125 10.234 6.465 1 98.88 281 THR B O 1
ATOM 5019 N N . ILE B 1 282 ? -13.969 9.031 6.809 1 98.88 282 ILE B N 1
ATOM 5020 C CA . ILE B 1 282 ? -14.203 8.742 5.398 1 98.88 282 ILE B CA 1
ATOM 5021 C C . ILE B 1 282 ? -14.414 10.047 4.637 1 98.88 282 ILE B C 1
ATOM 5023 O O . ILE B 1 282 ? -14 10.18 3.482 1 98.88 282 ILE B O 1
ATOM 5027 N N . GLY B 1 283 ? -15.039 11.055 5.223 1 98.88 283 GLY B N 1
ATOM 5028 C CA . GLY B 1 283 ? -15.211 12.359 4.598 1 98.88 283 GLY B CA 1
ATOM 5029 C C . GLY B 1 283 ? -13.898 13.055 4.293 1 98.88 283 GLY B C 1
ATOM 5030 O O . GLY B 1 283 ? -13.734 13.648 3.227 1 98.88 283 GLY B O 1
ATOM 5031 N N . GLU B 1 284 ? -12.969 12.984 5.242 1 98.75 284 GLU B N 1
ATOM 5032 C CA . GLU B 1 284 ? -11.641 13.539 5.012 1 98.75 284 GLU B CA 1
ATOM 5033 C C . GLU B 1 284 ? -10.945 12.844 3.842 1 98.75 284 GLU B C 1
ATOM 5035 O O . GLU B 1 284 ? -10.375 13.5 2.973 1 98.75 284 GLU B O 1
ATOM 5040 N N . LEU B 1 285 ? -11.023 11.508 3.826 1 98.62 285 LEU B N 1
ATOM 5041 C CA . LEU B 1 285 ? -10.367 10.742 2.773 1 98.62 285 LEU B CA 1
ATOM 5042 C C . LEU B 1 285 ? -10.961 11.062 1.409 1 98.62 285 LEU B C 1
ATOM 5044 O O . LEU B 1 285 ? -10.242 11.141 0.412 1 98.62 285 LEU B O 1
ATOM 5048 N N . LEU B 1 286 ? -12.211 11.297 1.338 1 98.56 286 LEU B N 1
ATOM 5049 C CA . LEU B 1 286 ? -12.898 11.555 0.079 1 98.56 286 LEU B CA 1
ATOM 5050 C C . LEU B 1 286 ? -12.594 12.961 -0.431 1 98.56 286 LEU B C 1
ATOM 5052 O O . LEU B 1 286 ? -12.578 13.195 -1.642 1 98.56 286 LEU B O 1
ATOM 5056 N N . THR B 1 287 ? -12.273 13.906 0.46 1 98.06 287 THR B N 1
ATOM 5057 C CA . THR B 1 287 ? -12.359 15.289 0.011 1 98.06 287 THR B CA 1
ATOM 5058 C C . THR B 1 287 ? -10.984 15.961 0.038 1 98.06 287 THR B C 1
ATOM 5060 O O . THR B 1 287 ? -10.805 17.047 -0.523 1 98.06 287 THR B O 1
ATOM 5063 N N . GLN B 1 288 ? -9.969 15.305 0.619 1 95.38 288 GLN B N 1
ATOM 5064 C CA . GLN B 1 288 ? -8.68 15.969 0.792 1 95.38 288 GLN B CA 1
ATOM 5065 C C . GLN B 1 288 ? -7.969 16.141 -0.546 1 95.38 288 GLN B C 1
ATOM 5067 O O . GLN B 1 288 ? -7.223 17.109 -0.738 1 95.38 288 GLN B O 1
ATOM 5072 N N . GLY B 1 289 ? -8.195 15.273 -1.511 1 91.06 289 GLY B N 1
ATOM 5073 C CA . GLY B 1 289 ? -7.457 15.297 -2.764 1 91.06 289 GLY B CA 1
ATOM 5074 C C . GLY B 1 289 ? -7.672 16.562 -3.562 1 91.06 289 GLY B C 1
ATOM 5075 O O . GLY B 1 289 ? -6.73 17.094 -4.152 1 91.06 289 GLY B O 1
ATOM 5076 N N . GLY B 1 290 ? -8.844 17.109 -3.566 1 91.19 290 GLY B N 1
ATOM 5077 C CA . GLY B 1 290 ? -9.172 18.281 -4.355 1 91.19 290 GLY B CA 1
ATOM 5078 C C . GLY B 1 290 ? -8.828 19.594 -3.658 1 91.19 290 GLY B C 1
ATOM 5079 O O . GLY B 1 290 ? -8.781 20.641 -4.293 1 91.19 290 GLY B O 1
ATOM 5080 N N . ALA B 1 291 ? -8.469 19.516 -2.447 1 93.25 291 ALA B N 1
ATOM 5081 C CA . ALA B 1 291 ? -8.367 20.719 -1.629 1 93.25 291 ALA B CA 1
ATOM 5082 C C . ALA B 1 291 ? -7.094 21.5 -1.952 1 93.25 291 ALA B C 1
ATOM 5084 O O . ALA B 1 291 ? -6.984 22.688 -1.644 1 93.25 291 ALA B O 1
ATOM 5085 N N . ALA B 1 292 ? -6.113 20.859 -2.562 1 93.44 292 ALA B N 1
ATOM 5086 C CA . ALA B 1 292 ? -4.875 21.547 -2.924 1 93.44 292 ALA B CA 1
ATOM 5087 C C . ALA B 1 292 ? -4.742 21.688 -4.438 1 93.44 292 ALA B C 1
ATOM 5089 O O . ALA B 1 292 ? -3.637 21.828 -4.961 1 93.44 292 ALA B O 1
ATOM 5090 N N . GLY B 1 293 ? -5.816 21.719 -5.148 1 94.38 293 GLY B N 1
ATOM 5091 C CA . GLY B 1 293 ? -5.789 21.672 -6.602 1 94.38 293 GLY B CA 1
ATOM 5092 C C . GLY B 1 293 ? -5.793 23.047 -7.234 1 94.38 293 GLY B C 1
ATOM 5093 O O . GLY B 1 293 ? -5.371 23.219 -8.383 1 94.38 293 GLY B O 1
ATOM 5094 N N . ALA B 1 294 ? -6.258 24.047 -6.508 1 96.62 294 ALA B N 1
ATOM 5095 C CA . ALA B 1 294 ? -6.324 25.406 -7.066 1 96.62 294 ALA B CA 1
ATOM 5096 C C . ALA B 1 294 ? -4.996 26.141 -6.887 1 96.62 294 ALA B C 1
ATOM 5098 O O . ALA B 1 294 ? -4.336 25.984 -5.855 1 96.62 294 ALA B O 1
ATOM 5099 N N . PRO B 1 295 ? -4.703 26.953 -7.918 1 98.12 295 PRO B N 1
ATOM 5100 C CA . PRO B 1 295 ? -3.521 27.797 -7.707 1 98.12 295 PRO B CA 1
ATOM 5101 C C . PRO B 1 295 ? -3.637 28.672 -6.461 1 98.12 295 PRO B C 1
ATOM 5103 O O . PRO B 1 295 ? -4.734 29.109 -6.117 1 98.12 295 PRO B O 1
ATOM 5106 N N . ASN B 1 296 ? -2.568 28.891 -5.82 1 98.69 296 ASN B N 1
ATOM 5107 C CA . ASN B 1 296 ? -2.514 29.688 -4.594 1 98.69 296 ASN B CA 1
ATOM 5108 C C . ASN B 1 296 ? -1.865 31.047 -4.828 1 98.69 296 ASN B C 1
ATOM 5110 O O . ASN B 1 296 ? -0.663 31.125 -5.086 1 98.69 296 ASN B O 1
ATOM 5114 N N . PRO B 1 297 ? -2.557 32.188 -4.75 1 98.31 297 PRO B N 1
ATOM 5115 C CA . PRO B 1 297 ? -2.031 33.5 -5.086 1 98.31 297 PRO B CA 1
ATOM 5116 C C . PRO B 1 297 ? -1.314 34.156 -3.912 1 98.31 297 PRO B C 1
ATOM 5118 O O . PRO B 1 297 ? -0.999 35.375 -3.975 1 98.31 297 PRO B O 1
ATOM 5121 N N . ILE B 1 298 ? -1.009 33.469 -2.863 1 98.5 298 ILE B N 1
ATOM 5122 C CA . ILE B 1 298 ? -0.362 34.062 -1.688 1 98.5 298 ILE B CA 1
ATOM 5123 C C . ILE B 1 298 ? 0.91 34.781 -2.107 1 98.5 298 ILE B C 1
ATOM 5125 O O . ILE B 1 298 ? 1.634 34.312 -2.996 1 98.5 298 ILE B O 1
ATOM 5129 N N . LYS B 1 299 ? 1.175 35.938 -1.498 1 98.19 299 LYS B N 1
ATOM 5130 C CA . LYS B 1 299 ? 2.363 36.75 -1.803 1 98.19 299 LYS B CA 1
ATOM 5131 C C . LYS B 1 299 ? 3.387 36.656 -0.675 1 98.19 299 LYS B C 1
ATOM 5133 O O . LYS B 1 299 ? 4.492 37.188 -0.787 1 98.19 299 LYS B O 1
ATOM 5138 N N . ALA B 1 300 ? 3.166 35.875 0.315 1 98.31 300 ALA B N 1
ATOM 5139 C CA . ALA B 1 300 ? 4.031 35.688 1.478 1 98.31 300 ALA B CA 1
ATOM 5140 C C . ALA B 1 300 ? 5.062 34.594 1.23 1 98.31 300 ALA B C 1
ATOM 5142 O O . ALA B 1 300 ? 4.988 33.875 0.226 1 98.31 300 ALA B O 1
ATOM 5143 N N . PRO B 1 301 ? 6.121 34.469 2.137 1 98.56 301 PRO B N 1
ATOM 5144 C CA . PRO B 1 301 ? 7.066 33.375 2.023 1 98.56 301 PRO B CA 1
ATOM 5145 C C . PRO B 1 301 ? 6.395 32 2.18 1 98.56 301 PRO B C 1
ATOM 5147 O O . PRO B 1 301 ? 5.535 31.828 3.051 1 98.56 301 PRO B O 1
ATOM 5150 N N . VAL B 1 302 ? 6.762 31.062 1.288 1 98.81 302 VAL B N 1
ATOM 5151 C CA . VAL B 1 302 ? 6.234 29.703 1.321 1 98.81 302 VAL B CA 1
ATOM 5152 C C . VAL B 1 302 ? 7.387 28.703 1.314 1 98.81 302 VAL B C 1
ATOM 5154 O O . VAL B 1 302 ? 8.273 28.781 0.463 1 98.81 302 VAL B O 1
ATOM 5157 N N . HIS B 1 303 ? 7.402 27.828 2.27 1 98.88 303 HIS B N 1
ATOM 5158 C CA . HIS B 1 303 ? 8.398 26.766 2.375 1 98.88 303 HIS B CA 1
ATOM 5159 C C . HIS B 1 303 ? 7.742 25.391 2.41 1 98.88 303 HIS B C 1
ATOM 5161 O O . HIS B 1 303 ? 6.969 25.094 3.32 1 98.88 303 HIS B O 1
ATOM 5167 N N . ILE B 1 304 ? 7.988 24.594 1.343 1 98.88 304 ILE B N 1
ATOM 5168 C CA . ILE B 1 304 ? 7.617 23.188 1.37 1 98.88 304 ILE B CA 1
ATOM 5169 C C . ILE B 1 304 ? 8.797 22.344 1.858 1 98.88 304 ILE B C 1
ATOM 5171 O O . ILE B 1 304 ? 9.922 22.5 1.368 1 98.88 304 ILE B O 1
ATOM 5175 N N . ILE B 1 305 ? 8.562 21.531 2.859 1 98.81 305 ILE B N 1
ATOM 5176 C CA . ILE B 1 305 ? 9.586 20.672 3.418 1 98.81 305 ILE B CA 1
ATOM 5177 C C . ILE B 1 305 ? 9.078 19.234 3.469 1 98.81 305 ILE B C 1
ATOM 5179 O O . ILE B 1 305 ? 8.07 18.938 4.129 1 98.81 305 ILE B O 1
ATOM 5183 N N . THR B 1 306 ? 9.719 18.297 2.781 1 98.81 306 THR B N 1
ATOM 5184 C CA . THR B 1 306 ? 9.297 16.906 2.689 1 98.81 306 THR B CA 1
ATOM 5185 C C . THR B 1 306 ? 10.484 15.961 2.879 1 98.81 306 THR B C 1
ATOM 5187 O O . THR B 1 306 ? 11.617 16.297 2.521 1 98.81 306 THR B O 1
ATOM 5190 N N . GLY B 1 307 ? 10.258 14.844 3.525 1 98.81 307 GLY B N 1
ATOM 5191 C CA . GLY B 1 307 ? 11.32 13.859 3.682 1 98.81 307 GLY B CA 1
ATOM 5192 C C . GLY B 1 307 ? 11.672 13.148 2.387 1 98.81 307 GLY B C 1
ATOM 5193 O O . GLY B 1 307 ? 10.789 12.883 1.561 1 98.81 307 GLY B O 1
ATOM 5194 N N . GLU B 1 308 ? 12.914 12.812 2.283 1 98.69 308 GLU B N 1
ATOM 5195 C CA . GLU B 1 308 ? 13.383 12.094 1.104 1 98.69 308 GLU B CA 1
ATOM 5196 C C . GLU B 1 308 ? 12.594 10.805 0.892 1 98.69 308 GLU B C 1
ATOM 5198 O O . GLU B 1 308 ? 12.219 10.477 -0.237 1 98.69 308 GLU B O 1
ATOM 5203 N N . ARG B 1 309 ? 12.281 10.117 1.939 1 98.62 309 ARG B N 1
ATOM 5204 C CA . ARG B 1 309 ? 11.664 8.797 1.907 1 98.62 309 ARG B CA 1
ATOM 5205 C C . ARG B 1 309 ? 10.156 8.898 2.135 1 98.62 309 ARG B C 1
ATOM 5207 O O . ARG B 1 309 ? 9.531 7.938 2.592 1 98.62 309 ARG B O 1
ATOM 5214 N N . ASP B 1 310 ? 9.633 10.055 1.871 1 98.75 310 ASP B N 1
ATOM 5215 C CA . ASP B 1 310 ? 8.195 10.242 1.997 1 98.75 310 ASP B CA 1
ATOM 5216 C C . ASP B 1 310 ? 7.43 9.336 1.03 1 98.75 310 ASP B C 1
ATOM 5218 O O . ASP B 1 310 ? 7.637 9.406 -0.184 1 98.75 310 ASP B O 1
ATOM 5222 N N . VAL B 1 311 ? 6.496 8.523 1.535 1 98.31 311 VAL B N 1
ATOM 5223 C CA . VAL B 1 311 ? 5.785 7.555 0.707 1 98.31 311 VAL B CA 1
ATOM 5224 C C . VAL B 1 311 ? 4.578 8.219 0.054 1 98.31 311 VAL B C 1
ATOM 5226 O O . VAL B 1 311 ? 4.457 8.242 -1.173 1 98.31 311 VAL B O 1
ATOM 5229 N N . PRO B 1 312 ? 3.719 8.914 0.744 1 97.31 312 PRO B N 1
ATOM 5230 C CA . PRO B 1 312 ? 2.469 9.375 0.139 1 97.31 312 PRO B CA 1
ATOM 5231 C C . PRO B 1 312 ? 2.697 10.367 -1 1 97.31 312 PRO B C 1
ATOM 5233 O O . PRO B 1 312 ? 1.971 10.344 -1.997 1 97.31 312 PRO B O 1
ATOM 5236 N N . PHE B 1 313 ? 3.766 11.227 -0.886 1 97.88 313 PHE B N 1
ATOM 5237 C CA . PHE B 1 313 ? 3.902 12.281 -1.888 1 97.88 313 PHE B CA 1
ATOM 5238 C C . PHE B 1 313 ? 5.086 12 -2.807 1 97.88 313 PHE B C 1
ATOM 5240 O O . PHE B 1 313 ? 5.27 12.688 -3.814 1 97.88 313 PHE B O 1
ATOM 5247 N N . CYS B 1 314 ? 5.949 10.945 -2.436 1 98.06 314 CYS B N 1
ATOM 5248 C CA . CYS B 1 314 ? 7.176 10.781 -3.213 1 98.06 314 CYS B CA 1
ATOM 5249 C C . CYS B 1 314 ? 7.449 9.312 -3.504 1 98.06 314 CYS B C 1
ATOM 5251 O O . CYS B 1 314 ? 8.5 8.969 -4.039 1 98.06 314 CYS B O 1
ATOM 5253 N N . GLY B 1 315 ? 6.566 8.383 -3.086 1 97.38 315 GLY B N 1
ATOM 5254 C CA . GLY B 1 315 ? 6.812 6.969 -3.334 1 97.38 315 GLY B CA 1
ATOM 5255 C C . GLY B 1 315 ? 8.078 6.457 -2.67 1 97.38 315 GLY B C 1
ATOM 5256 O O . GLY B 1 315 ? 8.695 5.508 -3.154 1 97.38 315 GLY B O 1
ATOM 5257 N N . GLY B 1 316 ? 8.523 7.176 -1.685 1 98.19 316 GLY B N 1
ATOM 5258 C CA . GLY B 1 316 ? 9.695 6.777 -0.929 1 98.19 316 GLY B CA 1
ATOM 5259 C C . GLY B 1 316 ? 10.992 7.34 -1.492 1 98.19 316 GLY B C 1
ATOM 5260 O O . GLY B 1 316 ? 12.078 6.973 -1.047 1 98.19 316 GLY B O 1
ATOM 5261 N N . ASN B 1 317 ? 10.945 8.18 -2.49 1 98.38 317 ASN B N 1
ATOM 5262 C CA . ASN B 1 317 ? 12.141 8.805 -3.061 1 98.38 317 ASN B CA 1
ATOM 5263 C C . ASN B 1 317 ? 11.812 10.133 -3.738 1 98.38 317 ASN B C 1
ATOM 5265 O O . ASN B 1 317 ? 11.617 10.18 -4.953 1 98.38 317 ASN B O 1
ATOM 5269 N N . CYS B 1 318 ? 11.969 11.211 -3.025 1 98.44 318 CYS B N 1
ATOM 5270 C CA . CYS B 1 318 ? 11.547 12.523 -3.508 1 98.44 318 CYS B CA 1
ATOM 5271 C C . CYS B 1 318 ? 12.492 13.031 -4.59 1 98.44 318 CYS B C 1
ATOM 5273 O O . CYS B 1 318 ? 12.172 13.977 -5.305 1 98.44 318 CYS B O 1
ATOM 5275 N N . PHE B 1 319 ? 13.633 12.398 -4.73 1 98.12 319 PHE B N 1
ATOM 5276 C CA . PHE B 1 319 ? 14.602 12.867 -5.707 1 98.12 319 PHE B CA 1
ATOM 5277 C C . PHE B 1 319 ? 14.398 12.18 -7.051 1 98.12 319 PHE B C 1
ATOM 5279 O O . PHE B 1 319 ? 15.078 12.492 -8.031 1 98.12 319 PHE B O 1
ATOM 5286 N N . SER B 1 320 ? 13.5 11.18 -7.102 1 96.06 320 SER B N 1
ATOM 5287 C CA . SER B 1 320 ? 13.117 10.602 -8.383 1 96.06 320 SER B CA 1
ATOM 5288 C C . SER B 1 320 ? 12.117 11.492 -9.109 1 96.06 320 SER B C 1
ATOM 5290 O O . SER B 1 320 ? 10.992 11.07 -9.398 1 96.06 320 SER B O 1
ATOM 5292 N N . ALA B 1 321 ? 12.594 12.609 -9.516 1 93.12 321 ALA B N 1
ATOM 5293 C CA . ALA B 1 321 ? 11.734 13.672 -10.047 1 93.12 321 ALA B CA 1
ATOM 5294 C C . ALA B 1 321 ? 11.594 13.555 -11.555 1 93.12 321 ALA B C 1
ATOM 5296 O O . ALA B 1 321 ? 12.422 12.938 -12.227 1 93.12 321 ALA B O 1
ATOM 5297 N N . PRO B 1 322 ? 10.469 14.109 -12.062 1 89.19 322 PRO B N 1
ATOM 5298 C CA . PRO B 1 322 ? 10.391 14.25 -13.516 1 89.19 322 PRO B CA 1
ATOM 5299 C C . PRO B 1 322 ? 11.531 15.078 -14.094 1 89.19 322 PRO B C 1
ATOM 5301 O O . PRO B 1 322 ? 12.219 15.797 -13.352 1 89.19 322 PRO B O 1
ATOM 5304 N N . THR B 1 323 ? 11.688 14.953 -15.336 1 90.31 323 THR B N 1
ATOM 5305 C CA . THR B 1 323 ? 12.75 15.672 -16.031 1 90.31 323 THR B CA 1
ATOM 5306 C C . THR B 1 323 ? 12.609 17.172 -15.82 1 90.31 323 THR B C 1
ATOM 5308 O O . THR B 1 323 ? 11.508 17.719 -15.906 1 90.31 323 THR B O 1
ATOM 5311 N N . GLY B 1 324 ? 13.734 17.859 -15.484 1 93.31 324 GLY B N 1
ATOM 5312 C CA . GLY B 1 324 ? 13.766 19.297 -15.344 1 93.31 324 GLY B CA 1
ATOM 5313 C C . GLY B 1 324 ? 13.602 19.766 -13.914 1 93.31 324 GLY B C 1
ATOM 5314 O O . GLY B 1 324 ? 13.789 20.953 -13.609 1 93.31 324 GLY B O 1
ATOM 5315 N N . LEU B 1 325 ? 13.258 18.859 -13.008 1 95.69 325 LEU B N 1
ATOM 5316 C CA . LEU B 1 325 ? 13.086 19.188 -11.602 1 95.69 325 LEU B CA 1
ATOM 5317 C C . LEU B 1 325 ? 14.109 18.453 -10.742 1 95.69 325 LEU B C 1
ATOM 5319 O O . LEU B 1 325 ? 14.562 17.375 -11.102 1 95.69 325 LEU B O 1
ATOM 5323 N N . GLN B 1 326 ? 14.445 19.062 -9.602 1 96.12 326 GLN B N 1
ATOM 5324 C CA . GLN B 1 326 ? 15.414 18.453 -8.695 1 96.12 326 GLN B CA 1
ATOM 5325 C C . GLN B 1 326 ? 14.742 17.484 -7.746 1 96.12 326 GLN B C 1
ATOM 5327 O O . GLN B 1 326 ? 15.391 16.578 -7.207 1 96.12 326 GLN B O 1
ATOM 5332 N N . SER B 1 327 ? 13.516 17.672 -7.469 1 98.38 327 SER B N 1
ATOM 5333 C CA . SER B 1 327 ? 12.719 16.812 -6.594 1 98.38 327 SER B CA 1
ATOM 5334 C C . SER B 1 327 ? 11.242 16.859 -6.969 1 98.38 327 SER B C 1
ATOM 5336 O O . SER B 1 327 ? 10.805 17.781 -7.676 1 98.38 327 SER B O 1
ATOM 5338 N N . ILE B 1 328 ? 10.492 15.906 -6.559 1 98.38 328 ILE B N 1
ATOM 5339 C CA . ILE B 1 328 ? 9.062 15.797 -6.855 1 98.38 328 ILE B CA 1
ATOM 5340 C C . ILE B 1 328 ? 8.328 17 -6.262 1 98.38 328 ILE B C 1
ATOM 5342 O O . ILE B 1 328 ? 7.555 17.656 -6.957 1 98.38 328 ILE B O 1
ATOM 5346 N N . PRO B 1 329 ? 8.617 17.484 -5.012 1 98.44 329 PRO B N 1
ATOM 5347 C CA . PRO B 1 329 ? 7.887 18.625 -4.457 1 98.44 329 PRO B CA 1
ATOM 5348 C C . PRO B 1 329 ? 8.188 19.938 -5.184 1 98.44 329 PRO B C 1
ATOM 5350 O O . PRO B 1 329 ? 7.418 20.891 -5.086 1 98.44 329 PRO B O 1
ATOM 5353 N N . GLU B 1 330 ? 9.258 19.984 -5.977 1 97.81 330 GLU B N 1
ATOM 5354 C CA . GLU B 1 330 ? 9.57 21.203 -6.727 1 97.81 330 GLU B CA 1
ATOM 5355 C C . GLU B 1 330 ? 8.492 21.5 -7.758 1 97.81 330 GLU B C 1
ATOM 5357 O O . GLU B 1 330 ? 8.352 22.641 -8.203 1 97.81 330 GLU B O 1
ATOM 5362 N N . SER B 1 331 ? 7.746 20.5 -8.086 1 96.31 331 SER B N 1
ATOM 5363 C CA . SER B 1 331 ? 6.656 20.703 -9.031 1 96.31 331 SER B CA 1
ATOM 5364 C C . SER B 1 331 ? 5.609 21.656 -8.477 1 96.31 331 SER B C 1
ATOM 5366 O O . SER B 1 331 ? 4.844 22.25 -9.234 1 96.31 331 SER B O 1
ATOM 5368 N N . SER B 1 332 ? 5.559 21.828 -7.172 1 97.56 332 SER B N 1
ATOM 5369 C CA . SER B 1 332 ? 4.562 22.672 -6.504 1 97.56 332 SER B CA 1
ATOM 5370 C C . SER B 1 332 ? 4.777 24.141 -6.824 1 97.56 332 SER B C 1
ATOM 5372 O O . SER B 1 332 ? 3.889 24.969 -6.602 1 97.56 332 SER B O 1
ATOM 5374 N N . LYS B 1 333 ? 5.965 24.516 -7.281 1 96.75 333 LYS B N 1
ATOM 5375 C CA . LYS B 1 333 ? 6.262 25.906 -7.594 1 96.75 333 LYS B CA 1
ATOM 5376 C C . LYS B 1 333 ? 5.242 26.469 -8.578 1 96.75 333 LYS B C 1
ATOM 5378 O O . LYS B 1 333 ? 4.887 27.656 -8.492 1 96.75 333 LYS B O 1
ATOM 5383 N N . ALA B 1 334 ? 4.746 25.656 -9.453 1 96.62 334 ALA B N 1
ATOM 5384 C CA . ALA B 1 334 ? 3.801 26.094 -10.484 1 96.62 334 ALA B CA 1
ATOM 5385 C C . ALA B 1 334 ? 2.498 26.578 -9.859 1 96.62 334 ALA B C 1
ATOM 5387 O O . ALA B 1 334 ? 1.754 27.344 -10.469 1 96.62 334 ALA B O 1
ATOM 5388 N N . MET B 1 335 ? 2.229 26.188 -8.617 1 98 335 MET B N 1
ATOM 5389 C CA . MET B 1 335 ? 0.972 26.516 -7.949 1 98 335 MET B CA 1
ATOM 5390 C C . MET B 1 335 ? 1.106 27.797 -7.137 1 98 335 MET B C 1
ATOM 5392 O O . MET B 1 335 ? 0.113 28.328 -6.637 1 98 335 MET B O 1
ATOM 5396 N N . PHE B 1 336 ? 2.367 28.281 -6.98 1 98.12 336 PHE B N 1
ATOM 5397 C CA . PHE B 1 336 ? 2.658 29.438 -6.145 1 98.12 336 PHE B CA 1
ATOM 5398 C C . PHE B 1 336 ? 3.316 30.547 -6.957 1 98.12 336 PHE B C 1
ATOM 5400 O O . PHE B 1 336 ? 4.438 30.969 -6.656 1 98.12 336 PHE B O 1
ATOM 5407 N N . LYS B 1 337 ? 2.592 31.203 -7.793 1 96.19 337 LYS B N 1
ATOM 5408 C CA . LYS B 1 337 ? 3.178 32.125 -8.75 1 96.19 337 LYS B CA 1
ATOM 5409 C C . LYS B 1 337 ? 3.617 33.406 -8.062 1 96.19 337 LYS B C 1
ATOM 5411 O O . LYS B 1 337 ? 4.547 34.094 -8.523 1 96.19 337 LYS B O 1
ATOM 5416 N N . ASN B 1 338 ? 3.002 33.781 -6.906 1 97.62 338 ASN B N 1
ATOM 5417 C CA . ASN B 1 338 ? 3.262 35.062 -6.301 1 97.62 338 ASN B CA 1
ATOM 5418 C C . ASN B 1 338 ? 4.051 34.938 -5 1 97.62 338 ASN B C 1
ATOM 5420 O O . ASN B 1 338 ? 4.426 35.938 -4.391 1 97.62 338 ASN B O 1
ATOM 5424 N N . ALA B 1 339 ? 4.246 33.688 -4.574 1 97.12 339 ALA B N 1
ATOM 5425 C CA . ALA B 1 339 ? 4.992 33.5 -3.332 1 97.12 339 ALA B CA 1
ATOM 5426 C C . ALA B 1 339 ? 6.391 34.094 -3.434 1 97.12 339 ALA B C 1
ATOM 5428 O O . ALA B 1 339 ? 7.059 33.938 -4.461 1 97.12 339 ALA B O 1
ATOM 5429 N N . CYS B 1 340 ? 6.809 34.844 -2.307 1 94.81 340 CYS B N 1
ATOM 5430 C CA . CYS B 1 340 ? 8.109 35.531 -2.34 1 94.81 340 CYS B CA 1
ATOM 5431 C C . CYS B 1 340 ? 8.789 35.438 -0.978 1 94.81 340 CYS B C 1
ATOM 5433 O O . CYS B 1 340 ? 8.406 36.156 -0.05 1 94.81 340 CYS B O 1
ATOM 5435 N N . PRO B 1 341 ? 9.828 34.594 -0.822 1 97.75 341 PRO B N 1
ATOM 5436 C CA . PRO B 1 341 ? 10.312 33.594 -1.771 1 97.75 341 PRO B CA 1
ATOM 5437 C C . PRO B 1 341 ? 9.523 32.281 -1.692 1 97.75 341 PRO B C 1
ATOM 5439 O O . PRO B 1 341 ? 8.672 32.125 -0.816 1 97.75 341 PRO B O 1
ATOM 5442 N N . PHE B 1 342 ? 9.688 31.453 -2.6 1 98.25 342 PHE B N 1
ATOM 5443 C CA . PHE B 1 342 ? 9.273 30.047 -2.578 1 98.25 342 PHE B CA 1
ATOM 5444 C C . PHE B 1 342 ? 10.477 29.125 -2.447 1 98.25 342 PHE B C 1
ATOM 5446 O O . PHE B 1 342 ? 11.461 29.281 -3.176 1 98.25 342 PHE B O 1
ATOM 5453 N N . LYS B 1 343 ? 10.406 28.234 -1.497 1 98.44 343 LYS B N 1
ATOM 5454 C CA . LYS B 1 343 ? 11.516 27.328 -1.273 1 98.44 343 LYS B CA 1
ATOM 5455 C C . LYS B 1 343 ? 11.016 25.891 -1.058 1 98.44 343 LYS B C 1
ATOM 5457 O O . LYS B 1 343 ? 9.945 25.688 -0.472 1 98.44 343 LYS B O 1
ATOM 5462 N N . VAL B 1 344 ? 11.75 24.906 -1.601 1 98.5 344 VAL B N 1
ATOM 5463 C CA . VAL B 1 344 ? 11.531 23.5 -1.322 1 98.5 344 VAL B CA 1
ATOM 5464 C C . VAL B 1 344 ? 12.773 22.906 -0.662 1 98.5 344 VAL B C 1
ATOM 5466 O O . VAL B 1 344 ? 13.898 23.141 -1.108 1 98.5 344 VAL B O 1
ATOM 5469 N N . SER B 1 345 ? 12.578 22.219 0.428 1 98.69 345 SER B N 1
ATOM 5470 C CA . SER B 1 345 ? 13.641 21.469 1.091 1 98.69 345 SER B CA 1
ATOM 5471 C C . SER B 1 345 ? 13.281 19.984 1.207 1 98.69 345 SER B C 1
ATOM 5473 O O . SER B 1 345 ? 12.148 19.641 1.545 1 98.69 345 SER B O 1
ATOM 5475 N N . ILE B 1 346 ? 14.234 19.156 0.888 1 98.75 346 ILE B N 1
ATOM 5476 C CA . ILE B 1 346 ? 14.117 17.719 1.099 1 98.75 346 ILE B CA 1
ATOM 5477 C C . ILE B 1 346 ? 15.031 17.281 2.244 1 98.75 346 ILE B C 1
ATOM 5479 O O . ILE B 1 346 ? 16.234 17.531 2.209 1 98.75 346 ILE B O 1
ATOM 5483 N N . ILE B 1 347 ? 14.5 16.688 3.287 1 98.81 347 ILE B N 1
ATOM 5484 C CA . ILE B 1 347 ? 15.273 16.234 4.438 1 98.81 347 ILE B CA 1
ATOM 5485 C C . ILE B 1 347 ? 15.812 14.828 4.18 1 98.81 347 ILE B C 1
ATOM 5487 O O . ILE B 1 347 ? 15.039 13.875 4.02 1 98.81 347 ILE B O 1
ATOM 5491 N N . ASP B 1 348 ? 17.078 14.664 4.191 1 97.94 348 ASP B N 1
ATOM 5492 C CA . ASP B 1 348 ? 17.766 13.422 3.84 1 97.94 348 ASP B CA 1
ATOM 5493 C C . ASP B 1 348 ? 17.359 12.281 4.77 1 97.94 348 ASP B C 1
ATOM 5495 O O . ASP B 1 348 ? 17.391 12.43 5.996 1 97.94 348 ASP B O 1
ATOM 5499 N N . GLY B 1 349 ? 16.891 11.227 4.176 1 97.94 349 GLY B N 1
ATOM 5500 C CA . GLY B 1 349 ? 16.609 10.008 4.91 1 97.94 349 GLY B CA 1
ATOM 5501 C C . GLY B 1 349 ? 15.258 10.031 5.613 1 97.94 349 GLY B C 1
ATOM 5502 O O . GLY B 1 349 ? 14.766 8.992 6.055 1 97.94 349 GLY B O 1
ATOM 5503 N N . ALA B 1 350 ? 14.617 11.18 5.711 1 98.75 350 ALA B N 1
ATOM 5504 C CA . ALA B 1 350 ? 13.383 11.336 6.48 1 98.75 350 ALA B CA 1
ATOM 5505 C C . ALA B 1 350 ? 12.18 10.805 5.703 1 98.75 350 ALA B C 1
ATOM 5507 O O . ALA B 1 350 ? 12.117 10.938 4.48 1 98.75 350 ALA B O 1
ATOM 5508 N N . ALA B 1 351 ? 11.281 10.227 6.441 1 98.69 351 ALA B N 1
ATOM 5509 C CA . ALA B 1 351 ? 10 9.797 5.883 1 98.69 351 ALA B CA 1
ATOM 5510 C C . ALA B 1 351 ? 8.93 10.875 6.074 1 98.69 351 ALA B C 1
ATOM 5512 O O . ALA B 1 351 ? 9.242 12.062 6.094 1 98.69 351 ALA B O 1
ATOM 5513 N N . HIS B 1 352 ? 7.656 10.461 6.02 1 98.75 352 HIS B N 1
ATOM 5514 C CA . HIS B 1 352 ? 6.508 11.359 6.023 1 98.75 352 HIS B CA 1
ATOM 5515 C C . HIS B 1 352 ? 6.32 12.008 7.391 1 98.75 352 HIS B C 1
ATOM 5517 O O . HIS B 1 352 ? 5.945 13.18 7.48 1 98.75 352 HIS B O 1
ATOM 5523 N N . GLY B 1 353 ? 6.566 11.227 8.508 1 98.56 353 GLY B N 1
ATOM 5524 C CA . GLY B 1 353 ? 6.352 11.727 9.859 1 98.56 353 GLY B CA 1
ATOM 5525 C C . GLY B 1 353 ? 7.5 12.57 10.367 1 98.56 353 GLY B C 1
ATOM 5526 O O . GLY B 1 353 ? 8.148 12.219 11.359 1 98.56 353 GLY B O 1
ATOM 5527 N N . LEU B 1 354 ? 7.711 13.672 9.883 1 98.81 354 LEU B N 1
ATOM 5528 C CA . LEU B 1 354 ? 8.922 14.484 10.023 1 98.81 354 LEU B CA 1
ATOM 5529 C C . LEU B 1 354 ? 9.195 14.789 11.484 1 98.81 354 LEU B C 1
ATOM 5531 O O . LEU B 1 354 ? 10.352 14.836 11.906 1 98.81 354 LEU B O 1
ATOM 5535 N N . ASN B 1 355 ? 8.195 14.977 12.328 1 98.31 355 ASN B N 1
ATOM 5536 C CA . ASN B 1 355 ? 8.398 15.352 13.727 1 98.31 355 ASN B CA 1
ATOM 5537 C C . ASN B 1 355 ? 8.742 14.133 14.586 1 98.31 355 ASN B C 1
ATOM 5539 O O . ASN B 1 355 ? 9.109 14.281 15.75 1 98.31 355 ASN B O 1
ATOM 5543 N N . LEU B 1 356 ? 8.617 12.922 13.977 1 97.56 356 LEU B N 1
ATOM 5544 C CA . LEU B 1 356 ? 8.805 11.688 14.742 1 97.56 356 LEU B CA 1
ATOM 5545 C C . LEU B 1 356 ? 10.195 11.109 14.5 1 97.56 356 LEU B C 1
ATOM 5547 O O . LEU B 1 356 ? 10.586 10.141 15.156 1 97.56 356 LEU B O 1
ATOM 5551 N N . LEU B 1 357 ? 10.945 11.719 13.602 1 98.56 357 LEU B N 1
ATOM 5552 C CA . LEU B 1 357 ? 12.18 11.117 13.109 1 98.56 357 LEU B CA 1
ATOM 5553 C C . LEU B 1 357 ? 13.398 11.758 13.773 1 98.56 357 LEU B C 1
ATOM 5555 O O . LEU B 1 357 ? 13.312 12.875 14.297 1 98.56 357 LEU B O 1
ATOM 5559 N N . TYR B 1 358 ? 14.562 11.039 13.727 1 98.19 358 TYR B N 1
ATOM 5560 C CA . TYR B 1 358 ? 15.805 11.586 14.25 1 98.19 358 TYR B CA 1
ATOM 5561 C C . TYR B 1 358 ? 16.203 12.852 13.5 1 98.19 358 TYR B C 1
ATOM 5563 O O . TYR B 1 358 ? 16.828 13.75 14.07 1 98.19 358 TYR B O 1
ATOM 5571 N N . SER B 1 359 ? 15.812 13 12.328 1 98.31 359 SER B N 1
ATOM 5572 C CA . SER B 1 359 ? 16.156 14.125 11.461 1 98.31 359 SER B CA 1
ATOM 5573 C C . SER B 1 359 ? 15.281 15.336 11.766 1 98.31 359 SER B C 1
ATOM 5575 O O . SER B 1 359 ? 15.375 16.359 11.086 1 98.31 359 SER B O 1
ATOM 5577 N N . HIS B 1 360 ? 14.453 15.273 12.812 1 98.31 360 HIS B N 1
ATOM 5578 C CA . HIS B 1 360 ? 13.508 16.344 13.117 1 98.31 360 HIS B CA 1
ATOM 5579 C C . HIS B 1 360 ? 14.234 17.656 13.391 1 98.31 360 HIS B C 1
ATOM 5581 O O . HIS B 1 360 ? 13.711 18.734 13.094 1 98.31 360 HIS B O 1
ATOM 5587 N N . LYS B 1 361 ? 15.43 17.625 13.93 1 97.69 361 LYS B N 1
ATOM 5588 C CA . LYS B 1 361 ? 16.188 18.844 14.219 1 97.69 361 LYS B CA 1
ATOM 5589 C C . LYS B 1 361 ? 16.453 19.641 12.938 1 97.69 361 LYS B C 1
ATOM 5591 O O . LYS B 1 361 ? 16.297 20.859 12.922 1 97.69 361 LYS B O 1
ATOM 5596 N N . GLU B 1 362 ? 16.844 18.891 11.945 1 98.5 362 GLU B N 1
ATOM 5597 C CA . GLU B 1 362 ? 17.062 19.531 10.656 1 98.5 362 GLU B CA 1
ATOM 5598 C C . GLU B 1 362 ? 15.758 20.109 10.094 1 98.5 362 GLU B C 1
ATOM 5600 O O . GLU B 1 362 ? 15.75 21.203 9.531 1 98.5 362 GLU B O 1
ATOM 5605 N N . THR B 1 363 ? 14.688 19.375 10.227 1 98.69 363 THR B N 1
ATOM 5606 C CA . THR B 1 363 ? 13.375 19.828 9.766 1 98.69 363 THR B CA 1
ATOM 5607 C C . THR B 1 363 ? 12.969 21.125 10.453 1 98.69 363 THR B C 1
ATOM 5609 O O . THR B 1 363 ? 12.602 22.094 9.797 1 98.69 363 THR B O 1
ATOM 5612 N N . TYR B 1 364 ? 13.133 21.141 11.812 1 98.69 364 TYR B N 1
ATOM 5613 C CA . TYR B 1 364 ? 12.727 22.297 12.602 1 98.69 364 TYR B CA 1
ATOM 5614 C C . TYR B 1 364 ? 13.562 23.516 12.234 1 98.69 364 TYR B C 1
ATOM 5616 O O . TYR B 1 364 ? 13.016 24.594 11.969 1 98.69 364 TYR B O 1
ATOM 5624 N N . MET B 1 365 ? 14.844 23.328 12.133 1 98.31 365 MET B N 1
ATOM 5625 C CA . MET B 1 365 ? 15.742 24.438 11.82 1 98.31 365 MET B CA 1
ATOM 5626 C C . MET B 1 365 ? 15.453 24.984 10.422 1 98.31 365 MET B C 1
ATOM 5628 O O . MET B 1 365 ? 15.469 26.203 10.219 1 98.31 365 MET B O 1
ATOM 5632 N N . SER B 1 366 ? 15.195 24.078 9.531 1 98.44 366 SER B N 1
ATOM 5633 C CA . SER B 1 366 ? 14.914 24.5 8.164 1 98.44 366 SER B CA 1
ATOM 5634 C C . SER B 1 366 ? 13.68 25.391 8.102 1 98.44 366 SER B C 1
ATOM 5636 O O . SER B 1 366 ? 13.688 26.422 7.426 1 98.44 366 SER B O 1
ATOM 5638 N N . ILE B 1 367 ? 12.641 25.031 8.766 1 98.44 367 ILE B N 1
ATOM 5639 C CA . ILE B 1 367 ? 11.391 25.797 8.758 1 98.44 367 ILE B CA 1
ATOM 5640 C C . ILE B 1 367 ? 11.594 27.141 9.453 1 98.44 367 ILE B C 1
ATOM 5642 O O . ILE B 1 367 ? 11.258 28.188 8.898 1 98.44 367 ILE B O 1
ATOM 5646 N N . LEU B 1 368 ? 12.203 27.141 10.641 1 98.5 368 LEU B N 1
ATOM 5647 C CA . LEU B 1 368 ? 12.305 28.328 11.484 1 98.5 368 LEU B CA 1
ATOM 5648 C C . LEU B 1 368 ? 13.312 29.312 10.914 1 98.5 368 LEU B C 1
ATOM 5650 O O . LEU B 1 368 ? 13.062 30.516 10.891 1 98.5 368 LEU B O 1
ATOM 5654 N N . ASP B 1 369 ? 14.453 28.812 10.367 1 98.56 369 ASP B N 1
ATOM 5655 C CA . ASP B 1 369 ? 15.43 29.688 9.719 1 98.56 369 ASP B CA 1
ATOM 5656 C C . ASP B 1 369 ? 14.82 30.375 8.5 1 98.56 369 ASP B C 1
ATOM 5658 O O . ASP B 1 369 ? 15.078 31.547 8.242 1 98.56 369 ASP B O 1
ATOM 5662 N N . PHE B 1 370 ? 14.086 29.672 7.766 1 98.62 370 PHE B N 1
ATOM 5663 C CA . PHE B 1 370 ? 13.453 30.234 6.578 1 98.62 370 PHE B CA 1
ATOM 5664 C C . PHE B 1 370 ? 12.578 31.422 6.941 1 98.62 370 PHE B C 1
ATOM 5666 O O . PHE B 1 370 ? 12.672 32.469 6.309 1 98.62 370 PHE B O 1
ATOM 5673 N N . PHE B 1 371 ? 11.688 31.25 7.98 1 98.31 371 PHE B N 1
ATOM 5674 C CA . PHE B 1 371 ? 10.781 32.312 8.383 1 98.31 371 PHE B CA 1
ATOM 5675 C C . PHE B 1 371 ? 11.57 33.5 8.922 1 98.31 371 PHE B C 1
ATOM 5677 O O . PHE B 1 371 ? 11.273 34.656 8.578 1 98.31 371 PHE B O 1
ATOM 5684 N N . VAL B 1 372 ? 12.609 33.25 9.68 1 97.56 372 VAL B N 1
ATOM 5685 C CA . VAL B 1 372 ? 13.422 34.312 10.258 1 97.56 372 VAL B CA 1
ATOM 5686 C C . VAL B 1 372 ? 14.125 35.094 9.141 1 97.56 372 VAL B C 1
ATOM 5688 O O . VAL B 1 372 ? 14.188 36.312 9.172 1 97.56 372 VAL B O 1
ATOM 5691 N N . GLN B 1 373 ? 14.578 34.406 8.156 1 97.69 373 GLN B N 1
ATOM 5692 C CA . GLN B 1 373 ? 15.383 35 7.098 1 97.69 373 GLN B CA 1
ATOM 5693 C C . GLN B 1 373 ? 14.508 35.719 6.078 1 97.69 373 GLN B C 1
ATOM 5695 O O . GLN B 1 373 ? 15.008 36.5 5.254 1 97.69 373 GLN B O 1
ATOM 5700 N N . ASN B 1 374 ? 13.234 35.562 6.195 1 97 374 ASN B N 1
ATOM 5701 C CA . ASN B 1 374 ? 12.375 36.094 5.145 1 97 374 ASN B CA 1
ATOM 5702 C C . ASN B 1 374 ? 11.266 36.969 5.715 1 97 374 ASN B C 1
ATOM 5704 O O . ASN B 1 374 ? 10.109 36.875 5.289 1 97 374 ASN B O 1
ATOM 5708 N N . GLY B 1 375 ? 11.57 37.812 6.766 1 90 375 GLY B N 1
ATOM 5709 C CA . GLY B 1 375 ? 10.82 39 7.141 1 90 375 GLY B CA 1
ATOM 5710 C C . GLY B 1 375 ? 9.734 38.719 8.156 1 90 375 GLY B C 1
ATOM 5711 O O . GLY B 1 375 ? 8.914 39.594 8.445 1 90 375 GLY B O 1
ATOM 5712 N N . VAL B 1 376 ? 9.672 37.469 8.703 1 94.94 376 VAL B N 1
ATOM 5713 C CA . VAL B 1 376 ? 8.617 37.188 9.672 1 94.94 376 VAL B CA 1
ATOM 5714 C C . VAL B 1 376 ? 9.242 36.625 10.953 1 94.94 376 VAL B C 1
ATOM 5716 O O . VAL B 1 376 ? 8.695 35.688 11.562 1 94.94 376 VAL B O 1
ATOM 5719 N N . ALA B 1 377 ? 10.391 37.094 11.297 1 94.19 377 ALA B N 1
ATOM 5720 C CA . ALA B 1 377 ? 11.047 36.781 12.57 1 94.19 377 ALA B CA 1
ATOM 5721 C C . ALA B 1 377 ? 10.266 37.375 13.742 1 94.19 377 ALA B C 1
ATOM 5723 O O . ALA B 1 377 ? 9.625 38.406 13.617 1 94.19 377 ALA B O 1
ATOM 5724 N N . PRO B 1 378 ? 10.438 36.625 14.883 1 91.06 378 PRO B N 1
ATOM 5725 C CA . PRO B 1 378 ? 9.859 37.25 16.078 1 91.06 378 PRO B CA 1
ATOM 5726 C C . PRO B 1 378 ? 10.625 38.469 16.531 1 91.06 378 PRO B C 1
ATOM 5728 O O . PRO B 1 378 ? 11.828 38.594 16.266 1 91.06 378 PRO B O 1
ATOM 5731 N N . GLY B 1 379 ? 9.922 39.562 17.141 1 78.5 379 GLY B N 1
ATOM 5732 C CA . GLY B 1 379 ? 10.523 40.781 17.609 1 78.5 379 GLY B CA 1
ATOM 5733 C C . GLY B 1 379 ? 10.648 40.844 19.125 1 78.5 379 GLY B C 1
ATOM 5734 O O . GLY B 1 379 ? 9.992 40.094 19.844 1 78.5 379 GLY B O 1
#

Nearest PDB structures (foldseek):
  5hdf-assembly1_B  TM=8.737E-01  e=1.113E-23  Streptomyces albus
  5hdp-assembly6_F  TM=8.635E-01  e=6.497E-22  Streptomyces albus
  2y6v-assembly1_B  TM=4.931E-01  e=4.873E-10  Saccharomyces cerevisiae
  2y6v-assembly2_C  TM=4.820E-01  e=9.699E-10  Saccharomyces cerevisiae
  8z91-assembly1_A  TM=4.764E-01  e=3.701E-07  soil metagenome

Secondary structure (DSSP, 8-state):
--------------------EEEEEEEEEEEEEEEEEE-GGGS-SSHHHHHHHHHHHT-TT--HHHHHEEEEEEEEEEEEEEEEEEE-SSS---EEEEEE--TT--GGGGEE-STTTTEEHHHIIIIIT--EEEEEPPTTSTTSPP--TTTTS-HHHHHHHHHHHHHHHHHT-STT----SEEEEEEETHHHHHHHHHHHH-TTS-SEEEEES--S--TTHHHHHHHTTEEEGGGSGGGTTSPTTEEEESSHHHHHHHH--TTSS-TTHHHHHHHH---EEHHHHHHTGGGG-S-----S-EEEEEETT-HHHHTT-TT-PPTT-SSGGGGGGGG-TT-SSEEEEEETT--S-GGGSTTHHHHHHHHHHHHHHTT----/--------------------EEEEEEEEEEEEEEEEEE-GGGS-SSHHHHHHHHHHHT-TT--HHHHHEEEEEEEEEEEEEEEEEEE-SSS---EEEEEE--TT--GGGGEE-STTTTEEHHHIIIIIS--EEEEEPPTTSTTSPP--TTTTS-HHHHHHHHHHHHHHHHHT-STT----SEEEEEEETHHHHHHHHHHHH-TTS-SEEEEES--S--TTHHHHHHHTTEEEGGGSGGGTTSPBTEEEESSHHHHHHHH--TTSS-TTHHHHHHHH---EEHHHHHHTGGGG-S-----S-EEEEEETT-HHHHTT-TT-PPTT-SSGGGGGGGG-TT-SSEEEEEETT--S-GGGSTTHHHHHHHHHHHHHHTT----

Foldseek 3Di:
DPPPPPPPPPPPPPPPQQDWDKDKAKDKDKWKFWAFDFDPVLQDPFFVSVVVLLCQCLPPPDQSLVVGGDGIDMDTDMKIKIKMKIFAPDDDWQEEEEEAEAAFDFQCLQQPPPPNSPLHLCSCCHRPQGHMYMYIGFECKDPIDRDDLAGARALRNSLRVVLRVLVCQCVQNGPPHGHHPFYAYAYADLSLLSVLLNCQVVQPSHQEYHYELDALAQNQQSVLSVLQSWTFPCVDVVCVPPDGQWIGRPDLRSVCSQFFFPPWFDPVVSVVSRVNIITHGNNHSSHSNCSNVAARAHQHAYEYEYEQLERRRAVGGQCPDPPPDRGPRVVRVVSYVNYVPYYYYYQYRGYRSLSRTNSVVVVSCVVSVSCCVGPNGID/DPPPPPPPPPPPPPPPLQDWDKDKAKDKDWWKFWAFDFDPVLQDPFFVSVVVLLCQCLPPPDQSLVVGGDGIDMDTDMKIKIKMKIFAPDDAWQEEEEEAEDAFDFQCLQQPPDPNSPLHLCSCCHRPQGHMYMYIGFECKDPIDRDDLAGQRALRNSLRVVLRVLVCQCVVNGPPHGHHPFYAYAYADLSLLSVLLNCQVVQVSHQEYHYELDALAQNQQSVLSVLQSWTFPCVDVVCVPPDGQWIGRPDLRSVCSQFFFPPWFDPVVSVVSRVNIITHGNNHSSHSNCSNVAARAHQHAYEYEYEQLERRRAVGGQCPDPPPDRGSRVVRVVSYVNYVPYYYYYQYRGYRSLSRTNSVVVVSCVVSVSCCVGPNGID

Solvent-accessible surface area (backbone atoms only — not comparable to full-atom values): 38453 Å² total; per-residue (Å²): 132,84,78,76,78,75,79,77,79,76,76,74,75,76,64,75,79,67,68,70,47,68,44,79,44,78,46,73,48,74,45,62,24,76,30,63,30,56,61,76,82,70,52,39,88,47,49,69,44,40,44,34,50,48,53,45,60,38,19,46,95,50,60,42,47,68,74,52,51,74,50,70,43,75,48,72,54,74,47,42,32,29,30,38,40,33,34,34,80,69,74,76,54,37,30,33,36,40,38,33,47,25,77,44,40,32,39,49,57,43,49,27,88,47,84,88,39,72,35,24,52,51,56,48,41,18,60,73,59,40,25,20,40,36,30,30,20,54,66,57,24,76,78,13,39,70,64,52,26,56,65,49,39,24,45,56,41,42,29,34,51,50,50,50,54,51,53,30,39,53,67,36,68,44,87,98,41,71,51,35,84,38,42,29,39,36,15,28,38,54,15,18,37,37,49,47,33,44,30,38,76,36,38,81,72,43,60,25,39,37,27,27,36,47,48,74,48,63,90,24,40,33,36,37,53,35,15,23,29,47,25,53,28,39,78,39,80,94,34,49,86,49,61,73,29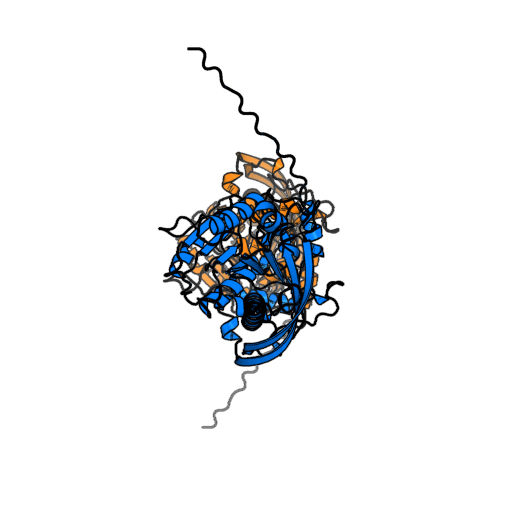,28,28,27,58,68,46,60,49,12,51,40,64,50,28,47,33,74,90,32,50,62,75,78,47,50,66,52,47,57,73,68,45,35,56,42,30,52,15,30,68,54,42,47,75,66,45,59,66,65,66,25,66,25,62,28,31,33,38,35,36,27,22,25,35,11,30,41,54,28,35,32,22,23,63,70,30,61,90,96,48,79,25,45,51,55,64,40,53,78,38,36,80,44,30,53,57,69,46,74,47,69,41,80,63,28,12,38,34,48,53,70,28,70,57,24,63,60,54,49,48,52,55,53,50,51,39,47,75,61,83,62,49,47,112,131,83,79,76,75,74,75,78,77,76,76,75,74,74,65,75,80,69,66,71,46,69,45,79,45,77,46,75,47,76,45,62,24,77,30,64,30,56,62,76,82,70,50,40,89,48,49,70,44,40,44,35,50,48,52,46,61,38,20,45,92,52,58,43,48,69,73,52,49,75,51,69,43,73,47,73,54,73,45,43,32,29,31,38,41,34,33,32,82,70,73,74,53,38,29,33,36,39,38,33,45,26,77,42,40,33,39,49,57,45,49,27,88,47,84,87,39,71,35,24,53,49,56,48,40,18,60,73,59,39,25,21,40,38,31,29,19,54,66,56,25,76,78,13,38,71,64,52,26,57,64,51,39,24,45,56,41,43,30,37,50,52,50,51,53,51,52,30,38,56,67,36,66,43,86,97,42,71,54,33,85,37,42,30,38,35,14,27,38,54,14,18,37,35,50,47,33,43,30,39,76,36,40,81,73,44,59,26,38,37,27,28,37,48,48,76,49,62,90,24,40,35,36,37,54,35,15,23,31,45,25,54,28,38,78,38,80,95,33,50,85,48,62,74,28,28,29,28,59,68,46,59,48,11,51,40,64,49,28,48,35,73,91,32,52,62,74,79,47,48,65,52,47,57,72,68,43,36,54,42,30,52,14,31,70,54,41,47,76,64,46,59,66,64,65,25,68,25,53,31,30,34,38,36,35,28,22,27,34,11,30,40,53,30,35,32,22,24,65,70,30,62,91,96,45,79,26,45,51,55,63,40,54,79,37,37,79,45,30,52,58,69,46,75,45,70,41,80,64,27,11,38,34,48,53,70,27,71,58,23,64,61,54,50,48,54,56,53,50,51,38,46,75,61,83,59,48,50,113

Organism: NCBI:txid717836

Radius of gyration: 29.54 Å; Cα contacts (8 Å, |Δi|>4): 1845; chains: 2; bounding box: 104×85×72 Å

InterPro domains:
  IPR000073 Alpha/beta hydrolase fold-1 [PF12697] (98-353)
  IPR029058 Alpha/Beta hydrolase fold [G3DSA:3.40.50.1820] (59-374)
  IPR029058 Alpha/Beta hydrolase fold [SSF53474] (78-373)